Protein AF-0000000080877240 (afdb_homodimer)

pLDDT: mean 88.94, std 9.34, range [47.25, 98.12]

Foldseek 3Di:
DQDPLQLLVVVLVVVLLVVCPVVPLDDPVQSVQWDWDQDKAQPFDDPCHRDIDGFSTFIFGHDPNDTDSGGQEGEHEDEPDDPVVVVVVVCCRCVRRVRQHFKYKYWYWYDDPDPQAIWIKIKIWGDDDPDHIDIDIDTLFVPDPDDDDFDWDFCCSNHVNCRDPPHDRRRTRTRDSVSSSVSSQVSSVVVPHHGHHDDD/DQDPLQLLVVVLVVVLLVVCCVVPLDDPVQSVQWDWDQDKAQPFDDPCHRDIDGFSIFIFGHDPNDTDSGGQEGEHGDEPDDPVVVVVVVCCRCVRRVRQHFKYKYWYWYDDPDPQAIWIKIKIWGDDVPDHIDIDIDTLFVPDPDDDDFDWDFCCSNHVNDRDPPHDRRRTRTRDSVSSSVSSQVSSVVVPHHYHHDDD

Secondary structure (DSSP, 8-state):
---HHHHHHHHHHHHHHHHHHHTTSS-HHHHHTEE-----B----GGGTT--B--SEEEEEEETTEE-SS-SEEEEEEE---HHHHHHHHHHHHTTTTT---EEEEEEEEE-SSTTEEEEEEEEEEE-TTS-EEEEEEEEESPPSSPPPPPEEEHHHHTTT-PPTTS-TT-EEE--HHHHHHHHHHHHHHTT-EE-----/---HHHHHHHHHHHHHHHHHHHTTSS-HHHHHTEEE----B----GGGTT--B--SEEEEEEETTEE-SS-SEEEEEEE---HHHHHHHHHHHHTTTTT---EEEEEEEEE-SSTTEEEEEEEEEEE-TTS-EEEEEEEEESPPSSPPPPPEEEHHHHTTT-PPTTS-TT-EEE--HHHHHHHHHHHHHHTT-EE-----

Sequence (400 aa):
MPTALHETAAIWMRSEFVLWACYGLLTPATATAIKDGLITHDHFVGTFSGSSKTPDLAYSPCINGTRRAFPTVVLESGWTESQAQSLRDLELWQQGTAGAVKIVILFKLARSRVHNRLKATLSVSQYVAGGAPVMSVYPIFPSPSEPHPDPWITVDELFGGMVPGGLNPGTRLPLSLERLRVRVEAEMRQQGFVPAVTSNMPTALHETAAIWMRSEFVLWACYGLLTPATATAIKDGLITHDHFVGTFSGSSKTPDLAYSPCINGTRRAFPTVVLESGWTESQAQSLRDLELWQQGTAGAVKIVILFKLARSRVHNRLKATLSVSQYVAGGAPVMSVYPIFPSPSEPHPDPWITVDELFGGMVPGGLNPGTRLPLSLERLRVRVEAEMRQQGFVPAVTSN

Structure (mmCIF, N/CA/C/O backbone):
data_AF-0000000080877240-model_v1
#
loop_
_entity.id
_entity.type
_entity.pdbx_description
1 polymer 'Uncharacterized protein'
#
loop_
_atom_site.group_PDB
_atom_site.id
_atom_site.type_symbol
_atom_site.label_atom_id
_atom_site.label_alt_id
_atom_site.label_comp_id
_atom_site.label_asym_id
_atom_site.label_entity_id
_atom_site.label_seq_id
_atom_site.pdbx_PDB_ins_code
_atom_site.Cartn_x
_atom_site.Cartn_y
_atom_site.Cartn_z
_atom_site.occupancy
_atom_site.B_iso_or_equiv
_atom_site.auth_seq_id
_atom_site.auth_comp_id
_atom_site.auth_asym_id
_atom_site.auth_atom_id
_atom_site.pdbx_PDB_model_num
ATOM 1 N N . MET A 1 1 ? 4.699 10.625 -13.703 1 50.34 1 MET A N 1
ATOM 2 C CA . MET A 1 1 ? 4.891 9.266 -13.203 1 50.34 1 MET A CA 1
ATOM 3 C C . MET A 1 1 ? 5.434 9.273 -11.781 1 50.34 1 MET A C 1
ATOM 5 O O . MET A 1 1 ? 6.254 10.125 -11.43 1 50.34 1 MET A O 1
ATOM 9 N N . PRO A 1 2 ? 4.793 8.438 -10.922 1 62.72 2 PRO A N 1
ATOM 10 C CA . PRO A 1 2 ? 5.262 8.594 -9.539 1 62.72 2 PRO A CA 1
ATOM 11 C C . PRO A 1 2 ? 6.719 8.188 -9.359 1 62.72 2 PRO A C 1
ATOM 13 O O . PRO A 1 2 ? 7.137 7.141 -9.867 1 62.72 2 PRO A O 1
ATOM 16 N N . THR A 1 3 ? 7.543 9.117 -9.086 1 77.69 3 THR A N 1
ATOM 17 C CA . THR A 1 3 ? 8.938 8.844 -8.75 1 77.69 3 THR A CA 1
ATOM 18 C C . THR A 1 3 ? 9.047 8.18 -7.379 1 77.69 3 THR A C 1
ATOM 20 O O . THR A 1 3 ? 8.07 8.141 -6.625 1 77.69 3 THR A O 1
ATOM 23 N N . ALA A 1 4 ? 10.172 7.562 -7.223 1 79.56 4 ALA A N 1
ATOM 24 C CA . ALA A 1 4 ? 10.43 6.93 -5.93 1 79.56 4 ALA A CA 1
ATOM 25 C C . ALA A 1 4 ? 10.266 7.926 -4.789 1 79.56 4 ALA A C 1
ATOM 27 O O . ALA A 1 4 ? 9.742 7.586 -3.727 1 79.56 4 ALA A O 1
ATOM 28 N N . LEU A 1 5 ? 10.672 9.172 -5.035 1 85.69 5 LEU A N 1
ATOM 29 C CA . LEU A 1 5 ? 10.555 10.195 -4.008 1 85.69 5 LEU A CA 1
ATOM 30 C C . LEU A 1 5 ? 9.094 10.539 -3.75 1 85.69 5 LEU A C 1
ATOM 32 O O . LEU A 1 5 ? 8.688 10.742 -2.602 1 85.69 5 LEU A O 1
ATOM 36 N N . HIS A 1 6 ? 8.328 10.547 -4.789 1 84.56 6 HIS A N 1
ATOM 37 C CA . HIS A 1 6 ? 6.902 10.836 -4.695 1 84.56 6 HIS A CA 1
ATOM 38 C C . HIS A 1 6 ? 6.191 9.789 -3.842 1 84.56 6 HIS A C 1
ATOM 40 O O . HIS A 1 6 ? 5.285 10.125 -3.074 1 84.56 6 HIS A O 1
ATOM 46 N N . GLU A 1 7 ? 6.664 8.562 -3.889 1 89 7 GLU A N 1
ATOM 47 C CA . GLU A 1 7 ? 5.992 7.438 -3.24 1 89 7 GLU A CA 1
ATOM 48 C C . GLU A 1 7 ? 6.465 7.27 -1.8 1 89 7 GLU A C 1
ATOM 50 O O . GLU A 1 7 ? 5.875 6.508 -1.031 1 89 7 GLU A O 1
ATOM 55 N N . THR A 1 8 ? 7.449 8.039 -1.394 1 91.69 8 THR A N 1
ATOM 56 C CA . THR A 1 8 ? 8.117 7.785 -0.121 1 91.69 8 THR A CA 1
ATOM 57 C C . THR A 1 8 ? 7.145 7.953 1.043 1 91.69 8 THR A C 1
ATOM 59 O O . THR A 1 8 ? 7.16 7.164 1.99 1 91.69 8 THR A O 1
ATOM 62 N N . ALA A 1 9 ? 6.324 8.945 0.956 1 94.25 9 ALA A N 1
ATOM 63 C CA . ALA A 1 9 ? 5.402 9.195 2.061 1 94.25 9 ALA A CA 1
ATOM 64 C C . ALA A 1 9 ? 4.367 8.07 2.17 1 94.25 9 ALA A C 1
ATOM 66 O O . ALA A 1 9 ? 3.982 7.684 3.273 1 94.25 9 ALA A O 1
ATOM 67 N N . ALA A 1 10 ? 3.883 7.582 1.039 1 94.19 10 ALA A N 1
ATOM 68 C CA . ALA A 1 10 ? 2.939 6.469 1.054 1 94.19 10 ALA A CA 1
ATOM 69 C C . ALA A 1 10 ? 3.58 5.215 1.649 1 94.19 10 ALA A C 1
ATOM 71 O O . ALA A 1 10 ? 2.961 4.52 2.455 1 94.19 10 ALA A O 1
ATOM 72 N N . ILE A 1 11 ? 4.789 4.941 1.274 1 93.19 11 ILE A N 1
ATOM 73 C CA . ILE A 1 11 ? 5.523 3.795 1.795 1 93.19 11 ILE A CA 1
ATOM 74 C C . ILE A 1 11 ? 5.711 3.941 3.303 1 93.19 11 ILE A C 1
ATOM 76 O O . ILE A 1 11 ? 5.527 2.982 4.055 1 93.19 11 ILE A O 1
ATOM 80 N N . TRP A 1 12 ? 6.082 5.137 3.693 1 95.19 12 TRP A N 1
ATOM 81 C CA . TRP A 1 12 ? 6.223 5.441 5.113 1 95.19 12 TRP A CA 1
ATOM 82 C C . TRP A 1 12 ? 4.914 5.191 5.855 1 95.19 12 TRP A C 1
ATOM 84 O O . TRP A 1 12 ? 4.898 4.543 6.902 1 95.19 12 TRP A O 1
ATOM 94 N N . MET A 1 13 ? 3.818 5.68 5.371 1 96.5 13 MET A N 1
ATOM 95 C CA . MET A 1 13 ? 2.529 5.535 6.039 1 96.5 13 MET A CA 1
ATOM 96 C C . MET A 1 13 ? 2.137 4.066 6.156 1 96.5 13 MET A C 1
ATOM 98 O O . MET A 1 13 ? 1.612 3.639 7.184 1 96.5 13 MET A O 1
ATOM 102 N N . ARG A 1 14 ? 2.375 3.316 5.168 1 95.25 14 ARG A N 1
ATOM 103 C CA . ARG A 1 14 ? 2.092 1.886 5.215 1 95.25 14 ARG A CA 1
ATOM 104 C C . ARG A 1 14 ? 2.959 1.19 6.262 1 95.25 14 ARG A C 1
ATOM 106 O O . ARG A 1 14 ? 2.502 0.267 6.938 1 95.25 14 ARG A O 1
ATOM 113 N N . SER A 1 15 ? 4.188 1.625 6.348 1 94.88 15 SER A N 1
ATOM 114 C CA . SER A 1 15 ? 5.074 1.084 7.375 1 94.88 15 SER A CA 1
ATOM 115 C C . SER A 1 15 ? 4.562 1.411 8.773 1 94.88 15 SER A C 1
ATOM 117 O O . SER A 1 15 ? 4.594 0.562 9.664 1 94.88 15 SER A O 1
ATOM 119 N N . GLU A 1 16 ? 4.145 2.645 8.977 1 97.06 16 GLU A N 1
ATOM 120 C CA . GLU A 1 16 ? 3.561 3.012 10.258 1 97.06 16 GLU A CA 1
ATOM 121 C C . GLU A 1 16 ? 2.359 2.133 10.594 1 97.06 16 GLU A C 1
ATOM 123 O O . GLU A 1 16 ? 2.211 1.677 11.727 1 97.06 16 GLU A O 1
ATOM 128 N N . PHE A 1 17 ? 1.539 1.872 9.602 1 97.06 17 PHE A N 1
ATOM 129 C CA . PHE A 1 17 ? 0.357 1.036 9.773 1 97.06 17 PHE A CA 1
ATOM 130 C C . PHE A 1 17 ? 0.745 -0.359 10.25 1 97.06 17 PHE A C 1
ATOM 132 O O . PHE A 1 17 ? 0.13 -0.901 11.172 1 97.06 17 PHE A O 1
ATOM 139 N N . VAL A 1 18 ? 1.754 -0.916 9.633 1 96.06 18 VAL A N 1
ATOM 140 C CA . VAL A 1 18 ? 2.244 -2.232 10.031 1 96.06 18 VAL A CA 1
ATOM 141 C C . VAL A 1 18 ? 2.717 -2.191 11.484 1 96.06 18 VAL A C 1
ATOM 143 O O . VAL A 1 18 ? 2.42 -3.1 12.266 1 96.06 18 VAL A O 1
ATOM 146 N N . LEU A 1 19 ? 3.377 -1.151 11.859 1 96.38 19 LEU A N 1
ATOM 147 C CA . LEU A 1 19 ? 3.902 -1.025 13.211 1 96.38 19 LEU A CA 1
ATOM 148 C C . LEU A 1 19 ? 2.771 -0.872 14.219 1 96.38 19 LEU A C 1
ATOM 150 O O . LEU A 1 19 ? 2.844 -1.411 15.328 1 96.38 19 LEU A O 1
ATOM 154 N N . TRP A 1 20 ? 1.692 -0.083 13.836 1 96.69 20 TRP A N 1
ATOM 155 C CA . TRP A 1 20 ? 0.531 0.002 14.719 1 96.69 20 TRP A CA 1
ATOM 156 C C . TRP A 1 20 ? 0.011 -1.388 15.07 1 96.69 20 TRP A C 1
ATOM 158 O O . TRP A 1 20 ? -0.297 -1.667 16.234 1 96.69 20 TRP A O 1
ATOM 168 N N . ALA A 1 21 ? -0.075 -2.221 14.055 1 93.75 21 ALA A N 1
ATOM 169 C CA . ALA A 1 21 ? -0.586 -3.576 14.234 1 93.75 21 ALA A CA 1
ATOM 170 C C . ALA A 1 21 ? 0.393 -4.43 15.039 1 93.75 21 ALA A C 1
ATOM 172 O O . ALA A 1 21 ? -0.01 -5.156 15.953 1 93.75 21 ALA A O 1
ATOM 173 N N . CYS A 1 22 ? 1.688 -4.285 14.797 1 92.56 22 CYS A N 1
ATOM 174 C CA . CYS A 1 22 ? 2.721 -5.051 15.484 1 92.56 22 CYS A CA 1
ATOM 175 C C . CYS A 1 22 ? 2.738 -4.727 16.969 1 92.56 22 CYS A C 1
ATOM 177 O O . CYS A 1 22 ? 2.969 -5.605 17.812 1 92.56 22 CYS A O 1
ATOM 179 N N . TYR A 1 23 ? 2.486 -3.545 17.281 1 93.44 23 TYR A N 1
ATOM 180 C CA . TYR A 1 23 ? 2.625 -3.1 18.656 1 93.44 23 TYR A CA 1
ATOM 181 C C . TYR A 1 23 ? 1.297 -3.203 19.406 1 93.44 23 TYR A C 1
ATOM 183 O O . TYR A 1 23 ? 1.17 -2.723 20.531 1 93.44 23 TYR A O 1
ATOM 191 N N . GLY A 1 24 ? 0.305 -3.723 18.734 1 91.94 24 GLY A N 1
ATOM 192 C CA . GLY A 1 24 ? -0.95 -4.059 19.391 1 91.94 24 GLY A CA 1
ATOM 193 C C . GLY A 1 24 ? -1.906 -2.885 19.484 1 91.94 24 GLY A C 1
ATOM 194 O O . GLY A 1 24 ? -2.887 -2.934 20.234 1 91.94 24 GLY A O 1
ATOM 195 N N . LEU A 1 25 ? -1.576 -1.81 18.781 1 94.75 25 LEU A N 1
ATOM 196 C CA . LEU A 1 25 ? -2.496 -0.678 18.781 1 94.75 25 LEU A CA 1
ATOM 197 C C . LEU A 1 25 ? -3.732 -0.985 17.938 1 94.75 25 LEU A C 1
ATOM 199 O O . LEU A 1 25 ? -4.777 -0.352 18.109 1 94.75 25 LEU A O 1
ATOM 203 N N . LEU A 1 26 ? -3.609 -1.912 17 1 94.12 26 LEU A N 1
ATOM 204 C CA . LEU A 1 26 ? -4.688 -2.543 16.25 1 94.12 26 LEU A CA 1
ATOM 205 C C . LEU A 1 26 ? -4.652 -4.059 16.422 1 94.12 26 LEU A C 1
ATOM 207 O O . LEU A 1 26 ? -3.578 -4.648 16.547 1 94.12 26 LEU A O 1
ATOM 211 N N . THR A 1 27 ? -5.785 -4.629 16.5 1 92.5 27 THR A N 1
ATOM 212 C CA . THR A 1 27 ? -5.824 -6.086 16.469 1 92.5 27 THR A CA 1
ATOM 213 C C . THR A 1 27 ? -5.703 -6.59 15.023 1 92.5 27 THR A C 1
ATOM 215 O O . THR A 1 27 ? -5.969 -5.844 14.078 1 92.5 27 THR A O 1
ATOM 218 N N . PRO A 1 28 ? -5.348 -7.891 14.805 1 91.62 28 PRO A N 1
ATOM 219 C CA . PRO A 1 28 ? -5.301 -8.438 13.445 1 91.62 28 PRO A CA 1
ATOM 220 C C . PRO A 1 28 ? -6.617 -8.25 12.688 1 91.62 28 PRO A C 1
ATOM 222 O O . PRO A 1 28 ? -6.613 -7.887 11.508 1 91.62 28 PRO A O 1
ATOM 225 N N . ALA A 1 29 ? -7.699 -8.43 13.352 1 89.62 29 ALA A N 1
ATOM 226 C CA . ALA A 1 29 ? -9.008 -8.305 12.727 1 89.62 29 ALA A CA 1
ATOM 227 C C . ALA A 1 29 ? -9.273 -6.867 12.289 1 89.62 29 ALA A C 1
ATOM 229 O O . ALA A 1 29 ? -9.758 -6.625 11.18 1 89.62 29 ALA A O 1
ATOM 230 N N . THR A 1 30 ? -8.859 -5.934 13.148 1 91.31 30 THR A N 1
ATOM 231 C CA . THR A 1 30 ? -9.125 -4.539 12.812 1 91.31 30 THR A CA 1
ATOM 232 C C . THR A 1 30 ? -8.148 -4.031 11.766 1 91.31 30 THR A C 1
ATOM 234 O O . THR A 1 30 ? -8.5 -3.209 10.922 1 91.31 30 THR A O 1
ATOM 237 N N . ALA A 1 31 ? -6.926 -4.523 11.836 1 92.44 31 ALA A N 1
ATOM 238 C CA . ALA A 1 31 ? -5.938 -4.133 10.836 1 92.44 31 ALA A CA 1
ATOM 239 C C . ALA A 1 31 ? -6.352 -4.602 9.445 1 92.44 31 ALA A C 1
ATOM 241 O O . ALA A 1 31 ? -6.227 -3.859 8.469 1 92.44 31 ALA A O 1
ATOM 242 N N . THR A 1 32 ? -6.973 -5.746 9.336 1 90.56 32 THR A N 1
ATOM 243 C CA . THR A 1 32 ? -7.332 -6.297 8.031 1 90.56 32 THR A CA 1
ATOM 244 C C . THR A 1 32 ? -8.648 -5.695 7.535 1 90.56 32 THR A C 1
ATOM 246 O O . THR A 1 32 ? -8.992 -5.832 6.359 1 90.56 32 THR A O 1
ATOM 249 N N . ALA A 1 33 ? -9.32 -5.008 8.391 1 90.62 33 ALA A N 1
ATOM 250 C CA . ALA A 1 33 ? -10.57 -4.348 8.016 1 90.62 33 ALA A CA 1
ATOM 251 C C . ALA A 1 33 ? -10.297 -3.023 7.312 1 90.62 33 ALA A C 1
ATOM 253 O O . ALA A 1 33 ? -11.203 -2.439 6.707 1 90.62 33 ALA A O 1
ATOM 254 N N . ILE A 1 34 ? -9.039 -2.537 7.402 1 93 34 ILE A N 1
ATOM 255 C CA . ILE A 1 34 ? -8.672 -1.303 6.719 1 93 34 ILE A CA 1
ATOM 256 C C . ILE A 1 34 ? -8.156 -1.625 5.316 1 93 34 ILE A C 1
ATOM 258 O O . ILE A 1 34 ? -7.207 -2.395 5.16 1 93 34 ILE A O 1
ATOM 262 N N . LYS A 1 35 ? -8.789 -1.039 4.352 1 89.94 35 LYS A N 1
ATOM 263 C CA . LYS A 1 35 ? -8.391 -1.227 2.959 1 89.94 35 LYS A CA 1
ATOM 264 C C . LYS A 1 35 ? -7.574 -0.04 2.457 1 89.94 35 LYS A C 1
ATOM 266 O O . LYS A 1 35 ? -7.922 1.114 2.715 1 89.94 35 LYS A O 1
ATOM 271 N N . ASP A 1 36 ? -6.453 -0.399 1.962 1 87.81 36 ASP A N 1
ATOM 272 C CA . ASP A 1 36 ? -5.574 0.618 1.391 1 87.81 36 ASP A CA 1
ATOM 273 C C . ASP A 1 36 ? -5.664 0.628 -0.133 1 87.81 36 ASP A C 1
ATOM 275 O O . ASP A 1 36 ? -4.875 -0.034 -0.811 1 87.81 36 ASP A O 1
ATOM 279 N N . GLY A 1 37 ? -6.711 1.123 -0.66 1 73.94 37 GLY A N 1
ATOM 280 C CA . GLY A 1 37 ? -6.91 1.081 -2.1 1 73.94 37 GLY A CA 1
ATOM 281 C C . GLY A 1 37 ? -6.656 2.414 -2.777 1 73.94 37 GLY A C 1
ATOM 282 O O . GLY A 1 37 ? -7 3.469 -2.234 1 73.94 37 GLY A O 1
ATOM 283 N N . LEU A 1 38 ? -5.98 2.283 -3.92 1 82.19 38 LEU A N 1
ATOM 284 C CA . LEU A 1 38 ? -5.766 3.422 -4.809 1 82.19 38 LEU A CA 1
ATOM 285 C C . LEU A 1 38 ? -6.859 3.496 -5.867 1 82.19 38 LEU A C 1
ATOM 287 O O . LEU A 1 38 ? -6.621 3.172 -7.035 1 82.19 38 LEU A O 1
ATOM 291 N N . ILE A 1 39 ? -8.086 3.986 -5.406 1 83.62 39 ILE A N 1
ATOM 292 C CA . ILE A 1 39 ? -9.227 4.047 -6.312 1 83.62 39 ILE A CA 1
ATOM 293 C C . ILE A 1 39 ? -9.617 5.504 -6.559 1 83.62 39 ILE A C 1
ATOM 295 O O . ILE A 1 39 ? -9.344 6.371 -5.727 1 83.62 39 ILE A O 1
ATOM 299 N N . THR A 1 40 ? -10.211 5.688 -7.688 1 89.44 40 THR A N 1
ATOM 300 C CA . THR A 1 40 ? -10.703 7.02 -8.039 1 89.44 40 THR A CA 1
ATOM 301 C C . THR A 1 40 ? -12.047 7.289 -7.367 1 89.44 40 THR A C 1
ATOM 303 O O . THR A 1 40 ? -12.93 6.434 -7.367 1 89.44 40 THR A O 1
ATOM 306 N N . HIS A 1 41 ? -12.125 8.438 -6.777 1 91.69 41 HIS A N 1
ATOM 307 C CA . HIS A 1 41 ? -13.375 8.898 -6.184 1 91.69 41 HIS A CA 1
ATOM 308 C C . HIS A 1 41 ? -13.977 10.047 -6.992 1 91.69 41 HIS A C 1
ATOM 310 O O . HIS A 1 41 ? -13.266 10.961 -7.402 1 91.69 41 HIS A O 1
ATOM 316 N N . ASP A 1 42 ? -15.25 9.969 -7.25 1 92.25 42 ASP A N 1
ATOM 317 C CA . ASP A 1 42 ? -15.867 10.961 -8.117 1 92.25 42 ASP A CA 1
ATOM 318 C C . ASP A 1 42 ? -17.25 11.359 -7.605 1 92.25 42 ASP A C 1
ATOM 320 O O . ASP A 1 42 ? -18.047 11.938 -8.344 1 92.25 42 ASP A O 1
ATOM 324 N N . HIS A 1 43 ? -17.531 11.094 -6.426 1 92.69 43 HIS A N 1
ATOM 325 C CA . HIS A 1 43 ? -18.828 11.422 -5.871 1 92.69 43 HIS A CA 1
ATOM 326 C C . HIS A 1 43 ? -18.734 12.555 -4.855 1 92.69 43 HIS A C 1
ATOM 328 O O . HIS A 1 43 ? -19.391 12.516 -3.811 1 92.69 43 HIS A O 1
ATOM 334 N N . PHE A 1 44 ? -17.922 13.5 -5.145 1 96.25 44 PHE A N 1
ATOM 335 C CA . PHE A 1 44 ? -17.766 14.656 -4.27 1 96.25 44 PHE A CA 1
ATOM 336 C C . PHE A 1 44 ? -19.016 15.523 -4.293 1 96.25 44 PHE A C 1
ATOM 338 O O . PHE A 1 44 ? -19.875 15.359 -5.16 1 96.25 44 PHE A O 1
ATOM 345 N N . VAL A 1 45 ? -19.141 16.375 -3.299 1 95.62 45 VAL A N 1
ATOM 346 C CA . VAL A 1 45 ? -20.391 17.125 -3.15 1 95.62 45 VAL A CA 1
ATOM 347 C C . VAL A 1 45 ? -20.094 18.625 -3.09 1 95.62 45 VAL A C 1
ATOM 349 O O . VAL A 1 45 ? -18.922 19.031 -3.098 1 95.62 45 VAL A O 1
ATOM 352 N N . GLY A 1 46 ? -21.156 19.469 -3.084 1 94.88 46 GLY A N 1
ATOM 353 C CA . GLY A 1 46 ? -21.016 20.906 -2.98 1 94.88 46 GLY A CA 1
ATOM 354 C C . GLY A 1 46 ? -20.281 21.531 -4.152 1 94.88 46 GLY A C 1
ATOM 355 O O . GLY A 1 46 ? -20.531 21.188 -5.309 1 94.88 46 GLY A O 1
ATOM 356 N N . THR A 1 47 ? -19.375 22.469 -3.863 1 93.81 47 THR A N 1
ATOM 357 C CA . THR A 1 47 ? -18.641 23.203 -4.898 1 93.81 47 THR A CA 1
ATOM 358 C C . THR A 1 47 ? -17.703 22.266 -5.652 1 93.81 47 THR A C 1
ATOM 360 O O . THR A 1 47 ? -17.188 22.625 -6.719 1 93.81 47 THR A O 1
ATOM 363 N N . PHE A 1 48 ? -17.562 21.078 -5.133 1 95 48 PHE A N 1
ATOM 364 C CA . PHE A 1 48 ? -16.625 20.125 -5.734 1 95 48 PHE A CA 1
ATOM 365 C C . PHE A 1 48 ? -17.375 19.062 -6.523 1 95 48 PHE A C 1
ATOM 367 O O . PHE A 1 48 ? -16.766 18.078 -6.977 1 95 48 PHE A O 1
ATOM 374 N N . SER A 1 49 ? -18.656 19.328 -6.672 1 94.12 49 SER A N 1
ATOM 375 C CA . SER A 1 49 ? -19.453 18.391 -7.469 1 94.12 49 SER A CA 1
ATOM 376 C C . SER A 1 49 ? -18.859 18.234 -8.867 1 94.12 49 SER A C 1
ATOM 378 O O . SER A 1 49 ? -18.453 19.219 -9.492 1 94.12 49 SER A O 1
ATOM 380 N N . GLY A 1 50 ? -18.625 17.078 -9.359 1 94.12 50 GLY A N 1
ATOM 381 C CA . GLY A 1 50 ? -18.094 16.797 -10.688 1 94.12 50 GLY A CA 1
ATOM 382 C C . GLY A 1 50 ? -16.594 16.5 -10.672 1 94.12 50 GLY A C 1
ATOM 383 O O . GLY A 1 50 ? -16.031 16.109 -11.695 1 94.12 50 GLY A O 1
ATOM 384 N N . SER A 1 51 ? -15.992 16.781 -9.516 1 93.81 51 SER A N 1
ATOM 385 C CA . SER A 1 51 ? -14.57 16.516 -9.406 1 93.81 51 SER A CA 1
ATOM 386 C C . SER A 1 51 ? -14.297 15.008 -9.328 1 93.81 51 SER A C 1
ATOM 388 O O . SER A 1 51 ? -15.195 14.227 -9.023 1 93.81 51 SER A O 1
ATOM 390 N N . SER A 1 52 ? -13.18 14.617 -9.758 1 94 52 SER A N 1
ATOM 391 C CA . SER A 1 52 ? -12.656 13.258 -9.641 1 94 52 SER A CA 1
ATOM 392 C C . SER A 1 52 ? -11.188 13.273 -9.211 1 94 52 SER A C 1
ATOM 394 O O . SER A 1 52 ? -10.398 14.086 -9.695 1 94 52 SER A O 1
ATOM 396 N N . LYS A 1 53 ? -10.922 12.422 -8.242 1 92.69 53 LYS A N 1
ATOM 397 C CA . LYS A 1 53 ? -9.547 12.422 -7.75 1 92.69 53 LYS A CA 1
ATOM 398 C C . LYS A 1 53 ? -9.133 11.023 -7.277 1 92.69 53 LYS A C 1
ATOM 400 O O . LYS A 1 53 ? -9.914 10.328 -6.625 1 92.69 53 LYS A O 1
ATOM 405 N N . THR A 1 54 ? -7.93 10.547 -7.656 1 90.75 54 THR A N 1
ATOM 406 C CA . THR A 1 54 ? -7.293 9.359 -7.098 1 90.75 54 THR A CA 1
ATOM 407 C C . THR A 1 54 ? -6.223 9.75 -6.078 1 90.75 54 THR A C 1
ATOM 409 O O . THR A 1 54 ? -5.277 10.469 -6.41 1 90.75 54 THR A O 1
ATOM 412 N N . PRO A 1 55 ? -6.406 9.383 -4.824 1 92.31 55 PRO A N 1
ATOM 413 C CA . PRO A 1 55 ? -5.367 9.68 -3.836 1 92.31 55 PRO A CA 1
ATOM 414 C C . PRO A 1 55 ? -4.098 8.859 -4.043 1 92.31 55 PRO A C 1
ATOM 416 O O . PRO A 1 55 ? -4.137 7.812 -4.699 1 92.31 55 PRO A O 1
ATOM 419 N N . ASP A 1 56 ? -2.973 9.352 -3.484 1 89.75 56 ASP A N 1
ATOM 420 C CA . ASP A 1 56 ? -1.73 8.578 -3.529 1 89.75 56 ASP A CA 1
ATOM 421 C C . ASP A 1 56 ? -1.773 7.41 -2.549 1 89.75 56 ASP A C 1
ATOM 423 O O . ASP A 1 56 ? -1.101 6.398 -2.754 1 89.75 56 ASP A O 1
ATOM 427 N N . LEU A 1 57 ? -2.455 7.59 -1.494 1 94 57 LEU A N 1
ATOM 428 C CA . LEU A 1 57 ? -2.773 6.551 -0.52 1 94 57 LEU A CA 1
ATOM 429 C C . LEU A 1 57 ? -4.094 6.852 0.183 1 94 57 LEU A C 1
ATOM 431 O O . LEU A 1 57 ? -4.41 8.016 0.447 1 94 57 LEU A O 1
ATOM 435 N N . ALA A 1 58 ? -4.82 5.82 0.504 1 95.06 58 ALA A N 1
ATOM 436 C CA . ALA A 1 58 ? -6.059 5.996 1.262 1 95.06 58 ALA A CA 1
ATOM 437 C C . ALA A 1 58 ? -6.332 4.785 2.154 1 95.06 58 ALA A C 1
ATOM 439 O O . ALA A 1 58 ? -6.078 3.646 1.758 1 95.06 58 ALA A O 1
ATOM 440 N N . TYR A 1 59 ? -6.762 5.02 3.316 1 96.06 59 TYR A N 1
ATOM 441 C CA . TYR A 1 59 ? -7.281 3.979 4.195 1 96.06 59 TYR A CA 1
ATOM 442 C C . TYR A 1 59 ? -8.805 4.051 4.289 1 96.06 59 TYR A C 1
ATOM 444 O O . TYR A 1 59 ? -9.359 5.113 4.586 1 96.06 59 TYR A O 1
ATOM 452 N N . SER A 1 60 ? -9.414 2.977 3.977 1 93.88 60 SER A N 1
ATOM 453 C CA . SER A 1 60 ? -10.867 2.848 4.047 1 93.88 60 SER A CA 1
ATOM 454 C C . SER A 1 60 ? -11.273 1.658 4.906 1 93.88 60 SER A C 1
ATOM 456 O O . SER A 1 60 ? -11 0.508 4.555 1 93.88 60 SER A O 1
ATOM 458 N N . PRO A 1 61 ? -11.859 1.952 6.004 1 91.62 61 PRO A N 1
ATOM 459 C CA . PRO A 1 61 ? -12.383 0.823 6.773 1 91.62 61 PRO A CA 1
ATOM 460 C C . PRO A 1 61 ? -13.5 0.076 6.043 1 91.62 61 PRO A C 1
ATOM 462 O O . PRO A 1 61 ? -14.336 0.698 5.387 1 91.62 61 PRO A O 1
ATOM 465 N N . CYS A 1 62 ? -13.359 -1.196 6 1 84.94 62 CYS A N 1
ATOM 466 C CA . CYS A 1 62 ? -14.422 -2.08 5.539 1 84.94 62 CYS A CA 1
ATOM 467 C C . CYS A 1 62 ? -15.172 -2.697 6.715 1 84.94 62 CYS A C 1
ATOM 469 O O . CYS A 1 62 ? -14.609 -3.514 7.449 1 84.94 62 CYS A O 1
ATOM 471 N N . ILE A 1 63 ? -16.281 -2.188 6.906 1 74 63 ILE A N 1
ATOM 472 C CA . ILE A 1 63 ? -17.094 -2.656 8.023 1 74 63 ILE A CA 1
ATOM 473 C C . ILE A 1 63 ? -18.25 -3.506 7.504 1 74 63 ILE A C 1
ATOM 475 O O . ILE A 1 63 ? -19.016 -3.062 6.645 1 74 63 ILE A O 1
ATOM 479 N N . ASN A 1 64 ? -18.344 -4.742 7.984 1 70.94 64 ASN A N 1
ATOM 480 C CA . ASN A 1 64 ? -19.375 -5.695 7.594 1 70.94 64 ASN A CA 1
ATOM 481 C C . ASN A 1 64 ? -19.344 -5.961 6.09 1 70.94 64 ASN A C 1
ATOM 483 O O . ASN A 1 64 ? -20.391 -6.016 5.449 1 70.94 64 ASN A O 1
ATOM 487 N N . GLY A 1 65 ? -18.156 -5.883 5.445 1 72.94 65 GLY A N 1
ATOM 488 C CA . GLY A 1 65 ? -17.984 -6.266 4.051 1 72.94 65 GLY A CA 1
ATOM 489 C C . GLY A 1 65 ? -18.266 -5.133 3.084 1 72.94 65 GLY A C 1
ATOM 490 O O . GLY A 1 65 ? -18.219 -5.324 1.866 1 72.94 65 GLY A O 1
ATOM 491 N N . THR A 1 66 ? -18.594 -3.994 3.543 1 75.06 66 THR A N 1
ATOM 492 C CA . THR A 1 66 ? -18.922 -2.881 2.66 1 75.06 66 THR A CA 1
ATOM 493 C C . THR A 1 66 ? -17.859 -1.79 2.75 1 75.06 66 THR A C 1
ATOM 495 O O . THR A 1 66 ? -17.469 -1.385 3.846 1 75.06 66 THR A O 1
ATOM 498 N N . ARG A 1 67 ? -17.438 -1.434 1.599 1 78.06 67 ARG A N 1
ATOM 499 C CA . ARG A 1 67 ? -16.5 -0.319 1.531 1 78.06 67 ARG A CA 1
ATOM 500 C C . ARG A 1 67 ? -17.234 1.018 1.597 1 78.06 67 ARG A C 1
ATOM 502 O O . ARG A 1 67 ? -18.281 1.184 0.984 1 78.06 67 ARG A O 1
ATOM 509 N N . ARG A 1 68 ? -16.688 1.945 2.266 1 83.5 68 ARG A N 1
ATOM 510 C CA . ARG A 1 68 ? -17.219 3.299 2.348 1 83.5 68 ARG A CA 1
ATOM 511 C C . ARG A 1 68 ? -17.062 4.031 1.02 1 83.5 68 ARG A C 1
ATOM 513 O O . ARG A 1 68 ? -16.203 3.676 0.207 1 83.5 68 ARG A O 1
ATOM 520 N N . ALA A 1 69 ? -17.938 4.98 0.851 1 84.81 69 ALA A N 1
ATOM 521 C CA . ALA A 1 69 ? -17.859 5.781 -0.368 1 84.81 69 ALA A CA 1
ATOM 522 C C . ALA A 1 69 ? -16.547 6.539 -0.452 1 84.81 69 ALA A C 1
ATOM 524 O O . ALA A 1 69 ? -15.977 6.695 -1.537 1 84.81 69 ALA A O 1
ATOM 525 N N . PHE A 1 70 ? -16.156 7.047 0.723 1 93.06 70 PHE A N 1
ATOM 526 C CA . PHE A 1 70 ? -14.883 7.754 0.791 1 93.06 70 PHE A CA 1
ATOM 527 C C . PHE A 1 70 ? -13.977 7.145 1.857 1 93.06 70 PHE A C 1
ATOM 529 O O . PHE A 1 70 ? -14.469 6.566 2.832 1 93.06 70 PHE A O 1
ATOM 536 N N . PRO A 1 71 ? -12.727 7.242 1.637 1 95.12 71 PRO A N 1
ATOM 537 C CA . PRO A 1 71 ? -11.805 6.84 2.705 1 95.12 71 PRO A CA 1
ATOM 538 C C . PRO A 1 71 ? -11.891 7.754 3.926 1 95.12 71 PRO A C 1
ATOM 540 O O . PRO A 1 71 ? -12.578 8.773 3.893 1 95.12 71 PRO A O 1
ATOM 543 N N . THR A 1 72 ? -11.242 7.363 5.02 1 95.88 72 THR A N 1
ATOM 544 C CA . THR A 1 72 ? -11.203 8.188 6.219 1 95.88 72 THR A CA 1
ATOM 545 C C . THR A 1 72 ? -9.875 8.93 6.32 1 95.88 72 THR A C 1
ATOM 547 O O . THR A 1 72 ? -9.789 9.984 6.957 1 95.88 72 THR A O 1
ATOM 550 N N . VAL A 1 73 ? -8.844 8.32 5.754 1 97 73 VAL A N 1
ATOM 551 C CA . VAL A 1 73 ? -7.52 8.93 5.715 1 97 73 VAL A CA 1
ATOM 552 C C . VAL A 1 73 ? -7.02 8.984 4.273 1 97 73 VAL A C 1
ATOM 554 O O . VAL A 1 73 ? -7.113 8 3.537 1 97 73 VAL A O 1
ATOM 557 N N . VAL A 1 74 ? -6.52 10.156 3.877 1 96.88 74 VAL A N 1
ATOM 558 C CA . VAL A 1 74 ? -5.945 10.297 2.545 1 96.88 74 VAL A CA 1
ATOM 559 C C . VAL A 1 74 ? -4.562 10.945 2.646 1 96.88 74 VAL A C 1
ATOM 561 O O . VAL A 1 74 ? -4.352 11.844 3.463 1 96.88 74 VAL A O 1
ATOM 564 N N . LEU A 1 75 ? -3.65 10.438 1.844 1 95.88 75 LEU A N 1
ATOM 565 C CA . LEU A 1 75 ? -2.328 11.031 1.678 1 95.88 75 LEU A CA 1
ATOM 566 C C . LEU A 1 75 ? -2.113 11.484 0.237 1 95.88 75 LEU A C 1
ATOM 568 O O . LEU A 1 75 ? -2.389 10.734 -0.701 1 95.88 75 LEU A O 1
ATOM 572 N N . GLU A 1 76 ? -1.716 12.719 0.044 1 93 76 GLU A N 1
ATOM 573 C CA . GLU A 1 76 ? -1.312 13.289 -1.235 1 93 76 GLU A CA 1
ATOM 574 C C . GLU A 1 76 ? 0.142 13.75 -1.198 1 93 76 GLU A C 1
ATOM 576 O O . GLU A 1 76 ? 0.565 14.414 -0.248 1 93 76 GLU A O 1
ATOM 581 N N . SER A 1 77 ? 0.878 13.25 -2.164 1 90.81 77 SER A N 1
ATOM 582 C CA . SER A 1 77 ? 2.27 13.664 -2.301 1 90.81 77 SER A CA 1
ATOM 583 C C . SER A 1 77 ? 2.479 14.492 -3.566 1 90.81 77 SER A C 1
ATOM 585 O O . SER A 1 77 ? 1.812 14.266 -4.578 1 90.81 77 SER A O 1
ATOM 587 N N . GLY A 1 78 ? 3.418 15.477 -3.469 1 84.94 78 GLY A N 1
ATOM 588 C CA . GLY A 1 78 ? 3.713 16.203 -4.691 1 84.94 78 GLY A CA 1
ATOM 589 C C . GLY A 1 78 ? 4.922 17.125 -4.566 1 84.94 78 GLY A C 1
ATOM 590 O O . GLY A 1 78 ? 5.461 17.297 -3.473 1 84.94 78 GLY A O 1
ATOM 591 N N . TRP A 1 79 ? 5.391 17.469 -5.719 1 80.19 79 TRP A N 1
ATOM 592 C CA . TRP A 1 79 ? 6.43 18.5 -5.828 1 80.19 79 TRP A CA 1
ATOM 593 C C . TRP A 1 79 ? 5.832 19.891 -5.73 1 80.19 79 TRP A C 1
ATOM 595 O O . TRP A 1 79 ? 4.715 20.125 -6.195 1 80.19 79 TRP A O 1
ATOM 605 N N . THR A 1 80 ? 6.449 20.594 -4.848 1 66.75 80 THR A N 1
ATOM 606 C CA . THR A 1 80 ? 5.922 21.906 -4.531 1 66.75 80 THR A CA 1
ATOM 607 C C . THR A 1 80 ? 5.371 22.578 -5.781 1 66.75 80 THR A C 1
ATOM 609 O O . THR A 1 80 ? 6.121 22.891 -6.711 1 66.75 80 THR A O 1
ATOM 612 N N . GLU A 1 81 ? 4.203 22.016 -6.109 1 61.88 81 GLU A N 1
ATOM 613 C CA . GLU A 1 81 ? 3.328 22.938 -6.844 1 61.88 81 GLU A CA 1
ATOM 614 C C . GLU A 1 81 ? 2.934 24.125 -5.988 1 61.88 81 GLU A C 1
ATOM 616 O O . GLU A 1 81 ? 3.305 24.219 -4.816 1 61.88 81 GLU A O 1
ATOM 621 N N . SER A 1 82 ? 2.09 25.031 -6.355 1 66.19 82 SER A N 1
ATOM 622 C CA . SER A 1 82 ? 1.653 26.203 -5.617 1 66.19 82 SER A CA 1
ATOM 623 C C . SER A 1 82 ? 0.873 25.828 -4.367 1 66.19 82 SER A C 1
ATOM 625 O O . SER A 1 82 ? 0.24 24.766 -4.324 1 66.19 82 SER A O 1
ATOM 627 N N . GLN A 1 83 ? 1.223 26.359 -3.23 1 66.12 83 GLN A N 1
ATOM 628 C CA . GLN A 1 83 ? 0.434 26.25 -2.006 1 66.12 83 GLN A CA 1
ATOM 629 C C . GLN A 1 83 ? -1.058 26.188 -2.316 1 66.12 83 GLN A C 1
ATOM 631 O O . GLN A 1 83 ? -1.799 25.453 -1.657 1 66.12 83 GLN A O 1
ATOM 636 N N . ALA A 1 84 ? -1.386 26.75 -3.346 1 69.44 84 ALA A N 1
ATOM 637 C CA . ALA A 1 84 ? -2.789 26.797 -3.746 1 69.44 84 ALA A CA 1
ATOM 638 C C . ALA A 1 84 ? -3.301 25.422 -4.141 1 69.44 84 ALA A C 1
ATOM 640 O O . ALA A 1 84 ? -4.422 25.047 -3.793 1 69.44 84 ALA A O 1
ATOM 641 N N . GLN A 1 85 ? -2.486 24.719 -4.766 1 76.94 85 GLN A N 1
ATOM 642 C CA . GLN A 1 85 ? -2.908 23.391 -5.195 1 76.94 85 GLN A CA 1
ATOM 643 C C . GLN A 1 85 ? -3.064 22.453 -4 1 76.94 85 GLN A C 1
ATOM 645 O O . GLN A 1 85 ? -4.008 21.656 -3.945 1 76.94 85 GLN A O 1
ATOM 650 N N . SER A 1 86 ? -2.227 22.594 -3.061 1 77.06 86 SER A N 1
ATOM 651 C CA . SER A 1 86 ? -2.305 21.766 -1.862 1 77.06 86 SER A CA 1
ATOM 652 C C . SER A 1 86 ? -3.562 22.062 -1.058 1 77.06 86 SER A C 1
ATOM 654 O O . SER A 1 86 ? -4.219 21.156 -0.549 1 77.06 86 SER A O 1
ATOM 656 N N . LEU A 1 87 ? -3.812 23.375 -0.966 1 78.44 87 LEU A N 1
ATOM 657 C CA . LEU A 1 87 ? -5.016 23.781 -0.248 1 78.44 87 LEU A CA 1
ATOM 658 C C . LEU A 1 87 ? -6.27 23.281 -0.958 1 78.44 87 LEU A C 1
ATOM 660 O O . LEU A 1 87 ? -7.234 22.875 -0.309 1 78.44 87 LEU A O 1
ATOM 664 N N . ARG A 1 88 ? -6.195 23.297 -2.223 1 84.75 88 ARG A N 1
ATOM 665 C CA . ARG A 1 88 ? -7.336 22.812 -2.992 1 84.75 88 ARG A CA 1
ATOM 666 C C . ARG A 1 88 ? -7.555 21.328 -2.766 1 84.75 88 ARG A C 1
ATOM 668 O O . ARG A 1 88 ? -8.695 20.875 -2.639 1 84.75 88 ARG A O 1
ATOM 675 N N . ASP A 1 89 ? -6.492 20.547 -2.734 1 88 89 ASP A N 1
ATOM 676 C CA . ASP A 1 89 ? -6.609 19.125 -2.461 1 88 89 ASP A CA 1
ATOM 677 C C . ASP A 1 89 ? -7.184 18.875 -1.068 1 88 89 ASP A C 1
ATOM 679 O O . ASP A 1 89 ? -8.031 18 -0.888 1 88 89 ASP A O 1
ATOM 683 N N . LEU A 1 90 ? -6.695 19.703 -0.241 1 89.94 90 LEU A N 1
ATOM 684 C CA . LEU A 1 90 ? -7.18 19.594 1.131 1 89.94 90 LEU A CA 1
ATOM 685 C C . LEU A 1 90 ? -8.68 19.859 1.202 1 89.94 90 LEU A C 1
ATOM 687 O O . LEU A 1 90 ? -9.422 19.094 1.81 1 89.94 90 LEU A O 1
ATOM 691 N N . GLU A 1 91 ? -9.109 20.891 0.624 1 91.81 91 GLU A N 1
ATOM 692 C CA . GLU A 1 91 ? -10.523 21.266 0.638 1 91.81 91 GLU A CA 1
ATOM 693 C C . GLU A 1 91 ? -11.383 20.219 -0.071 1 91.81 91 GLU A C 1
ATOM 695 O O . GLU A 1 91 ? -12.484 19.906 0.378 1 91.81 91 GLU A O 1
ATOM 700 N N . LEU A 1 92 ? -10.875 19.781 -1.137 1 95.25 92 LEU A N 1
ATOM 701 C CA . LEU A 1 92 ? -11.578 18.75 -1.88 1 95.25 92 LEU A CA 1
ATOM 702 C C . LEU A 1 92 ? -11.867 17.547 -0.993 1 95.25 92 LEU A C 1
ATOM 704 O O . LEU A 1 92 ? -13 17.062 -0.938 1 95.25 92 LEU A O 1
ATOM 708 N N . TRP A 1 93 ? -10.906 17.047 -0.274 1 95.25 93 TRP A N 1
ATOM 709 C CA . TRP A 1 93 ? -11.047 15.828 0.516 1 95.25 93 TRP A CA 1
ATOM 710 C C . TRP A 1 93 ? -11.836 16.094 1.794 1 95.25 93 TRP A C 1
ATOM 712 O O . TRP A 1 93 ? -12.555 15.219 2.279 1 95.25 93 TRP A O 1
ATOM 722 N N . GLN A 1 94 ? -11.727 17.266 2.342 1 92.88 94 GLN A N 1
ATOM 723 C CA . GLN A 1 94 ? -12.414 17.531 3.6 1 92.88 94 GLN A CA 1
ATOM 724 C C . GLN A 1 94 ? -13.805 18.109 3.354 1 92.88 94 GLN A C 1
ATOM 726 O O . GLN A 1 94 ? -14.812 17.516 3.756 1 92.88 94 GLN A O 1
ATOM 731 N N . GLN A 1 95 ? -13.898 19.141 2.592 1 91.88 95 GLN A N 1
ATOM 732 C CA . GLN A 1 95 ? -15.188 19.766 2.309 1 91.88 95 GLN A CA 1
ATOM 733 C C . GLN A 1 95 ? -15.93 19 1.212 1 91.88 95 GLN A C 1
ATOM 735 O O . GLN A 1 95 ? -17.141 18.797 1.307 1 91.88 95 GLN A O 1
ATOM 740 N N . GLY A 1 96 ? -15.188 18.547 0.269 1 95.19 96 GLY A N 1
ATOM 741 C CA . GLY A 1 96 ? -15.797 17.875 -0.86 1 95.19 96 GLY A CA 1
ATOM 742 C C . GLY A 1 96 ? -16.391 16.516 -0.495 1 95.19 96 GLY A C 1
ATOM 743 O O . GLY A 1 96 ? -17.156 15.945 -1.264 1 95.19 96 GLY A O 1
ATOM 744 N N . THR A 1 97 ? -16.031 15.961 0.608 1 95.44 97 THR A N 1
ATOM 745 C CA . THR A 1 97 ? -16.547 14.672 1.043 1 95.44 97 THR A CA 1
ATOM 746 C C . THR A 1 97 ? -17.516 14.852 2.213 1 95.44 97 THR A C 1
ATOM 748 O O . THR A 1 97 ? -17.922 13.875 2.848 1 95.44 97 THR A O 1
ATOM 751 N N . ALA A 1 98 ? -17.891 16.016 2.521 1 92.06 98 ALA A N 1
ATOM 752 C CA . ALA A 1 98 ? -18.781 16.359 3.623 1 92.06 98 ALA A CA 1
ATOM 753 C C . ALA A 1 98 ? -18.297 15.75 4.934 1 92.06 98 ALA A C 1
ATOM 755 O O . ALA A 1 98 ? -19.094 15.18 5.684 1 92.06 98 ALA A O 1
ATOM 756 N N . GLY A 1 99 ? -16.984 15.758 5.121 1 91.25 99 GLY A N 1
ATOM 757 C CA . GLY A 1 99 ? -16.406 15.336 6.387 1 91.25 99 GLY A CA 1
ATOM 758 C C . GLY A 1 99 ? -16.156 13.836 6.461 1 91.25 99 GLY A C 1
ATOM 759 O O . GLY A 1 99 ? -15.781 13.312 7.512 1 91.25 99 GLY A O 1
ATOM 760 N N . ALA A 1 100 ? -16.391 13.094 5.367 1 92.75 100 ALA A N 1
ATOM 761 C CA . ALA A 1 100 ? -16.156 11.656 5.367 1 92.75 100 ALA A CA 1
ATOM 762 C C . ALA A 1 100 ? -14.664 11.352 5.543 1 92.75 100 ALA A C 1
ATOM 764 O O . ALA A 1 100 ? -14.297 10.398 6.23 1 92.75 100 ALA A O 1
ATOM 765 N N . VAL A 1 101 ? -13.859 12.148 4.84 1 95.62 101 VAL A N 1
ATOM 766 C CA . VAL A 1 101 ? -12.422 12.062 5.059 1 95.62 101 VAL A CA 1
ATOM 767 C C . VAL A 1 101 ? -12.039 12.82 6.328 1 95.62 101 VAL A C 1
ATOM 769 O O . VAL A 1 101 ? -12.211 14.047 6.395 1 95.62 101 VAL A O 1
ATOM 772 N N . LYS A 1 102 ? -11.516 12.086 7.289 1 95 102 LYS A N 1
ATOM 773 C CA . LYS A 1 102 ? -11.242 12.656 8.602 1 95 102 LYS A CA 1
ATOM 774 C C . LYS A 1 102 ? -9.844 13.273 8.656 1 95 102 LYS A C 1
ATOM 776 O O . LYS A 1 102 ? -9.617 14.242 9.383 1 95 102 LYS A O 1
ATOM 781 N N . ILE A 1 103 ? -8.938 12.656 7.984 1 96.69 103 ILE A N 1
ATOM 782 C CA . ILE A 1 103 ? -7.539 13.055 8.023 1 96.69 103 ILE A CA 1
ATOM 783 C C . ILE A 1 103 ? -7.016 13.242 6.602 1 96.69 103 ILE A C 1
ATOM 785 O O . ILE A 1 103 ? -7.188 12.367 5.75 1 96.69 103 ILE A O 1
ATOM 789 N N . VAL A 1 104 ? -6.453 14.359 6.336 1 96.75 104 VAL A N 1
ATOM 790 C CA . VAL A 1 104 ? -5.723 14.578 5.094 1 96.75 104 VAL A CA 1
ATOM 791 C C . VAL A 1 104 ? -4.25 14.852 5.402 1 96.75 104 VAL A C 1
ATOM 793 O O . VAL A 1 104 ? -3.93 15.75 6.18 1 96.75 104 VAL A O 1
ATOM 796 N N . ILE A 1 105 ? -3.395 14.023 4.824 1 96.69 105 ILE A N 1
ATOM 797 C CA . ILE A 1 105 ? -1.949 14.172 4.957 1 96.69 105 ILE A CA 1
ATOM 798 C C . ILE A 1 105 ? -1.355 14.648 3.635 1 96.69 105 ILE A C 1
ATOM 800 O O . ILE A 1 105 ? -1.589 14.039 2.588 1 96.69 105 ILE A O 1
ATOM 804 N N . LEU A 1 106 ? -0.656 15.766 3.674 1 94.81 106 LEU A N 1
ATOM 805 C CA . LEU A 1 106 ? 0.01 16.312 2.496 1 94.81 106 LEU A CA 1
ATOM 806 C C . LEU A 1 106 ? 1.525 16.234 2.645 1 94.81 106 LEU A C 1
ATOM 808 O O . LEU A 1 106 ? 2.086 16.734 3.621 1 94.81 106 LEU A O 1
ATOM 812 N N . PHE A 1 107 ? 2.174 15.57 1.775 1 94.5 107 PHE A N 1
ATOM 813 C CA . PHE A 1 107 ? 3.629 15.523 1.703 1 94.5 107 PHE A CA 1
ATOM 814 C C . PHE A 1 107 ? 4.141 16.312 0.501 1 94.5 107 PHE A C 1
ATOM 816 O O . PHE A 1 107 ? 3.777 16.016 -0.639 1 94.5 107 PHE A O 1
ATOM 823 N N . LYS A 1 108 ? 4.973 17.281 0.81 1 92.62 108 LYS A N 1
ATOM 824 C CA . LYS A 1 108 ? 5.441 18.172 -0.25 1 92.62 108 LYS A CA 1
ATOM 825 C C . LYS A 1 108 ? 6.965 18.172 -0.339 1 92.62 108 LYS A C 1
ATOM 827 O O . LYS A 1 108 ? 7.648 18.266 0.681 1 92.62 108 LYS A O 1
ATOM 832 N N . LEU A 1 109 ? 7.387 18.031 -1.504 1 91.19 109 LEU A N 1
ATOM 833 C CA . LEU A 1 109 ? 8.797 18.172 -1.831 1 91.19 109 LEU A CA 1
ATOM 834 C C . LEU A 1 109 ? 9.039 19.438 -2.646 1 91.19 109 LEU A C 1
ATOM 836 O O . LEU A 1 109 ? 8.203 19.828 -3.465 1 91.19 109 LEU A O 1
ATOM 840 N N . ALA A 1 110 ? 10.094 20.094 -2.346 1 87.69 110 ALA A N 1
ATOM 841 C CA . ALA A 1 110 ? 10.477 21.281 -3.104 1 87.69 110 ALA A CA 1
ATOM 842 C C . ALA A 1 110 ? 11.984 21.359 -3.293 1 87.69 110 ALA A C 1
ATOM 844 O O . ALA A 1 110 ? 12.75 21 -2.387 1 87.69 110 ALA A O 1
ATOM 845 N N . ARG A 1 111 ? 12.406 21.688 -4.578 1 82.44 111 ARG A N 1
ATOM 846 C CA . ARG A 1 111 ? 13.828 21.938 -4.809 1 82.44 111 ARG A CA 1
ATOM 847 C C . ARG A 1 111 ? 14.266 23.25 -4.152 1 82.44 111 ARG A C 1
ATOM 849 O O . ARG A 1 111 ? 13.523 24.219 -4.145 1 82.44 111 ARG A O 1
ATOM 856 N N . SER A 1 112 ? 15.336 23.125 -3.529 1 70.88 112 SER A N 1
ATOM 857 C CA . SER A 1 112 ? 15.906 24.328 -2.936 1 70.88 112 SER A CA 1
ATOM 858 C C . SER A 1 112 ? 16.656 25.156 -3.979 1 70.88 112 SER A C 1
ATOM 860 O O . SER A 1 112 ? 16.859 24.719 -5.105 1 70.88 112 SER A O 1
ATOM 862 N N . ARG A 1 113 ? 16.906 26.344 -3.668 1 65.69 113 ARG A N 1
ATOM 863 C CA . ARG A 1 113 ? 17.625 27.266 -4.543 1 65.69 113 ARG A CA 1
ATOM 864 C C . ARG A 1 113 ? 19.016 26.75 -4.883 1 65.69 113 ARG A C 1
ATOM 866 O O . ARG A 1 113 ? 19.547 27.047 -5.945 1 65.69 113 ARG A O 1
ATOM 873 N N . VAL A 1 114 ? 19.578 26.125 -3.877 1 64.31 114 VAL A N 1
ATOM 874 C CA . VAL A 1 114 ? 20.891 25.547 -4.109 1 64.31 114 VAL A CA 1
ATOM 875 C C . VAL A 1 114 ? 20.75 24.234 -4.879 1 64.31 114 VAL A C 1
ATOM 877 O O . VAL A 1 114 ? 19.766 23.5 -4.68 1 64.31 114 VAL A O 1
ATOM 880 N N . HIS A 1 115 ? 21.609 23.953 -5.73 1 72.12 115 HIS A N 1
ATOM 881 C CA . HIS A 1 115 ? 21.562 22.828 -6.664 1 72.12 115 HIS A CA 1
ATOM 882 C C . HIS A 1 115 ? 21.438 21.5 -5.922 1 72.12 115 HIS A C 1
ATOM 884 O O . HIS A 1 115 ? 22.109 21.281 -4.914 1 72.12 115 HIS A O 1
ATOM 890 N N . ASN A 1 116 ? 20.5 20.578 -6.039 1 85.12 116 ASN A N 1
ATOM 891 C CA . ASN A 1 116 ? 20.203 19.188 -5.699 1 85.12 116 ASN A CA 1
ATOM 892 C C . ASN A 1 116 ? 19.688 19.062 -4.266 1 85.12 116 ASN A C 1
ATOM 894 O O . ASN A 1 116 ? 19.688 17.969 -3.697 1 85.12 116 ASN A O 1
ATOM 898 N N . ARG A 1 117 ? 19.438 20.25 -3.561 1 90.44 117 ARG A N 1
ATOM 899 C CA . ARG A 1 117 ? 18.875 20.172 -2.215 1 90.44 117 ARG A CA 1
ATOM 900 C C . ARG A 1 117 ? 17.344 20.172 -2.258 1 90.44 117 ARG A C 1
ATOM 902 O O . ARG A 1 117 ? 16.734 20.953 -3 1 90.44 117 ARG A O 1
ATOM 909 N N . LEU A 1 118 ? 16.781 19.344 -1.444 1 91.69 118 LEU A N 1
ATOM 910 C CA . LEU A 1 118 ? 15.328 19.219 -1.438 1 91.69 118 LEU A CA 1
ATOM 911 C C . LEU A 1 118 ? 14.766 19.547 -0.064 1 91.69 118 LEU A C 1
ATOM 913 O O . LEU A 1 118 ? 15.266 19.078 0.954 1 91.69 118 LEU A O 1
ATOM 917 N N . LYS A 1 119 ? 13.836 20.469 -0.08 1 92.62 119 LYS A N 1
ATOM 918 C CA . LYS A 1 119 ? 12.992 20.672 1.096 1 92.62 119 LYS A CA 1
ATOM 919 C C . LYS A 1 119 ? 11.82 19.703 1.11 1 92.62 119 LYS A C 1
ATOM 921 O O . LYS A 1 119 ? 11.375 19.234 0.057 1 92.62 119 LYS A O 1
ATOM 926 N N . ALA A 1 120 ? 11.383 19.375 2.277 1 93.69 120 ALA A N 1
ATOM 927 C CA . ALA A 1 120 ? 10.219 18.516 2.438 1 93.69 120 ALA A CA 1
ATOM 928 C C . ALA A 1 120 ? 9.391 18.922 3.652 1 93.69 120 ALA A C 1
ATOM 930 O O . ALA A 1 120 ? 9.945 19.328 4.68 1 93.69 120 ALA A O 1
ATOM 931 N N . THR A 1 121 ? 8.117 18.844 3.477 1 93.81 121 THR A N 1
ATOM 932 C CA . THR A 1 121 ? 7.195 19.172 4.559 1 93.81 121 THR A CA 1
ATOM 933 C C . THR A 1 121 ? 6.035 18.188 4.605 1 93.81 121 THR A C 1
ATOM 935 O O . THR A 1 121 ? 5.566 17.734 3.564 1 93.81 121 THR A O 1
ATOM 938 N N . LEU A 1 122 ? 5.594 17.859 5.805 1 95.44 122 LEU A N 1
ATOM 939 C CA . LEU A 1 122 ? 4.391 17.078 6.043 1 95.44 122 LEU A CA 1
ATOM 940 C C . LEU A 1 122 ? 3.311 17.922 6.711 1 95.44 122 LEU A C 1
ATOM 942 O O . LEU A 1 122 ? 3.572 18.594 7.711 1 95.44 122 LEU A O 1
ATOM 946 N N . SER A 1 123 ? 2.18 17.969 6.133 1 95.19 123 SER A N 1
ATOM 947 C CA . SER A 1 123 ? 1.03 18.625 6.75 1 95.19 123 SER A CA 1
ATOM 948 C C . SER A 1 123 ? -0.062 17.609 7.094 1 95.19 123 SER A C 1
ATOM 950 O O . SER A 1 123 ? -0.337 16.703 6.312 1 95.19 123 SER A O 1
ATOM 952 N N . VAL A 1 124 ? -0.624 17.734 8.242 1 96.31 124 VAL A N 1
ATOM 953 C CA . VAL A 1 124 ? -1.717 16.875 8.688 1 96.31 124 VAL A CA 1
ATOM 954 C C . VAL A 1 124 ? -2.93 17.719 9.047 1 96.31 124 VAL A C 1
ATOM 956 O O . VAL A 1 124 ? -2.85 18.594 9.922 1 96.31 124 VAL A O 1
ATOM 959 N N . SER A 1 125 ? -3.967 17.547 8.312 1 95.62 125 SER A N 1
ATOM 960 C CA . SER A 1 125 ? -5.223 18.234 8.586 1 95.62 125 SER A CA 1
ATOM 961 C C . SER A 1 125 ? -6.242 17.297 9.219 1 95.62 125 SER A C 1
ATOM 963 O O . SER A 1 125 ? -6.559 16.25 8.664 1 95.62 125 SER A O 1
ATOM 965 N N . GLN A 1 126 ? -6.762 17.594 10.383 1 93.12 126 GLN A N 1
ATOM 966 C CA . GLN A 1 126 ? -7.719 16.797 11.133 1 93.12 126 GLN A CA 1
ATOM 967 C C . GLN A 1 126 ? -8.828 17.672 11.719 1 93.12 126 GLN A C 1
ATOM 969 O O . GLN A 1 126 ? -8.617 18.844 11.992 1 93.12 126 GLN A O 1
ATOM 974 N N . TYR A 1 127 ? -10.016 17.016 11.883 1 86.38 127 TYR A N 1
ATOM 975 C CA . TYR A 1 127 ? -11.109 17.719 12.531 1 86.38 127 TYR A CA 1
ATOM 976 C C . TYR A 1 127 ? -10.898 17.781 14.039 1 86.38 127 TYR A C 1
ATOM 978 O O . TYR A 1 127 ? -10.438 16.812 14.648 1 86.38 127 TYR A O 1
ATOM 986 N N . VAL A 1 128 ? -11.031 18.891 14.609 1 75.56 128 VAL A N 1
ATOM 987 C CA . VAL A 1 128 ? -11.008 19.062 16.062 1 75.56 128 VAL A CA 1
ATOM 988 C C . VAL A 1 128 ? -12.43 19.141 16.594 1 75.56 128 VAL A C 1
ATOM 990 O O . VAL A 1 128 ? -13.344 19.547 15.883 1 75.56 128 VAL A O 1
ATOM 993 N N . ALA A 1 129 ? -12.609 18.516 17.781 1 64.31 129 ALA A N 1
ATOM 994 C CA . ALA A 1 129 ? -13.898 18.422 18.453 1 64.31 129 ALA A CA 1
ATOM 995 C C . ALA A 1 129 ? -14.852 19.516 17.984 1 64.31 129 ALA A C 1
ATOM 997 O O . ALA A 1 129 ? -14.711 20.672 18.344 1 64.31 129 ALA A O 1
ATOM 998 N N . GLY A 1 130 ? -15.75 19.062 16.969 1 59.34 130 GLY A N 1
ATOM 999 C CA . GLY A 1 130 ? -16.922 19.844 16.609 1 59.34 130 GLY A CA 1
ATOM 1000 C C . GLY A 1 130 ? -16.609 20.984 15.656 1 59.34 130 GLY A C 1
ATOM 1001 O O . GLY A 1 130 ? -17.5 21.766 15.305 1 59.34 130 GLY A O 1
ATOM 1002 N N . GLY A 1 131 ? -15.422 20.984 15.141 1 72.44 131 GLY A N 1
ATOM 1003 C CA . GLY A 1 131 ? -15.188 22.219 14.406 1 72.44 131 GLY A CA 1
ATOM 1004 C C . GLY A 1 131 ? -14.547 22 13.047 1 72.44 131 GLY A C 1
ATOM 1005 O O . GLY A 1 131 ? -14.766 20.953 12.422 1 72.44 131 GLY A O 1
ATOM 1006 N N . ALA A 1 132 ? -13.984 23.078 12.484 1 81.56 132 ALA A N 1
ATOM 1007 C CA . ALA A 1 132 ? -13.234 23.156 11.242 1 81.56 132 ALA A CA 1
ATOM 1008 C C . ALA A 1 132 ? -11.93 22.375 11.328 1 81.56 132 ALA A C 1
ATOM 1010 O O . ALA A 1 132 ? -11.398 22.156 12.422 1 81.56 132 ALA A O 1
ATOM 1011 N N . PRO A 1 133 ? -11.539 21.781 10.211 1 87.31 133 PRO A N 1
ATOM 1012 C CA . PRO A 1 133 ? -10.25 21.094 10.234 1 87.31 133 PRO A CA 1
ATOM 1013 C C . PRO A 1 133 ? -9.086 22.016 10.594 1 87.31 133 PRO A C 1
ATOM 1015 O O . PRO A 1 133 ? -9.094 23.188 10.227 1 87.31 133 PRO A O 1
ATOM 1018 N N . VAL A 1 134 ? -8.211 21.547 11.344 1 90.75 134 VAL A N 1
ATOM 1019 C CA . VAL A 1 134 ? -6.977 22.25 11.695 1 90.75 134 VAL A CA 1
ATOM 1020 C C . VAL A 1 134 ? -5.785 21.578 11.023 1 90.75 134 VAL A C 1
ATOM 1022 O O . VAL A 1 134 ? -5.652 20.344 11.07 1 90.75 134 VAL A O 1
ATOM 1025 N N . MET A 1 135 ? -5.008 22.406 10.422 1 92.38 135 MET A N 1
ATOM 1026 C CA . MET A 1 135 ? -3.824 21.875 9.75 1 92.38 135 MET A CA 1
ATOM 1027 C C . MET A 1 135 ? -2.566 22.141 10.57 1 92.38 135 MET A C 1
ATOM 1029 O O . MET A 1 135 ? -2.334 23.281 11 1 92.38 135 MET A O 1
ATOM 1033 N N . SER A 1 136 ? -1.802 21.141 10.867 1 94.12 136 SER A N 1
ATOM 1034 C CA . SER A 1 136 ? -0.471 21.234 11.461 1 94.12 136 SER A CA 1
ATOM 1035 C C . SER A 1 136 ? 0.613 20.938 10.43 1 94.12 136 SER A C 1
ATOM 1037 O O . SER A 1 136 ? 0.462 20.031 9.609 1 94.12 136 SER A O 1
ATOM 1039 N N . VAL A 1 137 ? 1.63 21.719 10.445 1 93.69 137 VAL A N 1
ATOM 1040 C CA . VAL A 1 137 ? 2.707 21.578 9.469 1 93.69 137 VAL A CA 1
ATOM 1041 C C . VAL A 1 137 ? 3.992 21.156 10.172 1 93.69 137 VAL A C 1
ATOM 1043 O O . VAL A 1 137 ? 4.367 21.734 11.195 1 93.69 137 VAL A O 1
ATOM 1046 N N . TYR A 1 138 ? 4.668 20.188 9.602 1 95.94 138 TYR A N 1
ATOM 1047 C CA . TYR A 1 138 ? 5.887 19.625 10.172 1 95.94 138 TYR A CA 1
ATOM 1048 C C . TYR A 1 138 ? 7.027 19.656 9.164 1 95.94 138 TYR A C 1
ATOM 1050 O O . TYR A 1 138 ? 6.98 18.953 8.148 1 95.94 138 TYR A O 1
ATOM 1058 N N . PRO A 1 139 ? 8.039 20.391 9.461 1 94.75 139 PRO A N 1
ATOM 1059 C CA . PRO A 1 139 ? 9.195 20.328 8.57 1 94.75 139 PRO A CA 1
ATOM 1060 C C . PRO A 1 139 ? 9.906 18.984 8.617 1 94.75 139 PRO A C 1
ATOM 1062 O O . PRO A 1 139 ? 10.125 18.422 9.695 1 94.75 139 PRO A O 1
ATOM 1065 N N . ILE A 1 140 ? 10.203 18.438 7.512 1 96 140 ILE A N 1
ATOM 1066 C CA . ILE A 1 140 ? 10.984 17.219 7.402 1 96 140 ILE A CA 1
ATOM 1067 C C . ILE A 1 140 ? 12.43 17.562 7.055 1 96 140 ILE A C 1
ATOM 1069 O O . ILE A 1 140 ? 13.359 17.141 7.75 1 96 140 ILE A O 1
ATOM 1073 N N . PHE A 1 141 ? 12.531 18.297 5.957 1 94.81 141 PHE A N 1
ATOM 1074 C CA . PHE A 1 141 ? 13.82 18.891 5.602 1 94.81 141 PHE A CA 1
ATOM 1075 C C . PHE A 1 141 ? 13.664 20.359 5.258 1 94.81 141 PHE A C 1
ATOM 1077 O O . PHE A 1 141 ? 12.805 20.734 4.461 1 94.81 141 PHE A O 1
ATOM 1084 N N . PRO A 1 142 ? 14.477 21.297 5.789 1 93.38 142 PRO A N 1
ATOM 1085 C CA . PRO A 1 142 ? 15.555 21 6.73 1 93.38 142 PRO A CA 1
ATOM 1086 C C . PRO A 1 142 ? 15.055 20.375 8.031 1 93.38 142 PRO A C 1
ATOM 1088 O O . PRO A 1 142 ? 13.953 20.688 8.484 1 93.38 142 PRO A O 1
ATOM 1091 N N . SER A 1 143 ? 15.914 19.594 8.555 1 91.81 143 SER A N 1
ATOM 1092 C CA . SER A 1 143 ? 15.555 19 9.836 1 91.81 143 SER A CA 1
ATOM 1093 C C . SER A 1 143 ? 15.414 20.062 10.922 1 91.81 143 SER A C 1
ATOM 1095 O O . SER A 1 143 ? 16.266 20.938 11.047 1 91.81 143 SER A O 1
ATOM 1097 N N . PRO A 1 144 ? 14.391 19.953 11.633 1 91.5 144 PRO A N 1
ATOM 1098 C CA . PRO A 1 144 ? 14.242 20.938 12.695 1 91.5 144 PRO A CA 1
ATOM 1099 C C . PRO A 1 144 ? 15.336 20.844 13.75 1 91.5 144 PRO A C 1
ATOM 1101 O O . PRO A 1 144 ? 15.875 19.766 13.992 1 91.5 144 PRO A O 1
ATOM 1104 N N . SER A 1 145 ? 15.68 21.984 14.352 1 88.75 145 SER A N 1
ATOM 1105 C CA . SER A 1 145 ? 16.688 22.047 15.398 1 88.75 145 SER A CA 1
ATOM 1106 C C . SER A 1 145 ? 16.25 21.281 16.641 1 88.75 145 SER A C 1
ATOM 1108 O O . SER A 1 145 ? 17.062 20.625 17.297 1 88.75 145 SER A O 1
ATOM 1110 N N . GLU A 1 146 ? 14.969 21.391 16.984 1 89 146 GLU A N 1
ATOM 1111 C CA . GLU A 1 146 ? 14.367 20.641 18.062 1 89 146 GLU A CA 1
ATOM 1112 C C . GLU A 1 146 ? 13.344 19.625 17.547 1 89 146 GLU A C 1
ATOM 1114 O O . GLU A 1 146 ? 12.578 19.938 16.625 1 89 146 GLU A O 1
ATOM 1119 N N . PRO A 1 147 ? 13.492 18.469 18.094 1 84.75 147 PRO A N 1
ATOM 1120 C CA . PRO A 1 147 ? 12.523 17.484 17.625 1 84.75 147 PRO A CA 1
ATOM 1121 C C . PRO A 1 147 ? 11.078 17.891 17.891 1 84.75 147 PRO A C 1
ATOM 1123 O O . PRO A 1 147 ? 10.789 18.5 18.938 1 84.75 147 PRO A O 1
ATOM 1126 N N . HIS A 1 148 ? 10.273 17.781 16.938 1 91.12 148 HIS A N 1
ATOM 1127 C CA . HIS A 1 148 ? 8.844 17.953 17.125 1 91.12 148 HIS A CA 1
ATOM 1128 C C . HIS A 1 148 ? 8.188 16.656 17.578 1 91.12 148 HIS A C 1
ATOM 1130 O O . HIS A 1 148 ? 8.578 15.562 17.156 1 91.12 148 HIS A O 1
ATOM 1136 N N . PRO A 1 149 ? 7.273 16.844 18.531 1 94.62 149 PRO A N 1
ATOM 1137 C CA . PRO A 1 149 ? 6.512 15.633 18.828 1 94.62 149 PRO A CA 1
ATOM 1138 C C . PRO A 1 149 ? 5.832 15.055 17.578 1 94.62 149 PRO A C 1
ATOM 1140 O O . PRO A 1 149 ? 5.371 15.797 16.719 1 94.62 149 PRO A O 1
ATOM 1143 N N . ASP A 1 150 ? 5.742 13.719 17.484 1 97.25 150 ASP A N 1
ATOM 1144 C CA . ASP A 1 150 ? 5.086 13.062 16.359 1 97.25 150 ASP A CA 1
ATOM 1145 C C . ASP A 1 150 ? 3.598 13.406 16.312 1 97.25 150 ASP A C 1
ATOM 1147 O O . ASP A 1 150 ? 2.928 13.43 17.344 1 97.25 150 ASP A O 1
ATOM 1151 N N . PRO A 1 151 ? 3.145 13.781 15.172 1 97.25 151 PRO A N 1
ATOM 1152 C CA . PRO A 1 151 ? 1.686 13.797 15.031 1 97.25 151 PRO A CA 1
ATOM 1153 C C . PRO A 1 151 ? 1.061 12.414 15.227 1 97.25 151 PRO A C 1
ATOM 1155 O O . PRO A 1 151 ? 1.772 11.406 15.25 1 97.25 151 PRO A O 1
ATOM 1158 N N . TRP A 1 152 ? -0.252 12.398 15.5 1 97.31 152 TRP A N 1
ATOM 1159 C CA . TRP A 1 152 ? -0.984 11.148 15.648 1 97.31 152 TRP A CA 1
ATOM 1160 C C . TRP A 1 152 ? -2.414 11.289 15.133 1 97.31 152 TRP A C 1
ATOM 1162 O O . TRP A 1 152 ? -2.918 12.398 14.977 1 97.31 152 TRP A O 1
ATOM 1172 N N . ILE A 1 153 ? -2.975 10.188 14.75 1 96.75 153 ILE A N 1
ATOM 1173 C CA . ILE A 1 153 ? -4.414 10.102 14.539 1 96.75 153 ILE A CA 1
ATOM 1174 C C . ILE A 1 153 ? -5.023 9.109 15.531 1 96.75 153 ILE A C 1
ATOM 1176 O O . ILE A 1 153 ? -4.297 8.367 16.203 1 96.75 153 ILE A O 1
ATOM 1180 N N . THR A 1 154 ? -6.293 9.117 15.68 1 96.5 154 THR A N 1
ATOM 1181 C CA . THR A 1 154 ? -6.914 8.18 16.609 1 96.5 154 THR A CA 1
ATOM 1182 C C . THR A 1 154 ? -7.531 7.004 15.859 1 96.5 154 THR A C 1
ATOM 1184 O O . THR A 1 154 ? -7.797 7.098 14.656 1 96.5 154 THR A O 1
ATOM 1187 N N . VAL A 1 155 ? -7.742 5.898 16.594 1 96.25 155 VAL A N 1
ATOM 1188 C CA . VAL A 1 155 ? -8.477 4.754 16.062 1 96.25 155 VAL A CA 1
ATOM 1189 C C . VAL A 1 155 ? -9.859 5.199 15.594 1 96.25 155 VAL A C 1
ATOM 1191 O O . VAL A 1 155 ? -10.344 4.75 14.547 1 96.25 155 VAL A O 1
ATOM 1194 N N . ASP A 1 156 ? -10.453 6.086 16.312 1 94.88 156 ASP A N 1
ATOM 1195 C CA . ASP A 1 156 ? -11.766 6.609 15.938 1 94.88 156 ASP A CA 1
ATOM 1196 C C . ASP A 1 156 ? -11.711 7.309 14.578 1 94.88 156 ASP A C 1
ATOM 1198 O O . ASP A 1 156 ? -12.586 7.109 13.734 1 94.88 156 ASP A O 1
ATOM 1202 N N . GLU A 1 157 ? -10.695 8.117 14.359 1 94.5 157 GLU A N 1
ATOM 1203 C CA . GLU A 1 157 ? -10.523 8.812 13.086 1 94.5 157 GLU A CA 1
ATOM 1204 C C . GLU A 1 157 ? -10.258 7.828 11.945 1 94.5 157 GLU A C 1
ATOM 1206 O O . GLU A 1 157 ? -10.82 7.969 10.859 1 94.5 157 GLU A O 1
ATOM 1211 N N . LEU A 1 158 ? -9.406 6.82 12.219 1 95.5 158 LEU A N 1
ATOM 1212 C CA . LEU A 1 158 ? -9.078 5.809 11.219 1 95.5 158 LEU A CA 1
ATOM 1213 C C . LEU A 1 158 ? -10.328 5.07 10.758 1 95.5 158 LEU A C 1
ATOM 1215 O O . LEU A 1 158 ? -10.484 4.77 9.57 1 95.5 158 LEU A O 1
ATOM 1219 N N . PHE A 1 159 ? -11.258 4.863 11.688 1 94.19 159 PHE A N 1
ATOM 1220 C CA . PHE A 1 159 ? -12.438 4.066 11.375 1 94.19 159 PHE A CA 1
ATOM 1221 C C . PHE A 1 159 ? -13.641 4.965 11.109 1 94.19 159 PHE A C 1
ATOM 1223 O O . PHE A 1 159 ? -14.766 4.48 10.945 1 94.19 159 PHE A O 1
ATOM 1230 N N . GLY A 1 160 ? -13.422 6.262 11.125 1 90.81 160 GLY A N 1
ATOM 1231 C CA . GLY A 1 160 ? -14.469 7.211 10.766 1 90.81 160 GLY A CA 1
ATOM 1232 C C . GLY A 1 160 ? -15.617 7.227 11.758 1 90.81 160 GLY A C 1
ATOM 1233 O O . GLY A 1 160 ? -16.781 7.391 11.367 1 90.81 160 GLY A O 1
ATOM 1234 N N . GLY A 1 161 ? -15.328 6.91 12.969 1 89.38 161 GLY A N 1
ATOM 1235 C CA . GLY A 1 161 ? -16.359 6.949 13.992 1 89.38 161 GLY A CA 1
ATOM 1236 C C . GLY A 1 161 ? -17.031 5.609 14.211 1 89.38 161 GLY A C 1
ATOM 1237 O O . GLY A 1 161 ? -17.906 5.484 15.07 1 89.38 161 GLY A O 1
ATOM 1238 N N . MET A 1 162 ? -16.688 4.586 13.438 1 86.19 162 MET A N 1
ATOM 1239 C CA . MET A 1 162 ? -17.266 3.25 13.562 1 86.19 162 MET A CA 1
ATOM 1240 C C . MET A 1 162 ? -16.219 2.244 14.023 1 86.19 162 MET A C 1
ATOM 1242 O O . MET A 1 162 ? -15.906 1.292 13.305 1 86.19 162 MET A O 1
ATOM 1246 N N . VAL A 1 163 ? -15.789 2.412 15.234 1 88.06 163 VAL A N 1
ATOM 1247 C CA . VAL A 1 163 ? -14.727 1.575 15.781 1 88.06 163 VAL A CA 1
ATOM 1248 C C . VAL A 1 163 ? -15.273 0.189 16.109 1 88.06 163 VAL A C 1
ATOM 1250 O O . VAL A 1 163 ? -16.266 0.063 16.844 1 88.06 163 VAL A O 1
ATOM 1253 N N . PRO A 1 164 ? -14.68 -0.794 15.445 1 82.69 164 PRO A N 1
ATOM 1254 C CA . PRO A 1 164 ? -15.117 -2.148 15.781 1 82.69 164 PRO A CA 1
ATOM 1255 C C . PRO A 1 164 ? -14.984 -2.459 17.281 1 82.69 164 PRO A C 1
ATOM 1257 O O . PRO A 1 164 ? -14.172 -1.838 17.969 1 82.69 164 PRO A O 1
ATOM 1260 N N . GLY A 1 165 ? -15.734 -3.367 17.828 1 78.75 165 GLY A N 1
ATOM 1261 C CA . GLY A 1 165 ? -15.711 -3.754 19.219 1 78.75 165 GLY A CA 1
ATOM 1262 C C . GLY A 1 165 ? -14.344 -4.215 19.688 1 78.75 165 GLY A C 1
ATOM 1263 O O . GLY A 1 165 ? -13.602 -4.848 18.938 1 78.75 165 GLY A O 1
ATOM 1264 N N . GLY A 1 166 ? -13.961 -3.789 20.938 1 80.25 166 GLY A N 1
ATOM 1265 C CA . GLY A 1 166 ? -12.734 -4.242 21.578 1 80.25 166 GLY A CA 1
ATOM 1266 C C . GLY A 1 166 ? -11.602 -3.24 21.453 1 80.25 166 GLY A C 1
ATOM 1267 O O . GLY A 1 166 ? -10.562 -3.387 22.109 1 80.25 166 GLY A O 1
ATOM 1268 N N . LEU A 1 167 ? -11.852 -2.254 20.578 1 87.19 167 LEU A N 1
ATOM 1269 C CA . LEU A 1 167 ? -10.812 -1.24 20.453 1 87.19 167 LEU A CA 1
ATOM 1270 C C . LEU A 1 167 ? -11.203 0.039 21.172 1 87.19 167 LEU A C 1
ATOM 1272 O O . LEU A 1 167 ? -12.383 0.403 21.203 1 87.19 167 LEU A O 1
ATOM 1276 N N . ASN A 1 168 ? -10.273 0.655 21.781 1 92.75 168 ASN A N 1
ATOM 1277 C CA . ASN A 1 168 ? -10.445 1.979 22.359 1 92.75 168 ASN A CA 1
ATOM 1278 C C . ASN A 1 168 ? -10.375 3.076 21.312 1 92.75 168 ASN A C 1
ATOM 1280 O O . ASN A 1 168 ? -9.328 3.301 20.703 1 92.75 168 ASN A O 1
ATOM 1284 N N . PRO A 1 169 ? -11.508 3.766 21.062 1 93.81 169 PRO A N 1
ATOM 1285 C CA . PRO A 1 169 ? -11.539 4.805 20.031 1 93.81 169 PRO A CA 1
ATOM 1286 C C . PRO A 1 169 ? -10.477 5.883 20.25 1 93.81 169 PRO A C 1
ATOM 1288 O O . PRO A 1 169 ? -9.992 6.48 19.297 1 93.81 169 PRO A O 1
ATOM 1291 N N . GLY A 1 170 ? -10.062 6.109 21.438 1 94.81 170 GLY A N 1
ATOM 1292 C CA . GLY A 1 170 ? -9.141 7.18 21.781 1 94.81 170 GLY A CA 1
ATOM 1293 C C . GLY A 1 170 ? -7.684 6.773 21.641 1 94.81 170 GLY A C 1
ATOM 1294 O O . GLY A 1 170 ? -6.785 7.605 21.797 1 94.81 170 GLY A O 1
ATOM 1295 N N . THR A 1 171 ? -7.422 5.508 21.281 1 95.88 171 THR A N 1
ATOM 1296 C CA . THR A 1 171 ? -6.047 5.062 21.094 1 95.88 171 THR A CA 1
ATOM 1297 C C . THR A 1 171 ? -5.348 5.895 20.016 1 95.88 171 THR A C 1
ATOM 1299 O O . THR A 1 171 ? -5.891 6.09 18.922 1 95.88 171 THR A O 1
ATOM 1302 N N . ARG A 1 172 ? -4.184 6.426 20.391 1 96.94 172 ARG A N 1
ATOM 1303 C CA . ARG A 1 172 ? -3.4 7.242 19.469 1 96.94 172 ARG A CA 1
ATOM 1304 C C . ARG A 1 172 ? -2.5 6.371 18.594 1 96.94 172 ARG A C 1
ATOM 1306 O O . ARG A 1 172 ? -1.836 5.461 19.094 1 96.94 172 ARG A O 1
ATOM 1313 N N . LEU A 1 173 ? -2.568 6.602 17.344 1 97.94 173 LEU A N 1
ATOM 1314 C CA . LEU A 1 173 ? -1.707 5.984 16.344 1 97.94 173 LEU A CA 1
ATOM 1315 C C . LEU A 1 173 ? -0.639 6.961 15.867 1 97.94 173 LEU A C 1
ATOM 1317 O O . LEU A 1 173 ? -0.935 7.891 15.109 1 97.94 173 LEU A O 1
ATOM 1321 N N . PRO A 1 174 ? 0.56 6.762 16.312 1 98.12 174 PRO A N 1
ATOM 1322 C CA . PRO A 1 174 ? 1.592 7.762 16.016 1 98.12 174 PRO A CA 1
ATOM 1323 C C . PRO A 1 174 ? 2.062 7.715 14.562 1 98.12 174 PRO A C 1
ATOM 1325 O O . PRO A 1 174 ? 2.086 6.648 13.953 1 98.12 174 PRO A O 1
ATOM 1328 N N . LEU A 1 175 ? 2.42 8.836 14.055 1 98.12 175 LEU A N 1
ATOM 1329 C CA . LEU A 1 175 ? 3.09 9.023 12.773 1 98.12 175 LEU A CA 1
ATOM 1330 C C . LEU A 1 175 ? 4.516 9.523 12.969 1 98.12 175 LEU A C 1
ATOM 1332 O O . LEU A 1 175 ? 4.742 10.727 13.117 1 98.12 175 LEU A O 1
ATOM 1336 N N . SER A 1 176 ? 5.449 8.641 12.945 1 97.69 176 SER A N 1
ATOM 1337 C CA . SER A 1 176 ? 6.82 8.969 13.312 1 97.69 176 SER A CA 1
ATOM 1338 C C . SER A 1 176 ? 7.477 9.867 12.266 1 97.69 176 SER A C 1
ATOM 1340 O O . SER A 1 176 ? 7.754 9.422 11.148 1 97.69 176 SER A O 1
ATOM 1342 N N . LEU A 1 177 ? 7.805 11.062 12.641 1 97.69 177 LEU A N 1
ATOM 1343 C CA . LEU A 1 177 ? 8.477 12.008 11.758 1 97.69 177 LEU A CA 1
ATOM 1344 C C . LEU A 1 177 ? 9.914 11.578 11.492 1 97.69 177 LEU A C 1
ATOM 1346 O O . LEU A 1 177 ? 10.43 11.781 10.391 1 97.69 177 LEU A O 1
ATOM 1350 N N . GLU A 1 178 ? 10.508 11.016 12.469 1 96.06 178 GLU A N 1
ATOM 1351 C CA . GLU A 1 178 ? 11.883 10.547 12.305 1 96.06 178 GLU A CA 1
ATOM 1352 C C . GLU A 1 178 ? 11.969 9.43 11.266 1 96.06 178 GLU A C 1
ATOM 1354 O O . GLU A 1 178 ? 12.859 9.43 10.414 1 96.06 178 GLU A O 1
ATOM 1359 N N . ARG A 1 179 ? 11.047 8.477 11.367 1 94.88 179 ARG A N 1
ATOM 1360 C CA . ARG A 1 179 ? 11.055 7.398 10.383 1 94.88 179 ARG A CA 1
ATOM 1361 C C . ARG A 1 179 ? 10.773 7.93 8.984 1 94.88 179 ARG A C 1
ATOM 1363 O O . ARG A 1 179 ? 11.328 7.434 8 1 94.88 179 ARG A O 1
ATOM 1370 N 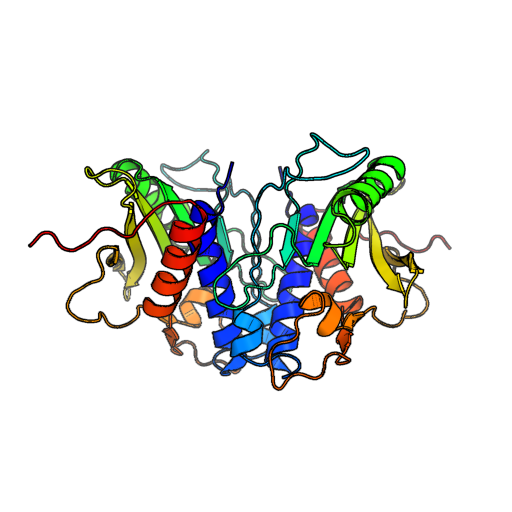N . LEU A 1 180 ? 9.891 8.945 8.867 1 96.44 180 LEU A N 1
ATOM 1371 C CA . LEU A 1 180 ? 9.68 9.578 7.57 1 96.44 180 LEU A CA 1
ATOM 1372 C C . LEU A 1 180 ? 10.961 10.234 7.066 1 96.44 180 LEU A C 1
ATOM 1374 O O . LEU A 1 180 ? 11.336 10.062 5.906 1 96.44 180 LEU A O 1
ATOM 1378 N N . ARG A 1 181 ? 11.656 10.938 7.93 1 95.44 181 ARG A N 1
ATOM 1379 C CA . ARG A 1 181 ? 12.883 11.641 7.555 1 95.44 181 ARG A CA 1
ATOM 1380 C C . ARG A 1 181 ? 13.938 10.664 7.039 1 95.44 181 ARG A C 1
ATOM 1382 O O . ARG A 1 181 ? 14.539 10.891 5.992 1 95.44 181 ARG A O 1
ATOM 1389 N N . VAL A 1 182 ? 14.117 9.633 7.77 1 92.69 182 VAL A N 1
ATOM 1390 C CA . VAL A 1 182 ? 15.109 8.633 7.398 1 92.69 182 VAL A CA 1
ATOM 1391 C C . VAL A 1 182 ? 14.781 8.07 6.016 1 92.69 182 VAL A C 1
ATOM 1393 O O . VAL A 1 182 ? 15.672 7.914 5.176 1 92.69 182 VAL A O 1
ATOM 1396 N N . ARG A 1 183 ? 13.547 7.793 5.812 1 91.94 183 ARG A N 1
ATOM 1397 C CA . ARG A 1 183 ? 13.133 7.203 4.543 1 91.94 183 ARG A CA 1
ATOM 1398 C C . ARG A 1 183 ? 13.312 8.188 3.395 1 91.94 183 ARG A C 1
ATOM 1400 O O . ARG A 1 183 ? 13.797 7.824 2.326 1 91.94 183 ARG A O 1
ATOM 1407 N N . VAL A 1 184 ? 12.844 9.406 3.561 1 93.31 184 VAL A N 1
ATOM 1408 C CA . VAL A 1 184 ? 12.945 10.422 2.521 1 93.31 184 VAL A CA 1
ATOM 1409 C C . VAL A 1 184 ? 14.414 10.68 2.188 1 93.31 184 VAL A C 1
ATOM 1411 O O . VAL A 1 184 ? 14.781 10.773 1.014 1 93.31 184 VAL A O 1
ATOM 1414 N N . GLU A 1 185 ? 15.219 10.75 3.184 1 93.06 185 GLU A N 1
ATOM 1415 C CA . GLU A 1 185 ? 16.641 11 2.979 1 93.06 185 GLU A CA 1
ATOM 1416 C C . GLU A 1 185 ? 17.281 9.883 2.154 1 93.06 185 GLU A C 1
ATOM 1418 O O . GLU A 1 185 ? 18.078 10.156 1.256 1 93.06 185 GLU A O 1
ATOM 1423 N N . ALA A 1 186 ? 16.984 8.68 2.523 1 89.94 186 ALA A N 1
ATOM 1424 C CA . ALA A 1 186 ? 17.531 7.547 1.789 1 89.94 186 ALA A CA 1
ATOM 1425 C C . ALA A 1 186 ? 17.172 7.617 0.31 1 89.94 186 ALA A C 1
ATOM 1427 O O . ALA A 1 186 ? 18.016 7.383 -0.558 1 89.94 186 ALA A O 1
ATOM 1428 N N . GLU A 1 187 ? 15.898 7.941 0.044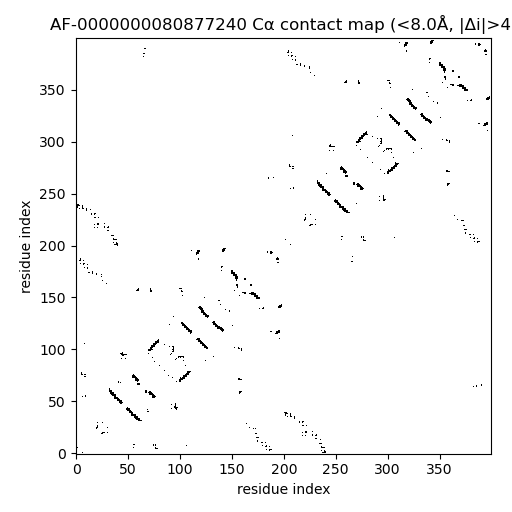 1 89.44 187 GLU A N 1
ATOM 1429 C CA . GLU A 1 187 ? 15.453 8.031 -1.345 1 89.44 187 GLU A CA 1
ATOM 1430 C C . GLU A 1 187 ? 16.094 9.211 -2.057 1 89.44 187 GLU A C 1
ATOM 1432 O O . GLU A 1 187 ? 16.422 9.133 -3.246 1 89.44 187 GLU A O 1
ATOM 1437 N N . MET A 1 188 ? 16.281 10.352 -1.32 1 89.88 188 MET A N 1
ATOM 1438 C CA . MET A 1 188 ? 16.969 11.508 -1.882 1 89.88 188 MET A CA 1
ATOM 1439 C C . MET A 1 188 ? 18.375 11.125 -2.342 1 89.88 188 MET A C 1
ATOM 1441 O O . MET A 1 188 ? 18.766 11.414 -3.475 1 89.88 188 MET A O 1
ATOM 1445 N N . ARG A 1 189 ? 19.047 10.422 -1.498 1 88.5 189 ARG A N 1
ATOM 1446 C CA . ARG A 1 189 ? 20.406 10.016 -1.803 1 88.5 189 ARG A CA 1
ATOM 1447 C C . ARG A 1 189 ? 20.453 9.125 -3.041 1 88.5 189 ARG A C 1
ATOM 1449 O O . ARG A 1 189 ? 21.312 9.289 -3.904 1 88.5 189 ARG A O 1
ATOM 1456 N N . GLN A 1 190 ? 19.547 8.25 -3.105 1 85.5 190 GLN A N 1
ATOM 1457 C CA . GLN A 1 190 ? 19.484 7.324 -4.23 1 85.5 190 GLN A CA 1
ATOM 1458 C C . GLN A 1 190 ? 19.234 8.062 -5.543 1 85.5 190 GLN A C 1
ATOM 1460 O O . GLN A 1 190 ? 19.672 7.621 -6.605 1 85.5 190 GLN A O 1
ATOM 1465 N N . GLN A 1 191 ? 18.625 9.234 -5.426 1 86.12 191 GLN A N 1
ATOM 1466 C CA . GLN A 1 191 ? 18.281 9.969 -6.637 1 86.12 191 GLN A CA 1
ATOM 1467 C C . GLN A 1 191 ? 19.234 11.133 -6.871 1 86.12 191 GLN A C 1
ATOM 1469 O O . GLN A 1 191 ? 19 11.969 -7.75 1 86.12 191 GLN A O 1
ATOM 1474 N N . GLY A 1 192 ? 20.219 11.234 -6.023 1 87.19 192 GLY A N 1
ATOM 1475 C CA . GLY A 1 192 ? 21.25 12.234 -6.223 1 87.19 192 GLY A CA 1
ATOM 1476 C C . GLY A 1 192 ? 20.922 13.57 -5.594 1 87.19 192 GLY A C 1
ATOM 1477 O O . GLY A 1 192 ? 21.516 14.594 -5.945 1 87.19 192 GLY A O 1
ATOM 1478 N N . PHE A 1 193 ? 19.891 13.578 -4.723 1 90.25 193 PHE A N 1
ATOM 1479 C CA . PHE A 1 193 ? 19.547 14.789 -3.992 1 90.25 193 PHE A CA 1
ATOM 1480 C C . PHE A 1 193 ? 20.109 14.758 -2.58 1 90.25 193 PHE A C 1
ATOM 1482 O O . PHE A 1 193 ? 20.547 13.703 -2.102 1 90.25 193 PHE A O 1
ATOM 1489 N N . VAL A 1 194 ? 20.219 15.938 -2.037 1 92.06 194 VAL A N 1
ATOM 1490 C CA . VAL A 1 194 ? 20.609 16.047 -0.634 1 92.06 194 VAL A CA 1
ATOM 1491 C C . VAL A 1 194 ? 19.578 16.875 0.129 1 92.06 194 VAL A C 1
ATOM 1493 O O . VAL A 1 194 ? 18.953 17.766 -0.436 1 92.06 194 VAL A O 1
ATOM 1496 N N . PRO A 1 195 ? 19.359 16.562 1.406 1 93.06 195 PRO A N 1
ATOM 1497 C CA . PRO A 1 195 ? 18.406 17.344 2.203 1 93.06 195 PRO A CA 1
ATOM 1498 C C . PRO A 1 195 ? 18.797 18.812 2.34 1 93.06 195 PRO A C 1
ATOM 1500 O O . PRO A 1 195 ? 19.984 19.125 2.455 1 93.06 195 PRO A O 1
ATOM 1503 N N . ALA A 1 196 ? 17.797 19.688 2.328 1 90.75 196 ALA A N 1
ATOM 1504 C CA . ALA A 1 196 ? 18.031 21.094 2.656 1 90.75 196 ALA A CA 1
ATOM 1505 C C . ALA A 1 196 ? 18.5 21.234 4.098 1 90.75 196 ALA A C 1
ATOM 1507 O O . ALA A 1 196 ? 18.141 20.453 4.969 1 90.75 196 ALA A O 1
ATOM 1508 N N . VAL A 1 197 ? 19.391 22.188 4.305 1 86.19 197 VAL A N 1
ATOM 1509 C CA . VAL A 1 197 ? 19.922 22.453 5.641 1 86.19 197 VAL A CA 1
ATOM 1510 C C . VAL A 1 197 ? 19.438 23.828 6.113 1 86.19 197 VAL A C 1
ATOM 1512 O O . VAL A 1 197 ? 19.078 24.672 5.301 1 86.19 197 VAL A O 1
ATOM 1515 N N . THR A 1 198 ? 19.281 23.906 7.461 1 79.81 198 THR A N 1
ATOM 1516 C CA . THR A 1 198 ? 18.906 25.203 8.023 1 79.81 198 THR A CA 1
ATOM 1517 C C . THR A 1 198 ? 19.938 26.266 7.68 1 79.81 198 THR A C 1
ATOM 1519 O O . THR A 1 198 ? 21.141 26.047 7.789 1 79.81 198 THR A O 1
ATOM 1522 N N . SER A 1 199 ? 19.547 27.219 6.805 1 63.62 199 SER A N 1
ATOM 1523 C CA . SER A 1 199 ? 20.469 28.312 6.523 1 63.62 199 SER A CA 1
ATOM 1524 C C . SER A 1 199 ? 20.953 28.984 7.805 1 63.62 199 SER A C 1
ATOM 1526 O O . SER A 1 199 ? 20.156 29.281 8.695 1 63.62 199 SER A O 1
ATOM 1528 N N . ASN A 1 200 ? 22.219 28.719 8.195 1 47.25 200 ASN A N 1
ATOM 1529 C CA . ASN A 1 200 ? 22.812 29.609 9.188 1 47.25 200 ASN A CA 1
ATOM 1530 C C . ASN A 1 200 ? 22.688 31.078 8.766 1 47.25 200 ASN A C 1
ATOM 1532 O O . ASN A 1 200 ? 22.797 31.391 7.586 1 47.25 200 ASN A O 1
ATOM 1536 N N . MET B 1 1 ? -8.094 2.887 -15.805 1 50.59 1 MET B N 1
ATOM 1537 C CA . MET B 1 1 ? -8.023 3.309 -14.414 1 50.59 1 MET B CA 1
ATOM 1538 C C . MET B 1 1 ? -8.289 2.135 -13.477 1 50.59 1 MET B C 1
ATOM 1540 O O . MET B 1 1 ? -9.125 1.277 -13.773 1 50.59 1 MET B O 1
ATOM 1544 N N . PRO B 1 2 ? -7.418 2.01 -12.422 1 62.91 2 PRO B N 1
ATOM 1545 C CA . PRO B 1 2 ? -7.629 0.786 -11.648 1 62.91 2 PRO B CA 1
ATOM 1546 C C . PRO B 1 2 ? -8.977 0.768 -10.93 1 62.91 2 PRO B C 1
ATOM 1548 O O . PRO B 1 2 ? -9.375 1.772 -10.336 1 62.91 2 PRO B O 1
ATOM 1551 N N . THR B 1 3 ? -9.805 -0.113 -11.312 1 77.94 3 THR B N 1
ATOM 1552 C CA . THR B 1 3 ? -11.07 -0.329 -10.617 1 77.94 3 THR B CA 1
ATOM 1553 C C . THR B 1 3 ? -10.828 -0.966 -9.25 1 77.94 3 THR B C 1
ATOM 1555 O O . THR B 1 3 ? -9.727 -1.428 -8.953 1 77.94 3 THR B O 1
ATOM 1558 N N . ALA B 1 4 ? -11.836 -0.799 -8.445 1 80 4 ALA B N 1
ATOM 1559 C CA . ALA B 1 4 ? -11.766 -1.404 -7.117 1 80 4 ALA B CA 1
ATOM 1560 C C . ALA B 1 4 ? -11.477 -2.9 -7.211 1 80 4 ALA B C 1
ATOM 1562 O O . ALA B 1 4 ? -10.711 -3.445 -6.41 1 80 4 ALA B O 1
ATOM 1563 N N . LEU B 1 5 ? -12.039 -3.537 -8.227 1 86.06 5 LEU B N 1
ATOM 1564 C CA . LEU B 1 5 ? -11.82 -4.969 -8.398 1 86.06 5 LEU B CA 1
ATOM 1565 C C . LEU B 1 5 ? -10.383 -5.25 -8.805 1 86.06 5 LEU B C 1
ATOM 1567 O O . LEU B 1 5 ? -9.773 -6.219 -8.344 1 86.06 5 LEU B O 1
ATOM 1571 N N . HIS B 1 6 ? -9.852 -4.391 -9.602 1 85 6 HIS B N 1
ATOM 1572 C CA . HIS B 1 6 ? -8.469 -4.516 -10.055 1 85 6 HIS B CA 1
ATOM 1573 C C . HIS B 1 6 ? -7.5 -4.43 -8.883 1 85 6 HIS B C 1
ATOM 1575 O O . HIS B 1 6 ? -6.496 -5.148 -8.844 1 85 6 HIS B O 1
ATOM 1581 N N . GLU B 1 7 ? -7.852 -3.65 -7.875 1 89.25 7 GLU B N 1
ATOM 1582 C CA . GLU B 1 7 ? -6.957 -3.365 -6.758 1 89.25 7 GLU B CA 1
ATOM 1583 C C . GLU B 1 7 ? -7.113 -4.398 -5.648 1 89.25 7 GLU B C 1
ATOM 1585 O O . GLU B 1 7 ? -6.305 -4.445 -4.715 1 89.25 7 GLU B O 1
ATOM 1590 N N . THR B 1 8 ? -8.062 -5.297 -5.773 1 91.75 8 THR B N 1
ATOM 1591 C CA . THR B 1 8 ? -8.438 -6.164 -4.66 1 91.75 8 THR B CA 1
ATOM 1592 C C . THR B 1 8 ? -7.273 -7.074 -4.273 1 91.75 8 THR B C 1
ATOM 1594 O O . THR B 1 8 ? -7.027 -7.301 -3.086 1 91.75 8 THR B O 1
ATOM 1597 N N . ALA B 1 9 ? -6.594 -7.566 -5.246 1 94.38 9 ALA B N 1
ATOM 1598 C CA . ALA B 1 9 ? -5.496 -8.484 -4.941 1 94.38 9 ALA B CA 1
ATOM 1599 C C . ALA B 1 9 ? -4.359 -7.758 -4.227 1 94.38 9 ALA B C 1
ATOM 1601 O O . ALA B 1 9 ? -3.725 -8.312 -3.328 1 94.38 9 ALA B O 1
ATOM 1602 N N . ALA B 1 10 ? -4.062 -6.539 -4.648 1 94.31 10 ALA B N 1
ATOM 1603 C CA . ALA B 1 10 ? -3.031 -5.746 -3.979 1 94.31 10 ALA B CA 1
ATOM 1604 C C . ALA B 1 10 ? -3.418 -5.461 -2.531 1 94.31 10 ALA B C 1
ATOM 1606 O O . ALA B 1 10 ? -2.586 -5.57 -1.626 1 94.31 10 ALA B O 1
ATOM 1607 N N . ILE B 1 11 ? -4.656 -5.109 -2.307 1 93.25 11 ILE B N 1
ATOM 1608 C CA . ILE B 1 11 ? -5.16 -4.844 -0.964 1 93.25 11 ILE B CA 1
ATOM 1609 C C . ILE B 1 11 ? -5.055 -6.105 -0.113 1 93.25 11 ILE B C 1
ATOM 1611 O O . ILE B 1 11 ? -4.633 -6.051 1.044 1 93.25 11 ILE B O 1
ATOM 1615 N N . TRP B 1 12 ? -5.445 -7.195 -0.704 1 95.25 12 TRP B N 1
ATOM 1616 C CA . TRP B 1 12 ? -5.328 -8.484 -0.036 1 95.25 12 TRP B CA 1
ATOM 1617 C C . TRP B 1 12 ? -3.881 -8.773 0.345 1 95.25 12 TRP B C 1
ATOM 1619 O O . TRP B 1 12 ? -3.596 -9.156 1.48 1 95.25 12 TRP B O 1
ATOM 1629 N N . MET B 1 13 ? -2.953 -8.617 -0.543 1 96.5 13 MET B N 1
ATOM 1630 C CA . MET B 1 13 ? -1.548 -8.914 -0.281 1 96.5 13 MET B CA 1
ATOM 1631 C C . MET B 1 13 ? -1.003 -8.023 0.832 1 96.5 13 MET B C 1
ATOM 1633 O O . MET B 1 13 ? -0.242 -8.484 1.684 1 96.5 13 MET B O 1
ATOM 1637 N N . ARG B 1 14 ? -1.373 -6.805 0.842 1 95.25 14 ARG B N 1
ATOM 1638 C CA . ARG B 1 14 ? -0.953 -5.898 1.907 1 95.25 14 ARG B CA 1
ATOM 1639 C C . ARG B 1 14 ? -1.526 -6.332 3.252 1 95.25 14 ARG B C 1
ATOM 1641 O O . ARG B 1 14 ? -0.861 -6.215 4.285 1 95.25 14 ARG B O 1
ATOM 1648 N N . SER B 1 15 ? -2.734 -6.805 3.221 1 94.88 15 SER B N 1
ATOM 1649 C CA . SER B 1 15 ? -3.344 -7.328 4.441 1 94.88 15 SER B CA 1
ATOM 1650 C C . SER B 1 15 ? -2.596 -8.555 4.949 1 94.88 15 SER B C 1
ATOM 1652 O O . SER B 1 15 ? -2.369 -8.695 6.152 1 94.88 15 SER B O 1
ATOM 1654 N N . GLU B 1 16 ? -2.266 -9.453 4.047 1 97.06 16 GLU B N 1
ATOM 1655 C CA . GLU B 1 16 ? -1.474 -10.609 4.441 1 97.06 16 GLU B CA 1
ATOM 1656 C C . GLU B 1 16 ? -0.151 -10.188 5.074 1 97.06 16 GLU B C 1
ATOM 1658 O O . GLU B 1 16 ? 0.263 -10.75 6.094 1 97.06 16 GLU B O 1
ATOM 1663 N N . PHE B 1 17 ? 0.475 -9.203 4.5 1 97.06 17 PHE B N 1
ATOM 1664 C CA . PHE B 1 17 ? 1.74 -8.688 5.008 1 97.06 17 PHE B CA 1
ATOM 1665 C C . PHE B 1 17 ? 1.588 -8.188 6.441 1 97.06 17 PHE B C 1
ATOM 1667 O O . PHE B 1 17 ? 2.424 -8.492 7.297 1 97.06 17 PHE B O 1
ATOM 1674 N N . VAL B 1 18 ? 0.534 -7.453 6.684 1 96.06 18 VAL B N 1
ATOM 1675 C CA . VAL B 1 18 ? 0.256 -6.961 8.031 1 96.06 18 VAL B CA 1
ATOM 1676 C C . VAL B 1 18 ? 0.081 -8.141 8.984 1 96.06 18 VAL B C 1
ATOM 1678 O O . VAL B 1 18 ? 0.613 -8.125 10.102 1 96.06 18 VAL B O 1
ATOM 1681 N N . LEU B 1 19 ? -0.584 -9.164 8.562 1 96.38 19 LEU B N 1
ATOM 1682 C CA . LEU B 1 19 ? -0.839 -10.32 9.398 1 96.38 19 LEU B CA 1
ATOM 1683 C C . LEU B 1 19 ? 0.451 -11.086 9.68 1 96.38 19 LEU B C 1
ATOM 1685 O O . LEU B 1 19 ? 0.652 -11.594 10.781 1 96.38 19 LEU B O 1
ATOM 1689 N N . TRP B 1 20 ? 1.356 -11.188 8.617 1 96.69 20 TRP B N 1
ATOM 1690 C CA . TRP B 1 20 ? 2.656 -11.805 8.859 1 96.69 20 TRP B CA 1
ATOM 1691 C C . TRP B 1 20 ? 3.367 -11.133 10.031 1 96.69 20 TRP B C 1
ATOM 1693 O O . TRP B 1 20 ? 3.932 -11.812 10.898 1 96.69 20 TRP B O 1
ATOM 1703 N N . ALA B 1 21 ? 3.324 -9.82 10.031 1 93.88 21 ALA B N 1
ATOM 1704 C CA . ALA B 1 21 ? 3.986 -9.047 11.078 1 93.88 21 ALA B CA 1
ATOM 1705 C C . ALA B 1 21 ? 3.271 -9.203 12.414 1 93.88 21 ALA B C 1
ATOM 1707 O O . ALA B 1 21 ? 3.914 -9.398 13.453 1 93.88 21 ALA B O 1
ATOM 1708 N N . CYS B 1 22 ? 1.944 -9.242 12.414 1 92.56 22 CYS B N 1
ATOM 1709 C CA . CYS B 1 22 ? 1.144 -9.375 13.633 1 92.56 22 CYS B CA 1
ATOM 1710 C C . CYS B 1 22 ? 1.395 -10.719 14.305 1 92.56 22 CYS B C 1
ATOM 1712 O O . CYS B 1 22 ? 1.42 -10.805 15.531 1 92.56 22 CYS B O 1
ATOM 1714 N N . TYR B 1 23 ? 1.588 -11.68 13.539 1 93.5 23 TYR B N 1
ATOM 1715 C CA . TYR B 1 23 ? 1.685 -13.031 14.078 1 93.5 23 TYR B CA 1
ATOM 1716 C C . TYR B 1 23 ? 3.137 -13.406 14.352 1 93.5 23 TYR B C 1
ATOM 1718 O O . TYR B 1 23 ? 3.436 -14.562 14.656 1 93.5 23 TYR B O 1
ATOM 1726 N N . GLY B 1 24 ? 4.023 -12.484 14.141 1 91.94 24 GLY B N 1
ATOM 1727 C CA . GLY B 1 24 ? 5.406 -12.656 14.539 1 91.94 24 GLY B CA 1
ATOM 1728 C C . GLY B 1 24 ? 6.242 -13.391 13.516 1 91.94 24 GLY B C 1
ATOM 1729 O O . GLY B 1 24 ? 7.352 -13.844 13.812 1 91.94 24 GLY B O 1
ATOM 1730 N N . LEU B 1 25 ? 5.664 -13.562 12.328 1 94.69 25 LEU B N 1
ATOM 1731 C CA . LEU B 1 25 ? 6.449 -14.203 11.273 1 94.69 25 LEU B CA 1
ATOM 1732 C C . LEU B 1 25 ? 7.52 -13.25 10.742 1 94.69 25 LEU B C 1
ATOM 1734 O O . LEU B 1 25 ? 8.508 -13.688 10.156 1 94.69 25 LEU B O 1
ATOM 1738 N N . LEU B 1 26 ? 7.301 -11.961 10.906 1 94 26 LEU B N 1
ATOM 1739 C CA . LEU B 1 26 ? 8.266 -10.883 10.711 1 94 26 LEU B CA 1
ATOM 1740 C C . LEU B 1 26 ? 8.406 -10.039 11.977 1 94 26 LEU B C 1
ATOM 1742 O O . LEU B 1 26 ? 7.438 -9.867 12.727 1 94 26 LEU B O 1
ATOM 1746 N N . THR B 1 27 ? 9.578 -9.641 12.25 1 92.31 27 THR B N 1
ATOM 1747 C CA . THR B 1 27 ? 9.742 -8.672 13.328 1 92.31 27 THR B CA 1
ATOM 1748 C C . THR B 1 27 ? 9.383 -7.27 12.852 1 92.31 27 THR B C 1
ATOM 1750 O O . THR B 1 27 ? 9.391 -6.996 11.648 1 92.31 27 THR B O 1
ATOM 1753 N N . PRO B 1 28 ? 9.117 -6.297 13.766 1 91.56 28 PRO B N 1
ATOM 1754 C CA . PRO B 1 28 ? 8.859 -4.914 13.359 1 91.56 28 PRO B CA 1
ATOM 1755 C C . PRO B 1 28 ? 9.977 -4.332 12.5 1 91.56 28 PRO B C 1
ATOM 1757 O O . PRO B 1 28 ? 9.711 -3.668 11.5 1 91.56 28 PRO B O 1
ATOM 1760 N N . ALA B 1 29 ? 11.18 -4.633 12.836 1 89.56 29 ALA B N 1
ATOM 1761 C CA . ALA B 1 29 ? 12.328 -4.109 12.102 1 89.56 29 ALA B CA 1
ATOM 1762 C C . ALA B 1 29 ? 12.367 -4.668 10.68 1 89.56 29 ALA B C 1
ATOM 1764 O O . ALA B 1 29 ? 12.586 -3.924 9.719 1 89.56 29 ALA B O 1
ATOM 1765 N N . THR B 1 30 ? 12.031 -5.961 10.578 1 91.06 30 THR B N 1
ATOM 1766 C CA . THR B 1 30 ? 12.109 -6.574 9.258 1 91.06 30 THR B CA 1
ATOM 1767 C C . THR B 1 30 ? 10.891 -6.188 8.414 1 91.06 30 THR B C 1
ATOM 1769 O O . THR B 1 30 ? 11 -6.035 7.195 1 91.06 30 THR B O 1
ATOM 1772 N N . ALA B 1 31 ? 9.766 -6.031 9.07 1 92.31 31 ALA B N 1
ATOM 1773 C CA . ALA B 1 31 ? 8.57 -5.602 8.344 1 92.31 31 ALA B CA 1
ATOM 1774 C C . ALA B 1 31 ? 8.75 -4.199 7.77 1 92.31 31 ALA B C 1
ATOM 1776 O O . ALA B 1 31 ? 8.367 -3.938 6.629 1 92.31 31 ALA B O 1
ATOM 1777 N N . THR B 1 32 ? 9.445 -3.326 8.453 1 90.38 32 THR B N 1
ATOM 1778 C CA . THR B 1 32 ? 9.602 -1.947 8.008 1 90.38 32 THR B CA 1
ATOM 1779 C C . THR B 1 32 ? 10.719 -1.839 6.977 1 90.38 32 THR B C 1
ATOM 1781 O O . THR B 1 32 ? 10.844 -0.824 6.285 1 90.38 32 THR B O 1
ATOM 1784 N N . ALA B 1 33 ? 11.484 -2.873 6.848 1 90.44 33 ALA B N 1
ATOM 1785 C CA . ALA B 1 33 ? 12.57 -2.898 5.867 1 90.44 33 ALA B CA 1
ATOM 1786 C C . ALA B 1 33 ? 12.039 -3.23 4.477 1 90.44 33 ALA B C 1
ATOM 1788 O O . ALA B 1 33 ? 12.742 -3.066 3.479 1 90.44 33 ALA B O 1
ATOM 1789 N N . ILE B 1 34 ? 10.781 -3.719 4.41 1 92.88 34 ILE B N 1
ATOM 1790 C CA . ILE B 1 34 ? 10.164 -4.016 3.123 1 92.88 34 ILE B CA 1
ATOM 1791 C C . ILE B 1 34 ? 9.414 -2.787 2.611 1 92.88 34 ILE B C 1
ATOM 1793 O O . ILE B 1 34 ? 8.531 -2.26 3.295 1 92.88 34 ILE B O 1
ATOM 1797 N N . LYS B 1 35 ? 9.789 -2.367 1.444 1 89.81 35 LYS B N 1
ATOM 1798 C CA . LYS B 1 35 ? 9.141 -1.217 0.816 1 89.81 35 LYS B CA 1
ATOM 1799 C C . LYS B 1 35 ? 8.133 -1.66 -0.238 1 89.81 35 LYS B C 1
ATOM 1801 O O . LYS B 1 35 ? 8.414 -2.549 -1.044 1 89.81 35 LYS B O 1
ATOM 1806 N N . ASP B 1 36 ? 6.965 -1.155 -0.017 1 88.06 36 ASP B N 1
ATOM 1807 C CA . ASP B 1 36 ? 5.895 -1.428 -0.971 1 88.06 36 ASP B CA 1
ATOM 1808 C C . ASP B 1 36 ? 5.688 -0.247 -1.918 1 88.06 36 ASP B C 1
ATOM 1810 O O . ASP B 1 36 ? 4.898 0.656 -1.631 1 88.06 36 ASP B O 1
ATOM 1814 N N . GLY B 1 37 ? 6.531 -0.087 -2.875 1 74.25 37 GLY B N 1
ATOM 1815 C CA . GLY B 1 37 ? 6.453 1.054 -3.773 1 74.25 37 GLY B CA 1
ATOM 1816 C C . GLY B 1 37 ? 5.969 0.687 -5.164 1 74.25 37 GLY B C 1
ATOM 1817 O O . GLY B 1 37 ? 6.32 -0.372 -5.691 1 74.25 37 GLY B O 1
ATOM 1818 N N . LEU B 1 38 ? 5.074 1.575 -5.641 1 82.12 38 LEU B N 1
ATOM 1819 C CA . LEU B 1 38 ? 4.598 1.473 -7.012 1 82.12 38 LEU B CA 1
ATOM 1820 C C . LEU B 1 38 ? 5.441 2.334 -7.949 1 82.12 38 LEU B C 1
ATOM 1822 O O . LEU B 1 38 ? 5.008 3.408 -8.367 1 82.12 38 LEU B O 1
ATOM 1826 N N . ILE B 1 39 ? 6.688 1.775 -8.289 1 83.44 39 ILE B N 1
ATOM 1827 C CA . ILE B 1 39 ? 7.609 2.533 -9.133 1 83.44 39 ILE B CA 1
ATOM 1828 C C . ILE B 1 39 ? 7.801 1.818 -10.469 1 83.44 39 ILE B C 1
ATOM 1830 O O . ILE B 1 39 ? 7.625 0.601 -10.555 1 83.44 39 ILE B O 1
ATOM 1834 N N . THR B 1 40 ? 8.125 2.621 -11.438 1 89.56 40 THR B N 1
ATOM 1835 C CA . THR B 1 40 ? 8.406 2.078 -12.758 1 89.56 40 THR B CA 1
ATOM 1836 C C . THR B 1 40 ? 9.82 1.522 -12.828 1 89.56 40 THR B C 1
ATOM 1838 O O . THR B 1 40 ? 10.766 2.158 -12.352 1 89.56 40 THR B O 1
ATOM 1841 N N . HIS B 1 41 ? 9.898 0.348 -13.352 1 91.75 41 HIS B N 1
ATOM 1842 C CA . HIS B 1 41 ? 11.195 -0.282 -13.586 1 91.75 41 HIS B CA 1
ATOM 1843 C C . HIS B 1 41 ? 11.508 -0.342 -15.078 1 91.75 41 HIS B C 1
ATOM 1845 O O . HIS B 1 41 ? 10.648 -0.702 -15.891 1 91.75 41 HIS B O 1
ATOM 1851 N N . ASP B 1 42 ? 12.688 0.034 -15.43 1 92.38 42 ASP B N 1
ATOM 1852 C CA . ASP B 1 42 ? 13.023 0.114 -16.859 1 92.38 42 ASP B CA 1
ATOM 1853 C C . ASP B 1 42 ? 14.438 -0.397 -17.109 1 92.38 42 ASP B C 1
ATOM 1855 O O . ASP B 1 42 ? 15.023 -0.117 -18.156 1 92.38 42 ASP B O 1
ATOM 1859 N N . HIS B 1 43 ? 14.961 -1.111 -16.234 1 92.81 43 HIS B N 1
ATOM 1860 C CA . HIS B 1 43 ? 16.328 -1.618 -16.406 1 92.81 43 HIS B CA 1
ATOM 1861 C C . HIS B 1 43 ? 16.328 -3.129 -16.609 1 92.81 43 HIS B C 1
ATOM 1863 O O . HIS B 1 43 ? 17.172 -3.834 -16.047 1 92.81 43 HIS B O 1
ATOM 1869 N N . PHE B 1 44 ? 15.398 -3.609 -17.359 1 96.25 44 PHE B N 1
ATOM 1870 C CA . PHE B 1 44 ? 15.32 -5.031 -17.656 1 96.25 44 PHE B CA 1
ATOM 1871 C C . PHE B 1 44 ? 16.469 -5.453 -18.578 1 96.25 44 PHE B C 1
ATOM 1873 O O . PHE B 1 44 ? 17.141 -4.605 -19.156 1 96.25 44 PHE B O 1
ATOM 1880 N N . VAL B 1 45 ? 16.719 -6.734 -18.641 1 95.56 45 VAL B N 1
ATOM 1881 C CA . VAL B 1 45 ? 17.891 -7.211 -19.359 1 95.56 45 VAL B CA 1
ATOM 1882 C C . VAL B 1 45 ? 17.484 -8.234 -20.406 1 95.56 45 VAL B C 1
ATOM 1884 O O . VAL B 1 45 ? 16.312 -8.609 -20.484 1 95.56 45 VAL B O 1
ATOM 1887 N N . GLY B 1 46 ? 18.453 -8.664 -21.25 1 94.81 46 GLY B N 1
ATOM 1888 C CA . GLY B 1 46 ? 18.219 -9.68 -22.266 1 94.81 46 GLY B CA 1
ATOM 1889 C C . GLY B 1 46 ? 17.203 -9.258 -23.312 1 94.81 46 GLY B C 1
ATOM 1890 O O . GLY B 1 46 ? 17.25 -8.133 -23.812 1 94.81 46 GLY B O 1
ATOM 1891 N N . THR B 1 47 ? 16.297 -10.18 -23.688 1 93.81 47 THR B N 1
ATOM 1892 C CA . THR B 1 47 ? 15.312 -9.93 -24.734 1 93.81 47 THR B CA 1
ATOM 1893 C C . THR B 1 47 ? 14.32 -8.852 -24.297 1 93.81 47 THR B C 1
ATOM 1895 O O . THR B 1 47 ? 13.57 -8.32 -25.109 1 93.81 47 THR B O 1
ATOM 1898 N N . PHE B 1 48 ? 14.398 -8.5 -23.031 1 95 48 PHE B N 1
ATOM 1899 C CA . PHE B 1 48 ? 13.453 -7.527 -22.484 1 95 48 PHE B CA 1
ATOM 1900 C C . PHE B 1 48 ? 14.117 -6.168 -22.312 1 95 48 PHE B C 1
ATOM 1902 O O . PHE B 1 48 ? 13.531 -5.254 -21.734 1 95 48 PHE B O 1
ATOM 1909 N N . SER B 1 49 ? 15.305 -6.117 -22.875 1 93.94 49 SER B N 1
ATOM 1910 C CA . SER B 1 49 ? 16 -4.836 -22.828 1 93.94 49 SER B CA 1
ATOM 1911 C C . SER B 1 49 ? 15.156 -3.723 -23.438 1 93.94 49 SER B C 1
ATOM 1913 O O . SER B 1 49 ? 14.547 -3.914 -24.5 1 93.94 49 SER B O 1
ATOM 1915 N N . GLY B 1 50 ? 14.922 -2.623 -22.812 1 94.06 50 GLY B N 1
ATOM 1916 C CA . GLY B 1 50 ? 14.156 -1.491 -23.312 1 94.06 50 GLY B CA 1
ATOM 1917 C C . GLY B 1 50 ? 12.727 -1.459 -22.781 1 94.06 50 GLY B C 1
ATOM 1918 O O . GLY B 1 50 ? 12 -0.49 -23.016 1 94.06 50 GLY B O 1
ATOM 1919 N N . SER B 1 51 ? 12.359 -2.584 -22.172 1 93.88 51 SER B N 1
ATOM 1920 C CA . SER B 1 51 ? 11.008 -2.635 -21.609 1 93.88 51 SER B CA 1
ATOM 1921 C C . SER B 1 51 ? 10.898 -1.759 -20.359 1 93.88 51 SER B C 1
ATOM 1923 O O . SER B 1 51 ? 11.906 -1.394 -19.766 1 93.88 51 SER B O 1
ATOM 1925 N N . SER B 1 52 ? 9.75 -1.298 -20.109 1 94.06 52 SER B N 1
ATOM 1926 C CA . SER B 1 52 ? 9.383 -0.562 -18.906 1 94.06 52 SER B CA 1
ATOM 1927 C C . SER B 1 52 ? 8.039 -1.033 -18.344 1 94.06 52 SER B C 1
ATOM 1929 O O . SER B 1 52 ? 7.102 -1.272 -19.109 1 94.06 52 SER B O 1
ATOM 1931 N N . LYS B 1 53 ? 8.055 -1.235 -17.047 1 92.75 53 LYS B N 1
ATOM 1932 C CA . LYS B 1 53 ? 6.816 -1.734 -16.453 1 92.75 53 LYS B CA 1
ATOM 1933 C C . LYS B 1 53 ? 6.645 -1.229 -15.023 1 92.75 53 LYS B C 1
ATOM 1935 O O . LYS B 1 53 ? 7.602 -1.201 -14.25 1 92.75 53 LYS B O 1
ATOM 1940 N N . THR B 1 54 ? 5.449 -0.743 -14.664 1 90.75 54 THR B N 1
ATOM 1941 C CA . THR B 1 54 ? 5.047 -0.457 -13.289 1 90.75 54 THR B CA 1
ATOM 1942 C C . THR B 1 54 ? 4.172 -1.578 -12.734 1 90.75 54 THR B C 1
ATOM 1944 O O . THR B 1 54 ? 3.115 -1.879 -13.289 1 90.75 54 THR B O 1
ATOM 1947 N N . PRO B 1 55 ? 4.633 -2.277 -11.711 1 92.44 55 PRO B N 1
ATOM 1948 C CA . PRO B 1 55 ? 3.791 -3.318 -11.117 1 92.44 55 PRO B CA 1
ATOM 1949 C C . PRO B 1 55 ? 2.59 -2.748 -10.367 1 92.44 55 PRO B C 1
ATOM 1951 O O . PRO B 1 55 ? 2.6 -1.575 -9.977 1 92.44 55 PRO B O 1
ATOM 1954 N N . ASP B 1 56 ? 1.544 -3.58 -10.164 1 89.94 56 ASP B N 1
ATOM 1955 C CA . ASP B 1 56 ? 0.398 -3.168 -9.359 1 89.94 56 ASP B CA 1
ATOM 1956 C C . ASP B 1 56 ? 0.746 -3.162 -7.875 1 89.94 56 ASP B C 1
ATOM 1958 O O . ASP B 1 56 ? 0.139 -2.426 -7.094 1 89.94 56 ASP B O 1
ATOM 1962 N N . LEU B 1 57 ? 1.614 -4.016 -7.496 1 94.06 57 LEU B N 1
ATOM 1963 C CA . LEU B 1 57 ? 2.215 -4.062 -6.168 1 94.06 57 LEU B CA 1
ATOM 1964 C C . LEU B 1 57 ? 3.613 -4.668 -6.227 1 94.06 57 LEU B C 1
ATOM 1966 O O . LEU B 1 57 ? 3.867 -5.586 -7.012 1 94.06 57 LEU B O 1
ATOM 1970 N N . ALA B 1 58 ? 4.488 -4.172 -5.383 1 95.06 58 ALA B N 1
ATOM 1971 C CA . ALA B 1 58 ? 5.832 -4.742 -5.297 1 95.06 58 ALA B CA 1
ATOM 1972 C C . ALA B 1 58 ? 6.387 -4.625 -3.881 1 95.06 58 ALA B C 1
ATOM 1974 O O . ALA B 1 58 ? 6.172 -3.615 -3.205 1 95.06 58 ALA B O 1
ATOM 1975 N N . TYR B 1 59 ? 7.02 -5.633 -3.428 1 96 59 TYR B N 1
ATOM 1976 C CA . TYR B 1 59 ? 7.797 -5.594 -2.193 1 96 59 TYR B CA 1
ATOM 1977 C C . TYR B 1 59 ? 9.289 -5.57 -2.492 1 96 59 TYR B C 1
ATOM 1979 O O . TYR B 1 59 ? 9.797 -6.422 -3.227 1 96 59 TYR B O 1
ATOM 1987 N N . SER B 1 60 ? 9.93 -4.578 -1.99 1 93.69 60 SER B N 1
ATOM 1988 C CA . SER B 1 60 ? 11.375 -4.41 -2.143 1 93.69 60 SER B CA 1
ATOM 1989 C C . SER B 1 60 ? 12.062 -4.273 -0.787 1 93.69 60 SER B C 1
ATOM 1991 O O . SER B 1 60 ? 11.828 -3.303 -0.064 1 93.69 60 SER B O 1
ATOM 1993 N N . PRO B 1 61 ? 12.828 -5.246 -0.457 1 91.38 61 PRO B N 1
ATOM 1994 C CA . PRO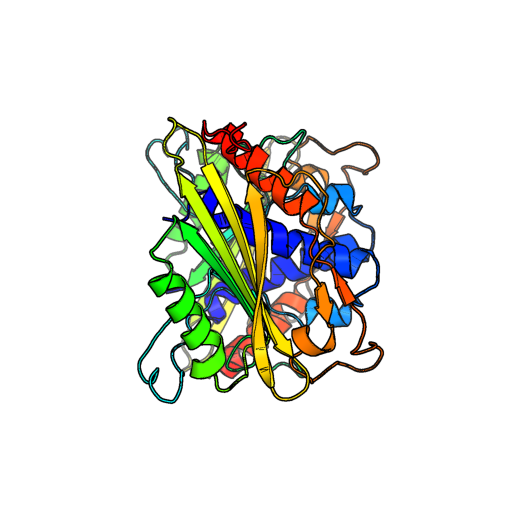 B 1 61 ? 13.602 -5.066 0.772 1 91.38 61 PRO B CA 1
ATOM 1995 C C . PRO B 1 61 ? 14.602 -3.92 0.673 1 91.38 61 PRO B C 1
ATOM 1997 O O . PRO B 1 61 ? 15.227 -3.725 -0.376 1 91.38 61 PRO B O 1
ATOM 2000 N N . CYS B 1 62 ? 14.578 -3.09 1.654 1 84.44 62 CYS B N 1
ATOM 2001 C CA . CYS B 1 62 ? 15.602 -2.068 1.834 1 84.44 62 CYS B CA 1
ATOM 2002 C C . CYS B 1 62 ? 16.625 -2.504 2.871 1 84.44 62 CYS B C 1
ATOM 2004 O O . CYS B 1 62 ? 16.312 -2.604 4.059 1 84.44 62 CYS B O 1
ATOM 2006 N N . ILE B 1 63 ? 17.703 -2.863 2.369 1 73.5 63 ILE B N 1
ATOM 2007 C CA . ILE B 1 63 ? 18.766 -3.348 3.248 1 73.5 63 ILE B CA 1
ATOM 2008 C C . ILE B 1 63 ? 19.875 -2.297 3.354 1 73.5 63 ILE B C 1
ATOM 2010 O O . ILE B 1 63 ? 20.406 -1.852 2.34 1 73.5 63 ILE B O 1
ATOM 2014 N N . ASN B 1 64 ? 20.156 -1.879 4.562 1 70.69 64 ASN B N 1
ATOM 2015 C CA . ASN B 1 64 ? 21.172 -0.875 4.852 1 70.69 64 ASN B CA 1
ATOM 2016 C C . ASN B 1 64 ? 20.891 0.44 4.133 1 70.69 64 ASN B C 1
ATOM 2018 O O . ASN B 1 64 ? 21.797 1.056 3.566 1 70.69 64 ASN B O 1
ATOM 2022 N N . GLY B 1 65 ? 19.578 0.768 3.93 1 72.56 65 GLY B N 1
ATOM 2023 C CA . GLY B 1 65 ? 19.172 2.059 3.396 1 72.56 65 GLY B CA 1
A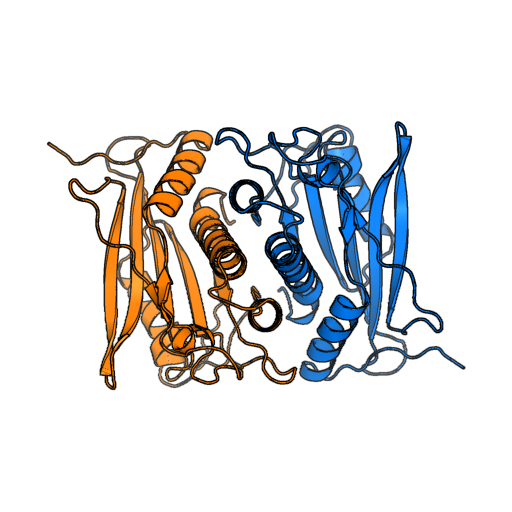TOM 2024 C C . GLY B 1 65 ? 19.141 2.094 1.88 1 72.56 65 GLY B C 1
ATOM 2025 O O . GLY B 1 65 ? 18.875 3.141 1.284 1 72.56 65 GLY B O 1
ATOM 2026 N N . THR B 1 66 ? 19.438 1.04 1.248 1 75.19 66 THR B N 1
ATOM 2027 C CA . THR B 1 66 ? 19.469 1.027 -0.21 1 75.19 66 THR B CA 1
ATOM 2028 C C . THR B 1 66 ? 18.359 0.151 -0.768 1 75.19 66 THR B C 1
ATOM 2030 O O . THR B 1 66 ? 18.172 -0.988 -0.333 1 75.19 66 THR B O 1
ATOM 2033 N N . ARG B 1 67 ? 17.656 0.761 -1.654 1 78.12 67 ARG B N 1
ATOM 2034 C CA . ARG B 1 67 ? 16.625 0.004 -2.354 1 78.12 67 ARG B CA 1
ATOM 2035 C C . ARG B 1 67 ? 17.219 -0.824 -3.484 1 78.12 67 ARG B C 1
ATOM 2037 O O . ARG B 1 67 ? 18.109 -0.354 -4.207 1 78.12 67 ARG B O 1
ATOM 2044 N N . ARG B 1 68 ? 16.766 -1.981 -3.672 1 83.38 68 ARG B N 1
ATOM 2045 C CA . ARG B 1 68 ? 17.172 -2.85 -4.766 1 83.38 68 ARG B CA 1
ATOM 2046 C C . ARG B 1 68 ? 16.688 -2.314 -6.109 1 83.38 68 ARG B C 1
ATOM 2048 O O . ARG B 1 68 ? 15.719 -1.559 -6.164 1 83.38 68 ARG B O 1
ATOM 2055 N N . ALA B 1 69 ? 17.406 -2.697 -7.117 1 84.62 69 ALA B N 1
ATOM 2056 C CA . ALA B 1 69 ? 17.031 -2.281 -8.461 1 84.62 69 ALA B CA 1
ATOM 2057 C C . ALA B 1 69 ? 15.656 -2.826 -8.836 1 84.62 69 ALA B C 1
ATOM 2059 O O . ALA B 1 69 ? 14.867 -2.146 -9.5 1 84.62 69 ALA B O 1
ATOM 2060 N N . PHE B 1 70 ? 15.477 -4.094 -8.43 1 92.88 70 PHE B N 1
ATOM 2061 C CA . PHE B 1 70 ? 14.18 -4.715 -8.672 1 92.88 70 PHE B CA 1
ATOM 2062 C C . PHE B 1 70 ? 13.562 -5.219 -7.371 1 92.88 70 PHE B C 1
ATOM 2064 O O . PHE B 1 70 ? 14.281 -5.543 -6.426 1 92.88 70 PHE B O 1
ATOM 2071 N N . PRO B 1 71 ? 12.289 -5.223 -7.336 1 95 71 PRO B N 1
ATOM 2072 C CA . PRO B 1 71 ? 11.641 -5.867 -6.191 1 95 71 PRO B CA 1
ATOM 2073 C C . PRO B 1 71 ? 11.875 -7.379 -6.156 1 95 71 PRO B C 1
ATOM 2075 O O . PRO B 1 71 ? 12.445 -7.941 -7.09 1 95 71 PRO B O 1
ATOM 2078 N N . THR B 1 72 ? 11.508 -8.016 -5.055 1 95.81 72 THR B N 1
ATOM 2079 C CA . THR B 1 72 ? 11.633 -9.469 -4.941 1 95.81 72 THR B CA 1
ATOM 2080 C C . THR B 1 72 ? 10.281 -10.141 -5.184 1 95.81 72 THR B C 1
ATOM 2082 O O . THR B 1 72 ? 10.234 -11.312 -5.574 1 95.81 72 THR B O 1
ATOM 2085 N N . VAL B 1 73 ? 9.219 -9.414 -4.867 1 96.94 73 VAL B N 1
ATOM 2086 C CA . VAL B 1 73 ? 7.863 -9.906 -5.09 1 96.94 73 VAL B CA 1
ATOM 2087 C C . VAL B 1 73 ? 7.082 -8.891 -5.922 1 96.94 73 VAL B C 1
ATOM 2089 O O . VAL B 1 73 ? 7.117 -7.688 -5.641 1 96.94 73 VAL B O 1
ATOM 2092 N N . VAL B 1 74 ? 6.41 -9.375 -6.949 1 96.88 74 VAL B N 1
ATOM 2093 C CA . VAL B 1 74 ? 5.566 -8.508 -7.766 1 96.88 74 VAL B CA 1
ATOM 2094 C C . VAL B 1 74 ? 4.18 -9.125 -7.918 1 96.88 74 VAL B C 1
ATOM 2096 O O . VAL B 1 74 ? 4.051 -10.344 -8.055 1 96.88 74 VAL B O 1
ATOM 2099 N N . LEU B 1 75 ? 3.168 -8.281 -7.844 1 96 75 LEU B N 1
ATOM 2100 C CA . LEU B 1 75 ? 1.79 -8.664 -8.133 1 96 75 LEU B CA 1
ATOM 2101 C C . LEU B 1 75 ? 1.248 -7.875 -9.32 1 96 75 LEU B C 1
ATOM 2103 O O . LEU B 1 75 ? 1.401 -6.652 -9.383 1 96 75 LEU B O 1
ATOM 2107 N N . GLU B 1 76 ? 0.701 -8.547 -10.305 1 93.19 76 GLU B N 1
ATOM 2108 C CA . GLU B 1 76 ? -0.003 -7.977 -11.445 1 93.19 76 GLU B CA 1
ATOM 2109 C C . GLU B 1 76 ? -1.459 -8.43 -11.484 1 93.19 76 GLU B C 1
ATOM 2111 O O . GLU B 1 76 ? -1.747 -9.625 -11.32 1 93.19 76 GLU B O 1
ATOM 2116 N N . SER B 1 77 ? -2.32 -7.438 -11.539 1 91.06 77 SER B N 1
ATOM 2117 C CA . SER B 1 77 ? -3.748 -7.723 -11.656 1 91.06 77 SER B CA 1
ATOM 2118 C C . SER B 1 77 ? -4.289 -7.293 -13.016 1 91.06 77 SER B C 1
ATOM 2120 O O . SER B 1 77 ? -3.828 -6.305 -13.594 1 91.06 77 SER B O 1
ATOM 2122 N N . GLY B 1 78 ? -5.293 -8.078 -13.516 1 85.25 78 GLY B N 1
ATOM 2123 C CA . GLY B 1 78 ? -5.914 -7.625 -14.75 1 85.25 78 GLY B CA 1
ATOM 2124 C C . GLY B 1 78 ? -7.129 -8.438 -15.141 1 85.25 78 GLY B C 1
ATOM 2125 O O . GLY B 1 78 ? -7.438 -9.445 -14.5 1 85.25 78 GLY B O 1
ATOM 2126 N N . TRP B 1 79 ? -7.844 -7.863 -16.016 1 80.94 79 TRP B N 1
ATOM 2127 C CA . TRP B 1 79 ? -8.953 -8.555 -16.656 1 80.94 79 TRP B CA 1
ATOM 2128 C C . TRP B 1 79 ? -8.453 -9.5 -17.75 1 80.94 79 TRP B C 1
ATOM 2130 O O . TRP B 1 79 ? -7.422 -9.242 -18.375 1 80.94 79 TRP B O 1
ATOM 2140 N N . THR B 1 80 ? -9.078 -10.578 -17.672 1 68.12 80 THR B N 1
ATOM 2141 C CA . THR B 1 80 ? -8.602 -11.648 -18.547 1 68.12 80 THR B CA 1
ATOM 2142 C C . THR B 1 80 ? -8.109 -11.078 -19.875 1 68.12 80 THR B C 1
ATOM 2144 O O . THR B 1 80 ? -8.891 -10.516 -20.641 1 68.12 80 THR B O 1
ATOM 2147 N N . GLU B 1 81 ? -6.875 -10.664 -19.672 1 64.06 81 GLU B N 1
ATOM 2148 C CA . GLU B 1 81 ? -6.039 -10.555 -20.859 1 64.06 81 GLU B CA 1
ATOM 2149 C C . GLU B 1 81 ? -5.695 -11.938 -21.422 1 64.06 81 GLU B C 1
ATOM 2151 O O . GLU B 1 81 ? -5.949 -12.953 -20.781 1 64.06 81 GLU B O 1
ATOM 2156 N N . SER B 1 82 ? -5.219 -12.008 -22.562 1 68.38 82 SER B N 1
ATOM 2157 C CA . SER B 1 82 ? -4.836 -13.289 -23.141 1 68.38 82 SER B CA 1
ATOM 2158 C C . SER B 1 82 ? -3.775 -13.984 -22.297 1 68.38 82 SER B C 1
ATOM 2160 O O . SER B 1 82 ? -3.031 -13.328 -21.562 1 68.38 82 SER B O 1
ATOM 2162 N N . GLN B 1 83 ? -3.906 -15.227 -22.078 1 68.31 83 GLN B N 1
ATOM 2163 C CA . GLN B 1 83 ? -2.877 -16.031 -21.422 1 68.31 83 GLN B CA 1
ATOM 2164 C C . GLN B 1 83 ? -1.482 -15.602 -21.875 1 68.31 83 GLN B C 1
ATOM 2166 O O . GLN B 1 83 ? -0.551 -15.57 -21.062 1 68.31 83 GLN B O 1
ATOM 2171 N N . ALA B 1 84 ? -1.416 -15.188 -23.031 1 70.94 84 ALA B N 1
ATOM 2172 C CA .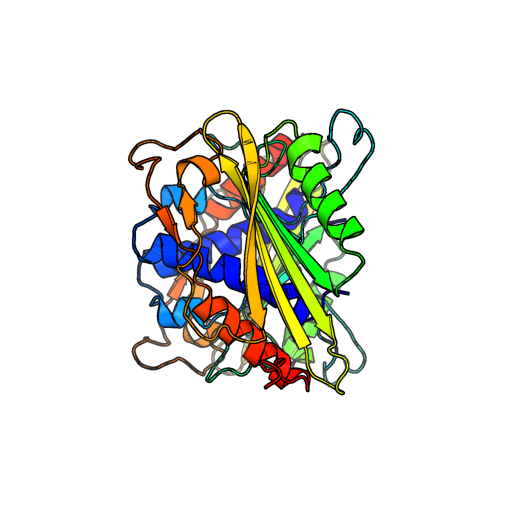 ALA B 1 84 ? -0.139 -14.758 -23.594 1 70.94 84 ALA B CA 1
ATOM 2173 C C . ALA B 1 84 ? 0.387 -13.516 -22.891 1 70.94 84 ALA B C 1
ATOM 2175 O O . ALA B 1 84 ? 1.584 -13.406 -22.609 1 70.94 84 ALA B O 1
ATOM 2176 N N . GLN B 1 85 ? -0.466 -12.688 -22.594 1 77.25 85 GLN B N 1
ATOM 2177 C CA . GLN B 1 85 ? -0.046 -11.469 -21.922 1 77.25 85 GLN B CA 1
ATOM 2178 C C . GLN B 1 85 ? 0.421 -11.75 -20.5 1 77.25 85 GLN B C 1
ATOM 2180 O O . GLN B 1 85 ? 1.409 -11.18 -20.031 1 77.25 85 GLN B O 1
ATOM 2185 N N . SER B 1 86 ? -0.248 -12.648 -19.875 1 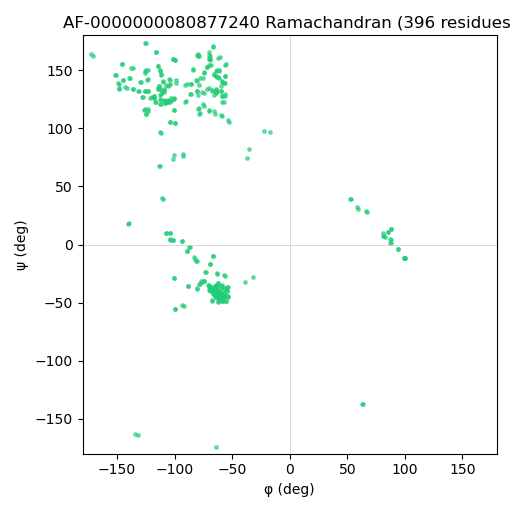77.38 86 SER B N 1
ATOM 2186 C CA . SER B 1 86 ? 0.142 -13.016 -18.516 1 77.38 86 SER B CA 1
ATOM 2187 C C . SER B 1 86 ? 1.514 -13.68 -18.5 1 77.38 86 SER B C 1
ATOM 2189 O O . SER B 1 86 ? 2.33 -13.406 -17.609 1 77.38 86 SER B O 1
ATOM 2191 N N . LEU B 1 87 ? 1.686 -14.555 -19.469 1 79.06 87 LEU B N 1
ATOM 2192 C CA . LEU B 1 87 ? 2.979 -15.227 -19.578 1 79.06 87 LEU B CA 1
ATOM 2193 C C . LEU B 1 87 ? 4.09 -14.219 -19.875 1 79.06 87 LEU B C 1
ATOM 2195 O O . LEU B 1 87 ? 5.199 -14.344 -19.344 1 79.06 87 LEU B O 1
ATOM 2199 N N . ARG B 1 88 ? 3.75 -13.289 -20.656 1 85.06 88 ARG B N 1
ATOM 2200 C CA . ARG B 1 88 ? 4.738 -12.266 -20.984 1 85.06 88 ARG B CA 1
ATOM 2201 C C . ARG B 1 88 ? 5.113 -11.453 -19.75 1 85.06 88 ARG B C 1
ATOM 2203 O O . ARG B 1 88 ? 6.289 -11.133 -19.547 1 85.06 88 ARG B O 1
ATOM 2210 N N . ASP B 1 89 ? 4.145 -11.109 -18.938 1 88.31 89 ASP B N 1
ATOM 2211 C CA . ASP B 1 89 ? 4.426 -10.383 -17.703 1 88.31 89 ASP B CA 1
ATOM 2212 C C . ASP B 1 89 ? 5.293 -11.219 -16.766 1 88.31 89 ASP B C 1
ATOM 2214 O O . ASP B 1 89 ? 6.227 -10.695 -16.141 1 88.31 89 ASP B O 1
ATOM 2218 N N . LEU B 1 90 ? 4.926 -12.43 -16.781 1 90.12 90 LEU B N 1
ATOM 2219 C CA . LEU B 1 90 ? 5.691 -13.344 -15.953 1 90.12 90 LEU B CA 1
ATOM 2220 C C . LEU B 1 90 ? 7.148 -13.414 -16.406 1 90.12 90 LEU B C 1
ATOM 2222 O O . LEU B 1 90 ? 8.062 -13.297 -15.594 1 90.12 90 LEU B O 1
ATOM 2226 N N . GLU B 1 91 ? 7.352 -13.594 -17.656 1 91.88 91 GLU B N 1
ATOM 2227 C CA . GLU B 1 91 ? 8.703 -13.695 -18.203 1 91.88 91 GLU B CA 1
ATOM 2228 C C . GLU B 1 91 ? 9.469 -12.391 -18.016 1 91.88 91 GLU B C 1
ATOM 2230 O O . GLU B 1 91 ? 10.664 -12.406 -17.719 1 91.88 91 GLU B O 1
ATOM 2235 N N . LEU B 1 92 ? 8.797 -11.359 -18.234 1 95.25 92 LEU B N 1
ATOM 2236 C CA . LEU B 1 92 ? 9.422 -10.055 -18.031 1 95.25 92 LEU B CA 1
ATOM 2237 C C . LEU B 1 92 ? 9.984 -9.922 -16.625 1 95.25 92 LEU B C 1
ATOM 2239 O O . LEU B 1 92 ? 11.141 -9.539 -16.438 1 95.25 92 LEU B O 1
ATOM 2243 N N . TRP B 1 93 ? 9.242 -10.25 -15.609 1 95.31 93 TRP B N 1
ATOM 2244 C CA . TRP B 1 93 ? 9.633 -10.047 -14.227 1 95.31 93 TRP B CA 1
ATOM 2245 C C . TRP B 1 93 ? 10.641 -11.109 -13.781 1 95.31 93 TRP B C 1
ATOM 2247 O O . TRP B 1 93 ? 11.5 -10.844 -12.938 1 95.31 93 TRP B O 1
ATOM 2257 N N . GLN B 1 94 ? 10.555 -12.289 -14.32 1 92.81 94 GLN B N 1
ATOM 2258 C CA . GLN B 1 94 ? 11.453 -13.336 -13.859 1 92.81 94 GLN B CA 1
ATOM 2259 C C . GLN B 1 94 ? 12.703 -13.414 -14.734 1 92.81 94 GLN B C 1
ATOM 2261 O O . GLN B 1 94 ? 13.82 -13.258 -14.25 1 92.81 94 GLN B O 1
ATOM 2266 N N . GLN B 1 95 ? 12.539 -13.508 -16.016 1 91.81 95 GLN B N 1
ATOM 2267 C CA . GLN B 1 95 ? 13.68 -13.578 -16.922 1 91.81 95 GLN B CA 1
ATOM 2268 C C . GLN B 1 95 ? 14.25 -12.188 -17.188 1 91.81 95 GLN B C 1
ATOM 2270 O O . GLN B 1 95 ? 15.469 -12.008 -17.203 1 91.81 95 GLN B O 1
ATOM 2275 N N . GLY B 1 96 ? 13.383 -11.242 -17.281 1 95.12 96 GLY B N 1
ATOM 2276 C CA . GLY B 1 96 ? 13.812 -9.891 -17.578 1 95.12 96 GLY B CA 1
ATOM 2277 C C . GLY B 1 96 ? 14.586 -9.242 -16.438 1 95.12 96 GLY B C 1
ATOM 2278 O O . GLY B 1 96 ? 15.242 -8.211 -16.641 1 95.12 96 GLY B O 1
ATOM 2279 N N . THR B 1 97 ? 14.508 -9.758 -15.273 1 95.25 97 THR B N 1
ATOM 2280 C CA . THR B 1 97 ? 15.234 -9.211 -14.125 1 95.25 97 THR B CA 1
ATOM 2281 C C . THR B 1 97 ? 16.391 -10.125 -13.727 1 95.25 97 THR B C 1
ATOM 2283 O O . THR B 1 97 ? 16.984 -9.945 -12.664 1 95.25 97 THR B O 1
ATOM 2286 N N . ALA B 1 98 ? 16.688 -11.07 -14.492 1 91.81 98 ALA B N 1
ATOM 2287 C CA . ALA B 1 98 ? 17.75 -12.047 -14.258 1 91.81 98 ALA B CA 1
ATOM 2288 C C . ALA B 1 98 ? 17.594 -12.695 -12.883 1 91.81 98 ALA B C 1
ATOM 2290 O O . ALA B 1 98 ? 18.578 -12.82 -12.141 1 91.81 98 ALA B O 1
ATOM 2291 N N . GLY B 1 99 ? 16.344 -12.961 -12.516 1 91.06 99 GLY B N 1
ATOM 2292 C CA . GLY B 1 99 ? 16.078 -13.703 -11.297 1 91.06 99 GLY B CA 1
ATOM 2293 C C . GLY B 1 99 ? 15.984 -12.82 -10.07 1 91.06 99 GLY B C 1
ATOM 2294 O O . GLY B 1 99 ? 15.867 -13.32 -8.945 1 91.06 99 GLY B O 1
ATOM 2295 N N . ALA B 1 100 ? 16.062 -11.492 -10.219 1 92.5 100 ALA B N 1
ATOM 2296 C CA . ALA B 1 100 ? 15.945 -10.594 -9.078 1 92.5 100 ALA B CA 1
ATOM 2297 C C . ALA B 1 100 ? 14.562 -10.672 -8.445 1 92.5 100 ALA B C 1
ATOM 2299 O O . ALA B 1 100 ? 14.422 -10.617 -7.223 1 92.5 100 ALA B O 1
ATOM 2300 N N . VAL B 1 101 ? 13.57 -10.719 -9.336 1 95.5 101 VAL B N 1
ATOM 2301 C CA . VAL B 1 101 ? 12.211 -10.953 -8.852 1 95.5 101 VAL B CA 1
ATOM 2302 C C . VAL B 1 101 ? 12.016 -12.445 -8.578 1 95.5 101 VAL B C 1
ATOM 2304 O O . VAL B 1 101 ? 12.07 -13.266 -9.508 1 95.5 101 VAL B O 1
ATOM 2307 N N . LYS B 1 102 ? 11.766 -12.766 -7.316 1 94.88 102 LYS B N 1
ATOM 2308 C CA . LYS B 1 102 ? 11.703 -14.156 -6.887 1 94.88 102 LYS B CA 1
ATOM 2309 C C . LYS B 1 102 ? 10.289 -14.719 -7.051 1 94.88 102 LYS B C 1
ATOM 2311 O O . LYS B 1 102 ? 10.117 -15.914 -7.301 1 94.88 102 LYS B O 1
ATOM 2316 N N . ILE B 1 103 ? 9.336 -13.891 -6.812 1 96.69 103 ILE B N 1
ATOM 2317 C CA . ILE B 1 103 ? 7.941 -14.305 -6.809 1 96.69 103 ILE B CA 1
ATOM 2318 C C . ILE B 1 103 ? 7.129 -13.391 -7.723 1 96.69 103 ILE B C 1
ATOM 2320 O O . ILE B 1 103 ? 7.207 -12.164 -7.609 1 96.69 103 ILE B O 1
ATOM 2324 N N . VAL B 1 104 ? 6.418 -13.945 -8.625 1 96.81 104 VAL B N 1
ATOM 2325 C CA . VAL B 1 104 ? 5.434 -13.211 -9.406 1 96.81 104 VAL B CA 1
ATOM 2326 C C . VAL B 1 104 ? 4.035 -13.75 -9.133 1 96.81 104 VAL B C 1
ATOM 2328 O O . VAL B 1 104 ? 3.789 -14.953 -9.273 1 96.81 104 VAL B O 1
ATOM 2331 N N . ILE B 1 105 ? 3.17 -12.875 -8.688 1 96.75 105 ILE B N 1
ATOM 2332 C CA . ILE B 1 105 ? 1.772 -13.211 -8.43 1 96.75 105 ILE B CA 1
ATOM 2333 C C . ILE B 1 105 ? 0.885 -12.555 -9.484 1 96.75 105 ILE B C 1
ATOM 2335 O O . ILE B 1 105 ? 0.964 -11.352 -9.711 1 96.75 105 ILE B O 1
ATOM 2339 N N . LEU B 1 106 ? 0.099 -13.359 -10.156 1 95 106 LEU B N 1
ATOM 2340 C CA . LEU B 1 106 ? -0.836 -12.875 -11.172 1 95 106 LEU B CA 1
ATOM 2341 C C . LEU B 1 106 ? -2.279 -13.078 -10.719 1 95 106 LEU B C 1
ATOM 2343 O O . LEU B 1 106 ? -2.678 -14.195 -10.383 1 95 106 LEU B O 1
ATOM 2347 N N . PHE B 1 107 ? -3.018 -12.055 -10.625 1 94.81 107 PHE B N 1
ATOM 2348 C CA . PHE B 1 107 ? -4.445 -12.109 -10.336 1 94.81 107 PHE B CA 1
ATOM 2349 C C . PHE B 1 107 ? -5.262 -11.742 -11.57 1 94.81 107 PHE B C 1
ATOM 2351 O O . PHE B 1 107 ? -5.113 -10.648 -12.117 1 94.81 107 PHE B O 1
ATOM 2358 N N . LYS B 1 108 ? -6.113 -12.672 -11.961 1 93 108 LYS B N 1
ATOM 2359 C CA . LYS B 1 108 ? -6.867 -12.477 -13.195 1 93 108 LYS B CA 1
ATOM 2360 C C . LYS B 1 108 ? -8.367 -12.547 -12.945 1 93 108 LYS B C 1
ATOM 2362 O O . LYS B 1 108 ? -8.844 -13.445 -12.242 1 93 108 LYS B O 1
ATOM 2367 N N . LEU B 1 109 ? -9 -11.617 -13.461 1 91.56 109 LEU B N 1
ATOM 2368 C CA . LEU B 1 109 ? -10.461 -11.594 -13.492 1 91.56 109 LEU B CA 1
ATOM 2369 C C . LEU B 1 109 ? -10.977 -11.797 -14.914 1 91.56 109 LEU B C 1
ATOM 2371 O O . LEU B 1 109 ? -10.352 -11.344 -15.875 1 91.56 109 LEU B O 1
ATOM 2375 N N . ALA B 1 110 ? -12.016 -12.531 -15.008 1 88.25 110 ALA B N 1
ATOM 2376 C CA . ALA B 1 110 ? -12.648 -12.742 -16.312 1 88.25 110 ALA B CA 1
ATOM 2377 C C . ALA B 1 110 ? -14.172 -12.789 -16.172 1 88.25 110 ALA B C 1
ATOM 2379 O O . ALA B 1 110 ? -14.695 -13.328 -15.195 1 88.25 110 ALA B O 1
ATOM 2380 N N . ARG B 1 111 ? -14.859 -12.062 -17.141 1 82.56 111 ARG B N 1
ATOM 2381 C CA . ARG B 1 111 ? -16.312 -12.172 -17.172 1 82.56 111 ARG B CA 1
ATOM 2382 C C . ARG B 1 111 ? -16.75 -13.539 -17.688 1 82.56 111 ARG B C 1
ATOM 2384 O O . ARG B 1 111 ? -16.109 -14.094 -18.594 1 82.56 111 ARG B O 1
ATOM 2391 N N . SER B 1 112 ? -17.641 -14.055 -17 1 70.94 112 SER B N 1
ATOM 2392 C CA . SER B 1 112 ? -18.203 -15.32 -17.453 1 70.94 112 SER B CA 1
ATOM 2393 C C . SER B 1 112 ? -19.219 -15.109 -18.562 1 70.94 112 SER B C 1
ATOM 2395 O O . SER B 1 112 ? -19.594 -13.977 -18.859 1 70.94 112 SER B O 1
ATOM 2397 N N . ARG B 1 113 ? -19.516 -16.125 -19.219 1 65.62 113 ARG B N 1
ATOM 2398 C CA . ARG B 1 113 ? -20.484 -16.109 -20.312 1 65.62 113 ARG B CA 1
ATOM 2399 C C . ARG B 1 113 ? -21.844 -15.648 -19.828 1 65.62 113 ARG B C 1
ATOM 2401 O O . ARG B 1 113 ? -22.625 -15.086 -20.594 1 65.62 113 ARG B O 1
ATOM 2408 N N . VAL B 1 114 ? -22.125 -16.109 -18.641 1 64.94 114 VAL B N 1
ATOM 2409 C CA . VAL B 1 114 ? -23.391 -15.688 -18.047 1 64.94 114 VAL B CA 1
ATOM 2410 C C . VAL B 1 114 ? -23.281 -14.25 -17.547 1 64.94 114 VAL B C 1
ATOM 2412 O O . VAL B 1 114 ? -22.219 -13.844 -17.062 1 64.94 114 VAL B O 1
ATOM 2415 N N . HIS B 1 115 ? -24.266 -13.508 -17.656 1 72.75 115 HIS B N 1
ATOM 2416 C CA . HIS B 1 115 ? -24.297 -12.078 -17.375 1 72.75 115 HIS B CA 1
ATOM 2417 C C . HIS B 1 115 ? -23.906 -11.789 -15.93 1 72.75 115 HIS B C 1
ATOM 2419 O O . HIS B 1 115 ? -24.328 -12.484 -15.008 1 72.75 115 HIS B O 1
ATOM 2425 N N . ASN B 1 116 ? -22.922 -11.008 -15.5 1 85.5 116 ASN B N 1
ATOM 2426 C CA . ASN B 1 116 ? -22.438 -10.359 -14.289 1 85.5 116 ASN B CA 1
ATOM 2427 C C . ASN B 1 116 ? -21.641 -11.328 -13.414 1 85.5 116 ASN B C 1
ATOM 2429 O O . ASN B 1 116 ? -21.422 -11.062 -12.234 1 85.5 116 ASN B O 1
ATOM 2433 N N . ARG B 1 117 ? -21.359 -12.586 -13.945 1 90.56 117 ARG B N 1
ATOM 2434 C CA . ARG B 1 117 ? -20.531 -13.508 -13.172 1 90.56 117 ARG B CA 1
ATOM 2435 C C . ARG B 1 117 ? -19.062 -13.352 -13.523 1 90.56 117 ARG B C 1
ATOM 2437 O O . ARG B 1 117 ? -18.703 -13.242 -14.703 1 90.56 117 ARG B O 1
ATOM 2444 N N . LEU B 1 118 ? -18.25 -13.367 -12.508 1 92 118 LEU B N 1
ATOM 2445 C CA . LEU B 1 118 ? -16.828 -13.172 -12.727 1 92 118 LEU B CA 1
ATOM 2446 C C . LEU B 1 118 ? -16.031 -14.383 -12.258 1 92 118 LEU B C 1
ATOM 2448 O O . LEU B 1 118 ? -16.266 -14.891 -11.156 1 92 118 LEU B O 1
ATOM 2452 N N . LYS B 1 119 ? -15.234 -14.867 -13.148 1 92.94 119 LYS B N 1
ATOM 2453 C CA . LYS B 1 119 ? -14.195 -15.82 -12.766 1 92.94 119 LYS B CA 1
ATOM 2454 C C . LYS B 1 119 ? -12.953 -15.102 -12.25 1 92.94 119 LYS B C 1
ATOM 2456 O O . LYS B 1 119 ? -12.688 -13.961 -12.633 1 92.94 119 LYS B O 1
ATOM 2461 N N . ALA B 1 120 ? -12.266 -15.75 -11.383 1 93.94 120 ALA B N 1
ATOM 2462 C CA . ALA B 1 120 ? -11.016 -15.211 -10.859 1 93.94 120 ALA B CA 1
ATOM 2463 C C . ALA B 1 120 ? -10.008 -16.312 -10.594 1 93.94 120 ALA B C 1
ATOM 2465 O O . ALA B 1 120 ? -10.375 -17.422 -10.164 1 93.94 120 ALA B O 1
ATOM 2466 N N . THR B 1 121 ? -8.797 -16 -10.883 1 93.94 121 THR B N 1
ATOM 2467 C CA . THR B 1 121 ? -7.711 -16.953 -10.656 1 93.94 121 THR B CA 1
ATOM 2468 C C . THR B 1 121 ? -6.477 -16.25 -10.109 1 93.94 121 THR B C 1
ATOM 2470 O O . THR B 1 121 ? -6.184 -15.117 -10.492 1 93.94 121 THR B O 1
ATOM 2473 N N . LEU B 1 122 ? -5.781 -16.906 -9.211 1 95.56 122 LEU B N 1
ATOM 2474 C CA . LEU B 1 122 ? -4.48 -16.484 -8.703 1 95.56 122 LEU B CA 1
ATOM 2475 C C . LEU B 1 122 ? -3.377 -17.422 -9.156 1 95.56 122 LEU B C 1
ATOM 2477 O O . LEU B 1 122 ? -3.498 -18.641 -9 1 95.56 122 LEU B O 1
ATOM 2481 N N . SER B 1 123 ? -2.391 -16.906 -9.773 1 95.25 123 SER B N 1
ATOM 2482 C CA . SER B 1 123 ? -1.21 -17.688 -10.117 1 95.25 123 SER B CA 1
ATOM 2483 C C . SER B 1 123 ? 0.02 -17.203 -9.359 1 95.25 123 SER B C 1
ATOM 2485 O O . SER B 1 123 ? 0.218 -16 -9.195 1 95.25 123 SER B O 1
ATOM 2487 N N . VAL B 1 124 ? 0.789 -18.109 -8.852 1 96.31 124 VAL B N 1
ATOM 2488 C CA . VAL B 1 124 ? 2.025 -17.797 -8.148 1 96.31 124 VAL B CA 1
ATOM 2489 C C . VAL B 1 124 ? 3.199 -18.516 -8.812 1 96.31 124 VAL B C 1
ATOM 2491 O O . VAL B 1 124 ? 3.205 -19.734 -8.922 1 96.31 124 VAL B O 1
ATOM 2494 N N . SER B 1 125 ? 4.086 -17.719 -9.328 1 95.62 125 SER B N 1
ATOM 2495 C CA . SER B 1 125 ? 5.301 -18.266 -9.938 1 95.62 125 SER B CA 1
ATOM 2496 C C . SER B 1 125 ? 6.512 -18.047 -9.039 1 95.62 125 SER B C 1
ATOM 2498 O O . SER B 1 125 ? 6.809 -16.906 -8.648 1 95.62 125 SER B O 1
ATOM 2500 N N . GLN B 1 126 ? 7.211 -19.062 -8.648 1 93.12 126 GLN B N 1
ATOM 2501 C CA . GLN B 1 126 ? 8.383 -19.016 -7.773 1 93.12 126 GLN B CA 1
ATOM 2502 C C . GLN B 1 126 ? 9.477 -19.953 -8.273 1 93.12 126 GLN B C 1
ATOM 2504 O O . GLN B 1 126 ? 9.195 -20.953 -8.93 1 93.12 126 GLN B O 1
ATOM 2509 N N . TYR B 1 127 ? 10.742 -19.562 -7.938 1 85.75 127 TYR B N 1
ATOM 2510 C CA . TYR B 1 127 ? 11.867 -20.422 -8.289 1 85.75 127 TYR B CA 1
ATOM 2511 C C . TYR B 1 127 ? 11.938 -21.641 -7.367 1 85.75 127 TYR B C 1
ATOM 2513 O O . TYR B 1 127 ? 11.695 -21.516 -6.16 1 85.75 127 TYR B O 1
ATOM 2521 N N . VAL B 1 128 ? 12.055 -22.781 -7.906 1 75.19 128 VAL B N 1
ATOM 2522 C CA . VAL B 1 128 ? 12.281 -24 -7.137 1 75.19 128 VAL B CA 1
ATOM 2523 C C . VAL B 1 128 ? 13.766 -24.359 -7.156 1 75.19 128 VAL B C 1
ATOM 2525 O O . VAL B 1 128 ? 14.469 -24.047 -8.125 1 75.19 128 VAL B O 1
ATOM 2528 N N . ALA B 1 129 ? 14.242 -24.797 -5.965 1 63.59 129 ALA B N 1
ATOM 2529 C CA . ALA B 1 129 ? 15.633 -25.156 -5.727 1 63.59 129 ALA B CA 1
ATOM 2530 C C . ALA B 1 129 ? 16.375 -25.391 -7.043 1 63.59 129 ALA B C 1
ATOM 2532 O O . ALA B 1 129 ? 16.188 -26.438 -7.676 1 63.59 129 ALA B O 1
ATOM 2533 N N . GLY B 1 130 ? 17.094 -24.281 -7.477 1 59.28 130 GLY B N 1
ATOM 2534 C CA . GLY B 1 130 ? 18.094 -24.422 -8.523 1 59.28 130 GLY B CA 1
ATOM 2535 C C . GLY B 1 130 ? 17.5 -24.438 -9.914 1 59.28 130 GLY B C 1
ATOM 2536 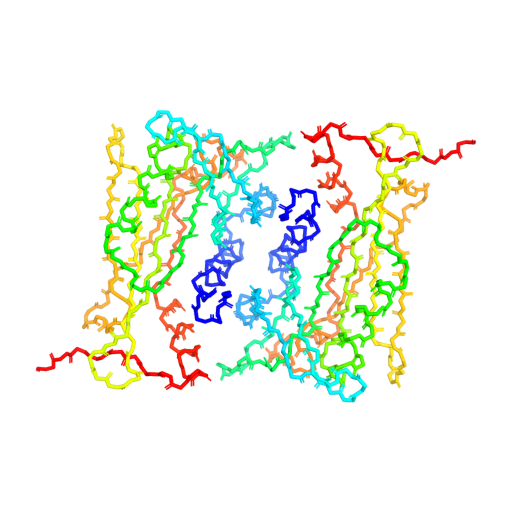O O . GLY B 1 130 ? 18.219 -24.562 -10.906 1 59.28 130 GLY B O 1
ATOM 2537 N N . GLY B 1 131 ? 16.234 -24.188 -10.016 1 71.69 131 GLY B N 1
ATOM 2538 C CA . GLY B 1 131 ? 15.742 -24.422 -11.367 1 71.69 131 GLY B CA 1
ATOM 2539 C C . GLY B 1 131 ? 14.898 -23.281 -11.898 1 71.69 131 GLY B C 1
ATOM 2540 O O . GLY B 1 131 ? 15.086 -22.125 -11.523 1 71.69 131 GLY B O 1
ATOM 2541 N N . ALA B 1 132 ? 14.148 -23.578 -12.969 1 81.06 132 ALA B N 1
ATOM 2542 C CA . ALA B 1 132 ? 13.18 -22.719 -13.641 1 81.06 132 ALA B CA 1
ATOM 2543 C C . ALA B 1 132 ? 11.992 -22.406 -12.734 1 81.06 132 ALA B C 1
ATOM 2545 O O . ALA B 1 132 ? 11.688 -23.172 -11.812 1 81.06 132 ALA B O 1
ATOM 2546 N N . PRO B 1 133 ? 11.453 -21.219 -12.891 1 87 133 PRO B N 1
ATOM 2547 C CA . PRO B 1 133 ? 10.266 -20.906 -12.094 1 87 133 PRO B CA 1
ATOM 2548 C C . PRO B 1 133 ? 9.109 -21.875 -12.352 1 87 133 PRO B C 1
ATOM 2550 O O . PRO B 1 133 ? 8.938 -22.344 -13.484 1 87 133 PRO B O 1
ATOM 2553 N N . VAL B 1 134 ? 8.438 -22.219 -11.375 1 90.44 134 VAL B N 1
ATOM 2554 C CA . VAL B 1 134 ? 7.238 -23.047 -11.461 1 90.44 134 VAL B CA 1
ATOM 2555 C C . VAL B 1 134 ? 6.012 -22.219 -11.109 1 90.44 134 VAL B C 1
ATOM 2557 O O . VAL B 1 134 ? 6.008 -21.484 -10.117 1 90.44 134 VAL B O 1
ATOM 2560 N N . MET B 1 135 ? 5.055 -22.344 -11.961 1 92.25 135 MET B N 1
ATOM 2561 C CA . MET B 1 135 ? 3.816 -21.609 -11.742 1 92.25 135 MET B CA 1
ATOM 2562 C C . MET B 1 135 ? 2.725 -22.516 -11.195 1 92.25 135 MET B C 1
ATOM 2564 O O . MET B 1 135 ? 2.471 -23.594 -11.758 1 92.25 135 MET B O 1
ATOM 2568 N N . SER B 1 136 ? 2.137 -22.188 -10.07 1 94.06 136 SER B N 1
ATOM 2569 C CA . SER B 1 136 ? 0.946 -22.828 -9.523 1 94.06 136 SER B CA 1
ATOM 2570 C C . SER B 1 136 ? -0.288 -21.953 -9.711 1 94.06 136 SER B C 1
ATOM 2572 O O . SER B 1 136 ? -0.22 -20.734 -9.555 1 94.06 136 SER B O 1
ATOM 2574 N N . VAL B 1 137 ? -1.356 -22.562 -10.094 1 93.62 137 VAL B N 1
ATOM 2575 C CA . VAL B 1 137 ? -2.59 -21.828 -10.375 1 93.62 137 VAL B CA 1
ATOM 2576 C C . VAL B 1 137 ? -3.662 -22.219 -9.359 1 93.62 137 VAL B C 1
ATOM 2578 O O . VAL B 1 137 ? -3.877 -23.406 -9.102 1 93.62 137 VAL B O 1
ATOM 2581 N N . TYR B 1 138 ? -4.332 -21.219 -8.828 1 96 138 TYR B N 1
ATOM 2582 C CA . TYR B 1 138 ? -5.352 -21.406 -7.809 1 96 138 TYR B CA 1
ATOM 2583 C C . TYR B 1 138 ? -6.668 -20.766 -8.227 1 96 138 TYR B C 1
ATOM 2585 O O . TYR B 1 138 ? -6.762 -19.531 -8.328 1 96 138 TYR B O 1
ATOM 2593 N N . PRO B 1 139 ? -7.672 -21.562 -8.398 1 94.81 139 PRO B N 1
ATOM 2594 C CA . PRO B 1 139 ? -8.977 -20.953 -8.664 1 94.81 139 PRO B CA 1
ATOM 2595 C C . PRO B 1 139 ? -9.531 -20.188 -7.469 1 94.81 139 PRO B C 1
ATOM 2597 O O . PRO B 1 139 ? -9.477 -20.672 -6.34 1 94.81 139 PRO B O 1
ATOM 2600 N N . ILE B 1 140 ? -9.977 -19.031 -7.68 1 96.06 140 ILE B N 1
ATOM 2601 C CA . ILE B 1 140 ? -10.641 -18.234 -6.66 1 96.06 140 ILE B CA 1
ATOM 2602 C C . ILE B 1 140 ? -12.156 -18.328 -6.844 1 96.06 140 ILE B C 1
ATOM 2604 O O . ILE B 1 140 ? -12.883 -18.656 -5.906 1 96.06 140 ILE B O 1
ATOM 2608 N N . PHE B 1 141 ? -12.555 -17.969 -8.062 1 94.88 141 PHE B N 1
ATOM 2609 C CA . PHE B 1 141 ? -13.93 -18.203 -8.469 1 94.88 141 PHE B CA 1
ATOM 2610 C C . PHE B 1 141 ? -13.992 -18.875 -9.836 1 94.88 141 PHE B C 1
ATOM 2612 O O . PHE B 1 141 ? -13.344 -18.422 -10.781 1 94.88 141 PHE B O 1
ATOM 2619 N N . PRO B 1 142 ? -14.766 -19.938 -10.047 1 93.44 142 PRO B N 1
ATOM 2620 C CA . PRO B 1 142 ? -15.602 -20.578 -9.023 1 93.44 142 PRO B CA 1
ATOM 2621 C C . PRO B 1 142 ? -14.789 -21.125 -7.855 1 93.44 142 PRO B C 1
ATOM 2623 O O . PRO B 1 142 ? -13.648 -21.562 -8.039 1 93.44 142 PRO B O 1
ATOM 2626 N N . SER B 1 143 ? -15.43 -21.094 -6.758 1 91.88 143 SER B N 1
ATOM 2627 C CA . SER B 1 143 ? -14.766 -21.656 -5.586 1 91.88 143 SER B CA 1
ATOM 2628 C C . SER B 1 143 ? -14.523 -23.156 -5.75 1 91.88 143 SER B C 1
ATOM 2630 O O . SER B 1 143 ? -15.422 -23.891 -6.164 1 91.88 143 SER B O 1
ATOM 2632 N N . PRO B 1 144 ? -13.383 -23.531 -5.461 1 91.56 144 PRO B N 1
ATOM 2633 C CA . PRO B 1 144 ? -13.125 -24.969 -5.598 1 91.56 144 PRO B CA 1
ATOM 2634 C C . PRO B 1 144 ? -13.977 -25.812 -4.648 1 91.56 144 PRO B C 1
ATOM 2636 O O . PRO B 1 144 ? -14.336 -25.359 -3.561 1 91.56 144 PRO B O 1
ATOM 2639 N N . SER B 1 145 ? -14.297 -27.031 -5.062 1 88.69 145 SER B N 1
ATOM 2640 C CA . SER B 1 145 ? -15.086 -27.953 -4.25 1 88.69 145 SER B CA 1
ATOM 2641 C C . SER B 1 145 ? -14.32 -28.375 -2.998 1 88.69 145 SER B C 1
ATOM 2643 O O . SER B 1 145 ? -14.914 -28.531 -1.928 1 88.69 145 SER B O 1
ATOM 2645 N N . GLU B 1 146 ? -13.008 -28.578 -3.162 1 89 146 GLU B N 1
ATOM 2646 C CA . GLU B 1 146 ? -12.125 -28.875 -2.041 1 89 146 GLU B CA 1
ATOM 2647 C C . GLU B 1 146 ? -11.133 -27.734 -1.802 1 89 146 GLU B C 1
ATOM 2649 O O . GLU B 1 146 ? -10.609 -27.156 -2.752 1 89 146 GLU B O 1
ATOM 2654 N N . PRO B 1 147 ? -11.055 -27.438 -0.552 1 84.44 147 PRO B N 1
ATOM 2655 C CA . PRO B 1 147 ? -10.109 -26.359 -0.273 1 84.44 147 PRO B CA 1
ATOM 2656 C C . PRO B 1 147 ? -8.68 -26.688 -0.719 1 84.44 147 PRO B C 1
ATOM 2658 O O . PRO B 1 147 ? -8.242 -27.828 -0.596 1 84.44 147 PRO B O 1
ATOM 2661 N N . HIS B 1 148 ? -8.086 -25.797 -1.381 1 91.19 148 HIS B N 1
ATOM 2662 C CA . HIS B 1 148 ? -6.66 -25.906 -1.685 1 91.19 148 HIS B CA 1
ATOM 2663 C C . HIS B 1 148 ? -5.812 -25.359 -0.541 1 91.19 148 HIS B C 1
ATOM 2665 O O . HIS B 1 148 ? -6.184 -24.375 0.099 1 91.19 148 HIS B O 1
ATOM 2671 N N . PRO B 1 149 ? -4.746 -26.125 -0.287 1 94.62 149 PRO B N 1
ATOM 2672 C CA . PRO B 1 149 ? -3.834 -25.484 0.67 1 94.62 149 PRO B CA 1
ATOM 2673 C C . PRO B 1 149 ? -3.359 -24.109 0.217 1 94.62 149 PRO B C 1
ATOM 2675 O O . PRO B 1 149 ? -3.152 -23.891 -0.979 1 94.62 149 PRO B O 1
ATOM 2678 N N . ASP B 1 150 ? -3.174 -23.188 1.149 1 97.19 150 ASP B N 1
ATOM 2679 C CA . ASP B 1 150 ? -2.695 -21.844 0.825 1 97.19 150 ASP B CA 1
ATOM 2680 C C . ASP B 1 150 ? -1.287 -21.891 0.238 1 97.19 150 ASP B C 1
ATOM 2682 O O . ASP B 1 150 ? -0.43 -22.625 0.724 1 97.19 150 ASP B O 1
ATOM 2686 N N . PRO B 1 151 ? -1.106 -21.203 -0.834 1 97.19 151 PRO B N 1
ATOM 2687 C CA . PRO B 1 151 ? 0.287 -20.969 -1.221 1 97.19 151 PRO B CA 1
ATOM 2688 C C . PRO B 1 151 ? 1.062 -20.172 -0.173 1 97.19 151 PRO B C 1
ATOM 2690 O O . PRO B 1 151 ? 0.466 -19.625 0.755 1 97.19 151 PRO B O 1
ATOM 2693 N N . TRP B 1 152 ? 2.396 -20.266 -0.256 1 97.19 152 TRP B N 1
ATOM 2694 C CA . TRP B 1 152 ? 3.258 -19.5 0.648 1 97.19 152 TRP B CA 1
ATOM 2695 C C . TRP B 1 152 ? 4.539 -19.062 -0.056 1 97.19 152 TRP B C 1
ATOM 2697 O O . TRP B 1 152 ? 4.895 -19.609 -1.104 1 97.19 152 TRP B O 1
ATOM 2707 N N . ILE B 1 153 ? 5.117 -18.016 0.434 1 96.69 153 ILE B N 1
ATOM 2708 C CA . ILE B 1 153 ? 6.488 -17.672 0.085 1 96.69 153 ILE B CA 1
ATOM 2709 C C . ILE B 1 153 ? 7.371 -17.734 1.329 1 96.69 153 ILE B C 1
ATOM 2711 O O . ILE B 1 153 ? 6.867 -17.812 2.451 1 96.69 153 ILE B O 1
ATOM 2715 N N . THR B 1 154 ? 8.633 -17.734 1.161 1 96.38 154 THR B N 1
ATOM 2716 C CA . THR B 1 154 ? 9.516 -17.781 2.322 1 96.38 154 THR B CA 1
ATOM 2717 C C . THR B 1 154 ? 10.078 -16.406 2.635 1 96.38 154 THR B C 1
ATOM 2719 O O . THR B 1 154 ? 10.086 -15.523 1.774 1 96.38 154 THR B O 1
ATOM 2722 N N . VAL B 1 155 ? 10.531 -16.25 3.881 1 96.12 155 VAL B N 1
ATOM 2723 C CA . VAL B 1 155 ? 11.242 -15.039 4.281 1 96.12 155 VAL B CA 1
ATOM 2724 C C . VAL B 1 155 ? 12.461 -14.836 3.385 1 96.12 155 VAL B C 1
ATOM 2726 O O . VAL B 1 155 ? 12.766 -13.703 2.992 1 96.12 155 VAL B O 1
ATOM 2729 N N . ASP B 1 156 ? 13.094 -15.891 3.025 1 94.69 156 ASP B N 1
ATOM 2730 C CA . ASP B 1 156 ? 14.25 -15.812 2.137 1 94.69 156 ASP B CA 1
ATOM 2731 C C . ASP B 1 156 ? 13.867 -15.234 0.78 1 94.69 156 ASP B C 1
ATOM 2733 O O . ASP B 1 156 ? 14.57 -14.383 0.239 1 94.69 156 ASP B O 1
ATOM 2737 N N . GLU B 1 157 ? 12.758 -15.672 0.238 1 94.31 157 GLU B N 1
ATOM 2738 C CA . GLU B 1 157 ? 12.273 -15.164 -1.043 1 94.31 157 GLU B CA 1
ATOM 2739 C C . GLU B 1 157 ? 11.883 -13.695 -0.94 1 94.31 157 GLU B C 1
ATOM 2741 O O . GLU B 1 157 ? 12.195 -12.898 -1.829 1 94.31 157 GLU B O 1
ATOM 2746 N N . LEU B 1 158 ? 11.188 -13.336 0.161 1 95.31 158 LEU B N 1
ATOM 2747 C CA . LEU B 1 158 ? 10.766 -11.961 0.38 1 95.31 158 LEU B CA 1
ATOM 2748 C C . LEU B 1 158 ? 11.961 -11.016 0.417 1 95.31 158 LEU B C 1
ATOM 2750 O O . LEU B 1 158 ? 11.898 -9.906 -0.116 1 95.31 158 LEU B O 1
ATOM 2754 N N . PHE B 1 159 ? 13.07 -11.5 0.962 1 93.94 159 PHE B N 1
ATOM 2755 C CA . PHE B 1 159 ? 14.234 -10.641 1.143 1 93.94 159 PHE B CA 1
ATOM 2756 C C . PHE B 1 159 ? 15.273 -10.891 0.051 1 93.94 159 PHE B C 1
ATOM 2758 O O . PHE B 1 159 ? 16.375 -10.344 0.095 1 93.94 159 PHE B O 1
ATOM 2765 N N . GLY B 1 160 ? 14.938 -11.75 -0.883 1 90.5 160 GLY B N 1
ATOM 2766 C CA . GLY B 1 160 ? 15.797 -11.992 -2.031 1 90.5 160 GLY B CA 1
ATOM 2767 C C . GLY B 1 160 ? 17.109 -12.648 -1.664 1 90.5 160 GLY B C 1
ATOM 2768 O O . GLY B 1 160 ? 18.156 -12.352 -2.264 1 90.5 160 GLY B O 1
ATOM 2769 N N . GLY B 1 161 ? 17.109 -13.398 -0.62 1 89 161 GLY B N 1
ATOM 2770 C CA . GLY B 1 161 ? 18.312 -14.109 -0.224 1 89 161 GLY B CA 1
ATOM 2771 C C . GLY B 1 161 ? 19.156 -13.359 0.798 1 89 161 GLY B C 1
ATOM 2772 O O . GLY B 1 161 ? 20.172 -13.859 1.258 1 89 161 GLY B O 1
ATOM 2773 N N . MET B 1 162 ? 18.766 -12.141 1.156 1 85.62 162 MET B N 1
ATOM 2774 C CA . MET B 1 162 ? 19.469 -11.328 2.137 1 85.62 162 MET B CA 1
ATOM 2775 C C . MET B 1 162 ? 18.641 -11.133 3.396 1 85.62 162 MET B C 1
ATOM 2777 O O . MET B 1 162 ? 18.281 -10.008 3.74 1 85.62 162 MET B O 1
ATOM 2781 N N . VAL B 1 163 ? 18.453 -12.211 4.102 1 87.38 163 VAL B N 1
ATOM 2782 C CA . VAL B 1 163 ? 17.609 -12.188 5.289 1 87.38 163 VAL B CA 1
ATOM 2783 C C . VAL B 1 163 ? 18.344 -11.508 6.438 1 87.38 163 VAL B C 1
ATOM 2785 O O . VAL B 1 163 ? 19.469 -11.891 6.777 1 87.38 163 VAL B O 1
ATOM 2788 N N . PRO B 1 164 ? 17.719 -10.438 6.906 1 81.94 164 PRO B N 1
ATOM 2789 C CA . PRO B 1 164 ? 18.344 -9.797 8.062 1 81.94 164 PRO B CA 1
ATOM 2790 C C . PRO B 1 164 ? 18.547 -10.75 9.234 1 81.94 164 PRO B C 1
ATOM 2792 O O . PRO B 1 164 ? 17.828 -11.75 9.344 1 81.94 164 PRO B O 1
ATOM 2795 N N . GLY B 1 165 ? 19.484 -10.523 10.109 1 78.38 165 GLY B N 1
ATOM 2796 C CA . GLY B 1 165 ? 19.766 -11.352 11.273 1 78.38 165 GLY B CA 1
ATOM 2797 C C . GLY B 1 165 ? 18.562 -11.539 12.188 1 78.38 165 GLY B C 1
ATOM 2798 O O . GLY B 1 165 ? 17.75 -10.625 12.336 1 78.38 165 GLY B O 1
ATOM 2799 N N . GLY B 1 166 ? 18.375 -12.781 12.703 1 80.19 166 GLY B N 1
ATOM 2800 C CA . GLY B 1 166 ? 17.344 -13.078 13.68 1 80.19 166 GLY B CA 1
ATOM 2801 C C . GLY B 1 166 ? 16.109 -13.734 13.078 1 80.19 166 GLY B C 1
ATOM 2802 O O . GLY B 1 166 ? 15.242 -14.211 13.797 1 80.19 166 GLY B O 1
ATOM 2803 N N . LEU B 1 167 ? 16.094 -13.695 11.742 1 87.06 167 LEU B N 1
ATOM 2804 C CA . LEU B 1 167 ? 14.953 -14.344 11.102 1 87.06 167 LEU B CA 1
ATOM 2805 C C . LEU B 1 167 ? 15.367 -15.688 10.492 1 87.06 167 LEU B C 1
ATOM 2807 O O . LEU B 1 167 ? 16.484 -15.82 9.984 1 87.06 167 LEU B O 1
ATOM 2811 N N . ASN B 1 168 ? 14.516 -16.625 10.586 1 92.56 168 ASN B N 1
ATOM 2812 C CA . ASN B 1 168 ? 14.672 -17.906 9.891 1 92.56 168 ASN B CA 1
ATOM 2813 C C . ASN B 1 168 ? 14.297 -17.797 8.422 1 92.56 168 ASN B C 1
ATOM 2815 O O . ASN B 1 168 ? 13.125 -17.562 8.086 1 92.56 168 ASN B O 1
ATOM 2819 N N . PRO B 1 169 ? 15.281 -17.953 7.512 1 93.62 169 PRO B N 1
ATOM 2820 C CA . PRO B 1 169 ? 15 -17.812 6.078 1 93.62 169 PRO B CA 1
ATOM 2821 C C . PRO B 1 169 ? 13.914 -18.766 5.598 1 93.62 169 PRO B C 1
ATOM 2823 O O . PRO B 1 169 ? 13.195 -18.469 4.645 1 93.62 169 PRO B O 1
ATOM 2826 N N . GLY B 1 170 ? 13.734 -19.859 6.242 1 94.69 170 GLY B N 1
ATOM 2827 C CA . GLY B 1 170 ? 12.797 -20.891 5.809 1 94.69 170 GLY B CA 1
ATOM 2828 C C . GLY B 1 170 ? 11.391 -20.656 6.324 1 94.69 170 GLY B C 1
ATOM 2829 O O . GLY B 1 170 ? 10.461 -21.391 5.961 1 94.69 170 GLY B O 1
ATOM 2830 N N . THR B 1 171 ? 11.18 -19.609 7.121 1 95.81 171 THR B N 1
ATOM 2831 C CA . THR B 1 171 ? 9.844 -19.312 7.617 1 95.81 171 THR B CA 1
ATOM 2832 C C . THR B 1 171 ? 8.875 -19.094 6.461 1 95.81 171 THR B C 1
ATOM 2834 O O . THR B 1 171 ? 9.164 -18.328 5.539 1 95.81 171 THR B O 1
ATOM 2837 N N . ARG B 1 172 ? 7.762 -19.812 6.508 1 96.81 172 ARG B N 1
ATOM 2838 C CA . ARG B 1 172 ? 6.738 -19.703 5.477 1 96.81 172 ARG B CA 1
ATOM 2839 C C . ARG B 1 172 ? 5.77 -18.562 5.789 1 96.81 172 ARG B C 1
ATOM 2841 O O . ARG B 1 172 ? 5.309 -18.422 6.926 1 96.81 172 ARG B O 1
ATOM 2848 N N . LEU B 1 173 ? 5.57 -17.75 4.836 1 97.88 173 LEU B N 1
ATOM 2849 C CA . LEU B 1 173 ? 4.59 -16.672 4.867 1 97.88 173 LEU B CA 1
ATOM 2850 C C . LEU B 1 173 ? 3.361 -17.031 4.039 1 97.88 173 LEU B C 1
ATOM 2852 O O . LEU B 1 173 ? 3.412 -17.016 2.805 1 97.88 173 LEU B O 1
ATOM 2856 N N . PRO B 1 174 ? 2.293 -17.344 4.703 1 98.06 174 PRO B N 1
ATOM 2857 C CA . PRO B 1 174 ? 1.134 -17.859 3.967 1 98.06 174 PRO B CA 1
ATOM 2858 C C . PRO B 1 174 ? 0.393 -16.766 3.197 1 98.06 174 PRO B C 1
ATOM 2860 O O . PRO B 1 174 ? 0.348 -15.625 3.641 1 98.06 174 PRO B O 1
ATOM 2863 N N . LEU B 1 175 ? -0.158 -17.141 2.098 1 98.06 175 LEU B N 1
ATOM 2864 C CA . LEU B 1 175 ? -1.081 -16.344 1.297 1 98.06 175 LEU B CA 1
ATOM 2865 C C . LEU B 1 175 ? -2.482 -16.938 1.321 1 98.06 175 LEU B C 1
ATOM 2867 O O . LEU B 1 175 ? -2.787 -17.844 0.538 1 98.06 175 LEU B O 1
ATOM 2871 N N . SER B 1 176 ? -3.314 -16.453 2.168 1 97.69 176 SER B N 1
ATOM 2872 C CA . SER B 1 176 ? -4.613 -17.078 2.418 1 97.69 176 SER B CA 1
ATOM 2873 C C . SER B 1 176 ? -5.543 -16.906 1.222 1 97.69 176 SER B C 1
ATOM 2875 O O . SER B 1 176 ? -5.992 -15.797 0.925 1 97.69 176 SER B O 1
ATOM 2877 N N . LEU B 1 177 ? -5.91 -17.984 0.611 1 97.69 177 LEU B N 1
ATOM 2878 C CA . LEU B 1 177 ? -6.832 -17.984 -0.521 1 97.69 177 LEU B CA 1
ATOM 2879 C C . LEU B 1 177 ? -8.25 -17.641 -0.069 1 97.69 177 LEU B C 1
ATOM 2881 O O . LEU B 1 177 ? -8.992 -16.984 -0.793 1 97.69 177 LEU B O 1
ATOM 2885 N N . GLU B 1 178 ? -8.57 -18.078 1.088 1 96.12 178 GLU B N 1
ATOM 2886 C CA . GLU B 1 178 ? -9.898 -17.781 1.616 1 96.12 178 GLU B CA 1
ATOM 2887 C C . GLU B 1 178 ? -10.078 -16.281 1.851 1 96.12 178 GLU B C 1
ATOM 2889 O O . GLU B 1 178 ? -11.117 -15.719 1.503 1 96.12 178 GLU B O 1
ATOM 2894 N N . ARG B 1 179 ? -9.07 -15.664 2.459 1 94.94 179 ARG B N 1
ATOM 2895 C CA . ARG B 1 179 ? -9.172 -14.227 2.684 1 94.94 179 ARG B CA 1
ATOM 2896 C C . ARG B 1 179 ? -9.227 -13.469 1.361 1 94.94 179 ARG B C 1
ATOM 2898 O O . ARG B 1 179 ? -9.922 -12.453 1.248 1 94.94 179 ARG B O 1
ATOM 2905 N N . LEU B 1 180 ? -8.492 -13.938 0.333 1 96.5 180 LEU B N 1
ATOM 2906 C CA . LEU B 1 180 ? -8.602 -13.336 -0.991 1 96.5 180 LEU B CA 1
ATOM 2907 C C . LEU B 1 180 ? -10.016 -13.492 -1.543 1 96.5 180 LEU B C 1
ATOM 2909 O O . LEU B 1 180 ? -10.594 -12.531 -2.047 1 96.5 180 LEU B O 1
ATOM 2913 N N . ARG B 1 181 ? -10.594 -14.672 -1.415 1 95.5 181 ARG B N 1
ATOM 2914 C CA . ARG B 1 181 ? -11.93 -14.945 -1.927 1 95.5 181 ARG B CA 1
ATOM 2915 C C . ARG B 1 181 ? -12.961 -14.023 -1.286 1 95.5 181 ARG B C 1
ATOM 2917 O O . ARG B 1 181 ? -13.781 -13.43 -1.981 1 95.5 181 ARG B O 1
ATOM 2924 N N . VAL B 1 182 ? -12.898 -13.938 -0.022 1 92.81 182 VAL B N 1
ATOM 2925 C CA . VAL B 1 182 ? -13.836 -13.102 0.718 1 92.81 182 VAL B CA 1
ATOM 2926 C C . VAL B 1 182 ? -13.742 -11.656 0.235 1 92.81 182 VAL B C 1
ATOM 2928 O O . VAL B 1 182 ? -14.766 -11 0.015 1 92.81 182 VAL B O 1
ATOM 2931 N N . ARG B 1 183 ? -12.555 -11.211 0.073 1 92.06 183 ARG B N 1
ATOM 2932 C CA . ARG B 1 183 ? -12.352 -9.82 -0.335 1 92.06 183 ARG B CA 1
ATOM 2933 C C . ARG B 1 183 ? -12.844 -9.594 -1.758 1 92.06 183 ARG B C 1
ATOM 2935 O O . ARG B 1 183 ? -13.5 -8.586 -2.035 1 92.06 183 ARG B O 1
ATOM 2942 N N . VAL B 1 184 ? -12.469 -10.453 -2.68 1 93.5 184 VAL B N 1
ATOM 2943 C CA . VAL B 1 184 ? -12.867 -10.312 -4.074 1 93.5 184 VAL B CA 1
ATOM 2944 C C . VAL B 1 184 ? -14.391 -10.359 -4.18 1 93.5 184 VAL B C 1
ATOM 2946 O O . VAL B 1 184 ? -15 -9.562 -4.898 1 93.5 184 VAL B O 1
ATOM 2949 N N . GLU B 1 185 ? -14.977 -11.25 -3.465 1 93.25 185 GLU B N 1
ATOM 2950 C CA . GLU B 1 185 ? -16.422 -11.391 -3.494 1 93.25 185 GLU B CA 1
ATOM 2951 C C . GLU B 1 185 ? -17.109 -10.117 -3.018 1 93.25 185 GLU B C 1
ATOM 2953 O O . GLU B 1 185 ? -18.109 -9.68 -3.611 1 93.25 185 GLU B O 1
ATOM 2958 N N . ALA B 1 186 ? -16.641 -9.602 -1.927 1 90.19 186 ALA B N 1
ATOM 2959 C CA . ALA B 1 186 ? -17.203 -8.367 -1.397 1 90.19 186 ALA B CA 1
ATOM 2960 C C . ALA B 1 186 ? -17.156 -7.246 -2.434 1 90.19 186 ALA B C 1
ATOM 2962 O O . ALA B 1 186 ? -18.141 -6.516 -2.615 1 90.19 186 ALA B O 1
ATOM 2963 N N . GLU B 1 187 ? -16.016 -7.125 -3.105 1 89.62 187 GLU B N 1
ATOM 2964 C CA . GLU B 1 187 ? -15.867 -6.078 -4.113 1 89.62 187 GLU B CA 1
ATOM 2965 C C . GLU B 1 187 ? -16.75 -6.352 -5.324 1 89.62 187 GLU B C 1
ATOM 2967 O O . GLU B 1 187 ? -17.297 -5.422 -5.93 1 89.62 187 GLU B O 1
ATOM 2972 N N . MET B 1 188 ? -16.891 -7.66 -5.699 1 90.06 188 MET B N 1
ATOM 2973 C CA . MET B 1 188 ? -17.781 -8.039 -6.785 1 90.06 188 MET B CA 1
ATOM 2974 C C . MET B 1 188 ? -19.219 -7.578 -6.496 1 90.06 188 MET B C 1
ATOM 2976 O O . MET B 1 188 ? -19.844 -6.934 -7.336 1 90.06 188 MET B O 1
ATOM 2980 N N . ARG B 1 189 ? -19.625 -7.844 -5.32 1 88.5 189 ARG B N 1
ATOM 2981 C CA . ARG B 1 189 ? -20.984 -7.477 -4.922 1 88.5 189 ARG B CA 1
ATOM 2982 C C . ARG B 1 189 ? -21.188 -5.969 -4.996 1 88.5 189 ARG B C 1
ATOM 2984 O O . ARG B 1 189 ? -22.219 -5.496 -5.48 1 88.5 189 ARG B O 1
ATOM 2991 N N . GLN B 1 190 ? -20.219 -5.273 -4.539 1 85.75 190 GLN B N 1
ATOM 2992 C CA . GLN B 1 190 ? -20.297 -3.816 -4.535 1 85.75 190 GLN B CA 1
ATOM 2993 C C . GLN B 1 190 ? -20.391 -3.268 -5.957 1 85.75 190 GLN B C 1
ATOM 2995 O O . GLN B 1 190 ? -21 -2.215 -6.184 1 85.75 190 GLN B O 1
ATOM 3000 N N . GLN B 1 191 ? -19.875 -4.047 -6.898 1 86.38 191 GLN B N 1
ATOM 3001 C CA . GLN B 1 191 ? -19.859 -3.561 -8.273 1 86.38 191 GLN B CA 1
ATOM 3002 C C . GLN B 1 191 ? -20.938 -4.223 -9.109 1 86.38 191 GLN B C 1
ATOM 3004 O O . GLN B 1 191 ? -20.984 -4.062 -10.336 1 86.38 191 GLN B O 1
ATOM 3009 N N . GLY B 1 192 ? -21.75 -5.023 -8.461 1 87.19 192 GLY B N 1
ATOM 3010 C CA . GLY B 1 192 ? -22.906 -5.605 -9.133 1 87.19 192 GLY B CA 1
ATOM 3011 C C . GLY B 1 192 ? -22.578 -6.914 -9.836 1 87.19 192 GLY B C 1
ATOM 3012 O O . GLY B 1 192 ? -23.328 -7.355 -10.711 1 87.19 192 GLY B O 1
ATOM 3013 N N . PHE B 1 193 ? -21.406 -7.484 -9.516 1 90.56 193 PHE B N 1
ATOM 3014 C CA . PHE B 1 193 ? -21.031 -8.781 -10.062 1 90.56 193 PHE B CA 1
ATOM 3015 C C . PHE B 1 193 ? -21.281 -9.891 -9.055 1 90.56 193 PHE B C 1
ATOM 3017 O O . PHE B 1 193 ? -21.516 -9.625 -7.867 1 90.56 193 PHE B O 1
ATOM 3024 N N . VAL B 1 194 ? -21.391 -11.07 -9.586 1 92.19 194 VAL B N 1
ATOM 3025 C CA . VAL B 1 194 ? -21.484 -12.234 -8.719 1 92.19 194 VAL B CA 1
ATOM 3026 C C . VAL B 1 194 ? -20.406 -13.25 -9.102 1 92.19 194 VAL B C 1
ATOM 3028 O O . VAL B 1 194 ? -20 -13.336 -10.266 1 92.19 194 VAL B O 1
ATOM 3031 N N . PRO B 1 195 ? -19.906 -14.031 -8.133 1 93.06 195 PRO B N 1
ATOM 3032 C CA . PRO B 1 195 ? -18.891 -15.047 -8.445 1 93.06 195 PRO B CA 1
ATOM 3033 C C . PRO B 1 195 ? -19.406 -16.109 -9.406 1 93.06 195 PRO B C 1
ATOM 3035 O O . PRO B 1 195 ? -20.578 -16.516 -9.328 1 93.06 195 PRO B O 1
ATOM 3038 N N . ALA B 1 196 ? -18.516 -16.562 -10.281 1 90.88 196 ALA B N 1
ATOM 3039 C CA . ALA B 1 196 ? -18.828 -17.734 -11.102 1 90.88 196 ALA B CA 1
ATOM 3040 C C . ALA B 1 196 ? -19.016 -18.984 -10.242 1 90.88 196 ALA B C 1
ATOM 3042 O O . ALA B 1 196 ? -18.406 -19.094 -9.18 1 90.88 196 ALA B O 1
ATOM 3043 N N . VAL B 1 197 ? -19.922 -19.828 -10.656 1 86.62 197 VAL B N 1
ATOM 3044 C CA . VAL B 1 197 ? -20.188 -21.078 -9.945 1 86.62 197 VAL B CA 1
ATOM 3045 C C . VAL B 1 197 ? -19.766 -22.266 -10.797 1 86.62 197 VAL B C 1
ATOM 3047 O O . VAL B 1 197 ? -19.656 -22.141 -12.023 1 86.62 197 VAL B O 1
ATOM 3050 N N . THR B 1 198 ? -19.375 -23.344 -10.086 1 80.56 198 THR B N 1
ATOM 3051 C CA . THR B 1 198 ? -19.016 -24.562 -10.805 1 80.56 198 THR B CA 1
ATOM 3052 C C . THR B 1 198 ? -20.203 -25.062 -11.625 1 80.56 198 THR B C 1
ATOM 3054 O O . THR B 1 198 ? -21.328 -25.094 -11.141 1 80.56 198 THR B O 1
ATOM 3057 N N . SER B 1 199 ? -20.078 -24.969 -12.961 1 63.88 199 SER B N 1
ATOM 3058 C CA . SER B 1 199 ? -21.156 -25.516 -13.781 1 63.88 199 SER B CA 1
ATOM 3059 C C . SER B 1 199 ? -21.453 -26.969 -13.406 1 63.88 199 SER B C 1
ATOM 3061 O O . SER B 1 199 ? -20.531 -27.781 -13.234 1 63.88 199 SER B O 1
ATOM 3063 N N . ASN B 1 200 ? -22.594 -27.188 -12.734 1 47.44 200 ASN B N 1
ATOM 3064 C CA . ASN B 1 200 ? -23.078 -28.562 -12.695 1 47.44 200 ASN B CA 1
ATOM 3065 C C . ASN B 1 200 ? -23.172 -29.156 -14.094 1 47.44 200 ASN B C 1
ATOM 3067 O O . ASN B 1 200 ? -23.531 -28.469 -15.047 1 47.44 200 ASN B O 1
#

Nearest PDB structures (foldseek):
  5i6e-assembly1_A  TM=6.214E-01  e=6.651E-02  Saccharomyces cerevisiae S288C
  6g2h-assembly1_F  TM=5.898E-01  e=2.087E-01  Homo sapiens
  5csk-assembly1_B  TM=6.309E-01  e=2.994E-01  Saccharomyces cerevisiae S288C
  6g2h-assembly1_E  TM=5.837E-01  e=1.965E-01  Homo sapiens
  6g2i-assembly1_B  TM=4.100E-01  e=1.850E-01  Homo sapiens

Solvent-accessible surface area (backbone atoms only — not comparable to full-atom values): 21422 Å² total; per-residue (Å²): 126,65,43,68,68,51,43,39,62,49,36,43,51,54,37,44,52,42,45,40,33,52,71,61,78,30,51,71,71,59,51,58,28,45,36,59,52,70,40,70,42,57,81,33,36,77,98,36,48,83,43,70,51,62,52,71,30,27,36,26,43,37,60,95,67,40,72,56,93,57,36,11,32,38,34,44,58,42,62,65,59,58,71,62,57,56,51,49,52,48,44,45,46,34,60,13,45,75,56,46,27,38,34,42,34,41,38,38,33,34,79,43,93,55,89,53,19,33,30,29,37,39,31,44,31,35,63,42,96,93,54,68,68,45,74,49,80,42,68,46,25,33,61,61,93,61,85,71,83,59,53,64,47,33,44,22,43,53,38,60,72,61,58,60,88,94,59,61,47,78,44,73,45,67,45,59,55,64,62,42,39,56,53,47,49,36,47,30,50,76,70,67,31,42,73,30,67,72,81,126,127,64,43,68,67,52,42,39,62,48,35,43,52,54,38,45,52,42,46,37,33,54,73,60,77,30,50,71,70,59,50,57,27,44,37,58,52,70,43,70,43,58,81,35,36,76,97,36,50,80,42,68,51,64,51,71,29,28,36,25,41,37,60,94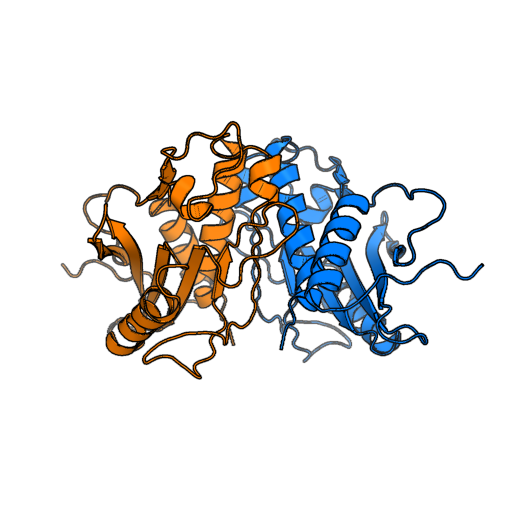,66,40,72,56,93,55,38,11,32,38,34,44,58,40,61,65,58,56,69,64,54,56,51,47,54,49,42,45,46,32,60,12,45,76,55,46,28,37,33,43,34,40,38,36,33,34,78,43,94,54,88,53,20,34,30,28,37,40,34,44,32,34,64,41,94,94,53,68,69,46,76,49,78,42,69,46,24,32,62,60,92,60,87,70,81,58,52,64,48,33,45,22,42,53,37,60,71,61,59,61,88,94,59,62,47,77,44,71,45,68,45,60,56,65,62,42,39,55,52,48,50,37,45,29,49,76,70,68,31,42,73,30,67,73,81,127

Radius of gyration: 21.17 Å; Cα contacts (8 Å, |Δi|>4): 785; chains: 2; bounding box: 47×58×47 Å

Organism: NCBI:txid59557